Protein AF-A0A925BR71-F1 (afdb_monomer)

Structure (mmCIF, N/CA/C/O backbone):
data_AF-A0A925BR71-F1
#
_entry.id   AF-A0A925BR71-F1
#
loop_
_atom_site.group_PDB
_atom_site.id
_atom_site.type_symbol
_atom_site.label_atom_id
_atom_site.label_alt_id
_atom_site.label_comp_id
_atom_site.label_asym_id
_atom_site.label_entity_id
_atom_site.label_seq_id
_atom_site.pdbx_PDB_ins_code
_atom_site.Cartn_x
_atom_site.Cartn_y
_atom_site.Cartn_z
_atom_site.occupancy
_atom_site.B_iso_or_equiv
_atom_site.auth_seq_id
_atom_site.auth_comp_id
_atom_site.auth_asym_id
_atom_site.auth_atom_id
_atom_site.pdbx_PDB_model_num
ATOM 1 N N . ARG A 1 1 ? -32.170 4.454 7.805 1.00 64.31 1 ARG A N 1
ATOM 2 C CA . ARG A 1 1 ? -33.558 4.924 8.067 1.00 64.31 1 ARG A CA 1
ATOM 3 C C . ARG A 1 1 ? -33.579 6.458 8.111 1.00 64.31 1 ARG A C 1
ATOM 5 O O . ARG A 1 1 ? -34.025 7.040 9.090 1.00 64.31 1 ARG A O 1
ATOM 12 N N . SER A 1 2 ? -33.096 7.108 7.053 1.00 67.25 2 SER A N 1
ATOM 13 C CA . SER A 1 2 ? -33.025 8.575 6.954 1.00 67.25 2 SER A CA 1
ATOM 14 C C . SER A 1 2 ? -34.404 9.235 7.041 1.00 67.25 2 SER A C 1
ATOM 16 O O . SER A 1 2 ? -34.541 10.303 7.620 1.00 67.25 2 SER A O 1
ATOM 18 N N . GLU A 1 3 ? -35.439 8.561 6.540 1.00 78.56 3 GLU A N 1
ATOM 19 C CA . GLU A 1 3 ? -36.826 9.041 6.581 1.00 78.56 3 GLU A CA 1
ATOM 20 C C . GLU A 1 3 ? -37.356 9.212 8.012 1.00 78.56 3 GLU A C 1
ATOM 22 O O . GLU A 1 3 ? -37.993 10.215 8.315 1.00 78.56 3 GLU A O 1
ATOM 27 N N . LEU A 1 4 ? -37.053 8.274 8.918 1.00 82.00 4 LEU A N 1
ATOM 28 C CA . LEU A 1 4 ? -37.491 8.366 10.317 1.00 82.00 4 LEU A CA 1
ATOM 29 C C . LEU A 1 4 ? -36.693 9.412 11.099 1.00 82.00 4 LEU A C 1
ATOM 31 O O . LEU A 1 4 ? -37.253 10.081 11.957 1.00 82.00 4 LEU A O 1
ATOM 35 N N . GLU A 1 5 ? -35.409 9.580 10.783 1.00 82.81 5 GLU A N 1
ATOM 36 C CA . GLU A 1 5 ? -34.581 10.640 11.364 1.00 82.81 5 GLU A CA 1
ATOM 37 C C . GLU A 1 5 ? -35.010 12.035 10.900 1.00 82.81 5 GLU A C 1
ATOM 39 O O . GLU A 1 5 ? -34.983 12.967 11.693 1.00 82.81 5 GLU A O 1
ATOM 44 N N . ALA A 1 6 ? -35.465 12.187 9.655 1.00 85.88 6 ALA A N 1
ATOM 45 C CA . ALA A 1 6 ? -36.002 13.455 9.166 1.00 85.88 6 ALA A CA 1
ATOM 46 C C . ALA A 1 6 ? -37.318 13.848 9.863 1.00 85.88 6 ALA A C 1
ATOM 48 O O . ALA A 1 6 ? -37.574 15.034 10.065 1.00 85.88 6 ALA A O 1
ATOM 49 N N . VAL A 1 7 ? -38.148 12.863 10.226 1.00 89.38 7 VAL A N 1
ATOM 50 C CA . VAL A 1 7 ? -39.454 13.080 10.874 1.00 89.38 7 VAL A CA 1
ATOM 51 C C . VAL A 1 7 ? -39.327 13.246 12.394 1.00 89.38 7 VAL A C 1
ATOM 53 O O . VAL A 1 7 ? -40.013 14.088 12.968 1.00 89.38 7 VAL A O 1
ATOM 56 N N . ASP A 1 8 ? -38.448 12.483 13.049 1.00 86.69 8 ASP A N 1
ATOM 57 C CA . ASP A 1 8 ? -38.154 12.583 14.486 1.00 86.69 8 ASP A CA 1
ATOM 58 C C . ASP A 1 8 ? -36.637 12.476 14.741 1.00 86.69 8 ASP A C 1
ATOM 60 O O . ASP A 1 8 ? -36.126 11.413 15.125 1.00 86.69 8 ASP A O 1
ATOM 64 N N . PRO A 1 9 ? -35.891 13.585 14.558 1.00 84.50 9 PRO A N 1
ATOM 65 C CA . PRO A 1 9 ? -34.443 13.602 14.765 1.00 84.50 9 PRO A CA 1
ATOM 66 C C . PRO A 1 9 ? -34.053 13.184 16.184 1.00 84.50 9 PRO A C 1
ATOM 68 O O . PRO A 1 9 ? -33.055 12.493 16.384 1.00 84.50 9 PRO A O 1
ATOM 71 N N . SER A 1 10 ? -34.876 13.553 17.169 1.00 85.06 10 SER A N 1
ATOM 72 C CA . SER A 1 10 ? -34.667 13.252 18.586 1.00 85.06 10 SER A CA 1
ATOM 73 C C . SER A 1 10 ? -35.003 11.817 18.997 1.00 85.06 10 SER A C 1
ATOM 75 O O . SER A 1 10 ? -34.706 11.440 20.129 1.00 85.06 10 SER A O 1
ATOM 77 N N . ASN A 1 11 ? -35.607 11.023 18.108 1.00 89.00 11 ASN A N 1
ATOM 78 C CA . ASN A 1 11 ? -36.090 9.672 18.390 1.00 89.00 11 ASN A CA 1
ATOM 79 C C . ASN A 1 11 ? -37.018 9.579 19.627 1.00 89.00 11 ASN A C 1
ATOM 81 O O . ASN A 1 11 ? -36.979 8.597 20.369 1.00 89.00 11 ASN A O 1
ATOM 85 N N . GLN A 1 12 ? -37.851 10.597 19.867 1.00 89.31 12 GLN A N 1
ATOM 86 C CA . GLN A 1 12 ? -38.819 10.621 20.973 1.00 89.31 12 GLN A CA 1
ATOM 87 C C . GLN A 1 12 ? -39.931 9.578 20.818 1.00 89.31 12 GLN A C 1
ATOM 89 O O . GLN A 1 12 ? -40.475 9.099 21.812 1.00 89.31 12 GLN A O 1
ATOM 94 N N . LEU A 1 13 ? -40.264 9.215 19.580 1.00 89.75 13 LEU A N 1
ATOM 95 C CA . LEU A 1 13 ? -41.276 8.212 19.258 1.00 89.75 13 LEU A CA 1
ATOM 96 C C . LEU A 1 13 ? -40.710 6.785 19.253 1.00 89.75 13 LEU A C 1
ATOM 98 O O . LEU A 1 13 ? -41.455 5.843 18.990 1.00 89.75 13 LEU A O 1
ATOM 102 N N . PHE A 1 14 ? -39.406 6.616 19.517 1.00 87.56 14 PHE A N 1
ATOM 103 C CA . PHE A 1 14 ? -38.703 5.326 19.504 1.00 87.56 14 PHE A CA 1
ATOM 104 C C . PHE A 1 14 ? -38.910 4.526 18.202 1.00 87.56 14 PHE A C 1
ATOM 106 O O . PHE A 1 14 ? -38.895 3.294 18.193 1.00 87.56 14 PHE A O 1
ATOM 113 N N . GLY A 1 15 ? -39.095 5.228 17.077 1.00 85.94 15 GLY A N 1
ATOM 114 C CA . GLY A 1 15 ? -39.237 4.620 15.749 1.00 85.94 15 GLY A CA 1
ATOM 115 C C . GLY A 1 15 ? -37.924 4.036 15.213 1.00 85.94 15 GLY A C 1
ATOM 116 O O . GLY A 1 15 ? -37.922 3.190 14.312 1.00 85.94 15 GLY A O 1
ATOM 117 N N . ARG A 1 16 ? -36.789 4.453 15.783 1.00 85.38 16 ARG A N 1
ATOM 118 C CA . ARG A 1 16 ? -35.470 3.844 15.594 1.00 85.38 16 ARG A CA 1
ATOM 119 C C . ARG A 1 16 ? -34.857 3.493 16.946 1.00 85.38 16 ARG A C 1
ATOM 121 O O . ARG A 1 16 ? -35.321 3.933 17.994 1.00 85.38 16 ARG A O 1
ATOM 128 N N . MET A 1 17 ? -33.828 2.661 16.923 1.00 84.62 17 MET A N 1
ATOM 129 C CA . MET A 1 17 ? -33.046 2.412 18.122 1.00 84.62 17 MET A CA 1
ATOM 130 C C . MET A 1 17 ? -32.150 3.630 18.383 1.00 84.62 17 MET A C 1
ATOM 132 O O . MET A 1 17 ? -31.686 4.286 17.450 1.00 84.62 17 MET A O 1
ATOM 136 N N . SER A 1 18 ? -32.028 4.018 19.653 1.00 85.69 18 SER A N 1
ATOM 137 C CA . SER A 1 18 ? -31.203 5.164 20.032 1.00 85.69 18 SER A CA 1
ATOM 138 C C . SER A 1 18 ? -29.736 4.778 19.960 1.00 85.69 18 SER A C 1
ATOM 140 O O . SER A 1 18 ? -29.360 3.726 20.473 1.00 85.69 18 SER A O 1
ATOM 142 N N . VAL A 1 19 ? -28.922 5.671 19.405 1.00 86.06 19 VAL A N 1
ATOM 143 C CA . VAL A 1 19 ? -27.468 5.522 19.331 1.00 86.06 19 VAL A CA 1
ATOM 144 C C . VAL A 1 19 ? -26.896 5.282 20.732 1.00 86.06 19 VAL A C 1
ATOM 146 O O . VAL A 1 19 ? -27.157 6.049 21.664 1.00 86.06 19 VAL A O 1
ATOM 149 N N . ARG A 1 20 ? -26.109 4.216 20.897 1.00 88.31 20 ARG A N 1
ATOM 150 C CA . ARG A 1 20 ? -25.458 3.857 22.165 1.00 88.31 20 ARG A CA 1
ATOM 151 C C . ARG A 1 20 ? -23.948 3.835 22.007 1.00 88.31 20 ARG A C 1
ATOM 153 O O . ARG A 1 20 ? -23.420 3.219 21.088 1.00 88.31 20 ARG A O 1
ATOM 160 N N . ARG A 1 21 ? -23.246 4.471 22.946 1.00 92.56 21 ARG A N 1
ATOM 161 C CA . ARG A 1 21 ? -21.786 4.379 23.056 1.00 92.56 21 ARG A CA 1
ATOM 162 C C . ARG A 1 21 ? -21.401 2.975 23.520 1.00 92.56 21 ARG A C 1
ATOM 164 O O . ARG A 1 21 ? -22.008 2.464 24.460 1.00 92.56 21 ARG A O 1
ATOM 171 N N . LEU A 1 22 ? -20.393 2.378 22.892 1.00 93.75 22 LEU A N 1
ATOM 172 C CA . LEU A 1 22 ? -19.835 1.109 23.346 1.00 93.75 22 LEU A CA 1
ATOM 173 C C . LEU A 1 22 ? -19.112 1.260 24.690 1.00 93.75 22 LEU A C 1
ATOM 175 O O . LEU A 1 22 ? -18.405 2.241 24.930 1.00 93.75 22 LEU A O 1
ATOM 179 N N . ASP A 1 23 ? -19.262 0.243 25.539 1.00 94.31 23 ASP A N 1
ATOM 180 C CA . ASP A 1 23 ? -18.485 0.101 26.769 1.00 94.31 23 ASP A CA 1
ATOM 181 C C . ASP A 1 23 ? -16.998 -0.108 26.451 1.00 94.31 23 ASP A C 1
ATOM 183 O O . ASP A 1 23 ? -16.643 -0.665 25.410 1.00 94.31 23 ASP A O 1
ATOM 187 N N . ALA A 1 24 ? -16.127 0.287 27.378 1.00 94.81 24 ALA A N 1
ATOM 188 C CA . ALA A 1 24 ? -14.674 0.212 27.238 1.00 94.81 24 ALA A CA 1
ATOM 189 C C . ALA A 1 24 ? -14.159 -1.167 26.783 1.00 94.81 24 ALA A C 1
ATOM 191 O O . ALA A 1 24 ? -13.358 -1.261 25.851 1.00 94.81 24 ALA A O 1
ATOM 192 N N . GLU A 1 25 ? -14.636 -2.244 27.413 1.00 95.06 25 GLU A N 1
ATOM 193 C CA . GLU A 1 25 ? -14.217 -3.612 27.095 1.00 95.06 25 GLU A CA 1
ATOM 194 C C . GLU A 1 25 ? -14.690 -4.037 25.697 1.00 95.06 25 GLU A C 1
ATOM 196 O O . GLU A 1 25 ? -13.960 -4.706 24.964 1.00 95.06 25 GLU A O 1
ATOM 201 N N . VAL A 1 26 ? -15.902 -3.618 25.315 1.00 95.62 26 VAL A N 1
ATOM 202 C CA . VAL A 1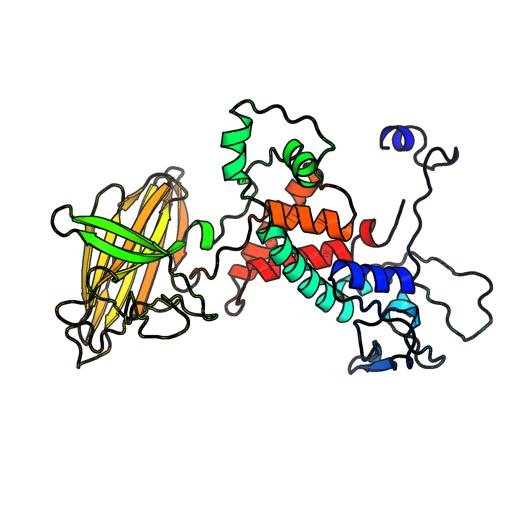 26 ? -16.502 -3.931 24.011 1.00 95.62 26 VAL A CA 1
ATOM 203 C C . VAL A 1 26 ? -15.800 -3.159 22.904 1.00 95.62 26 VAL A C 1
ATOM 205 O O . VAL A 1 26 ? -15.493 -3.741 21.869 1.00 95.62 26 VAL A O 1
ATOM 208 N N . LEU A 1 27 ? -15.494 -1.879 23.124 1.00 96.25 27 LEU A N 1
ATOM 209 C CA . LEU A 1 27 ? -14.719 -1.063 22.196 1.00 96.25 27 LEU A CA 1
ATOM 210 C C . LEU A 1 27 ? -13.351 -1.696 21.939 1.00 96.25 27 LEU A C 1
ATOM 212 O O . LEU A 1 27 ? -12.981 -1.922 20.788 1.00 96.25 27 LEU A O 1
ATOM 216 N N . ARG A 1 28 ? -12.620 -2.044 23.003 1.00 96.06 28 ARG A N 1
ATOM 217 C CA . ARG A 1 28 ? -11.302 -2.672 22.885 1.00 96.06 28 ARG A CA 1
ATOM 218 C C . ARG A 1 28 ? -11.376 -4.014 22.146 1.00 96.06 28 ARG A C 1
ATOM 220 O O . ARG A 1 28 ? -10.574 -4.260 21.245 1.00 96.06 28 ARG A O 1
ATOM 227 N N . ASP A 1 29 ? -12.348 -4.862 22.482 1.00 96.94 29 ASP A N 1
ATOM 228 C CA . ASP A 1 29 ? -12.551 -6.146 21.798 1.00 96.94 29 ASP A CA 1
ATOM 229 C C . ASP A 1 29 ? -13.002 -5.960 20.335 1.00 96.94 29 ASP A C 1
ATOM 231 O O . ASP A 1 29 ? -12.594 -6.744 19.478 1.00 96.94 29 ASP A O 1
ATOM 235 N N . ARG A 1 30 ? -13.765 -4.905 20.010 1.00 96.62 30 ARG A N 1
ATOM 236 C CA . ARG A 1 30 ? -14.152 -4.545 18.631 1.00 96.62 30 ARG A CA 1
ATOM 237 C C . ARG A 1 30 ? -12.941 -4.124 17.802 1.00 96.62 30 ARG A C 1
ATOM 239 O O . ARG A 1 30 ? -12.828 -4.556 16.655 1.00 96.62 30 ARG A O 1
ATOM 246 N N . VAL A 1 31 ? -12.018 -3.338 18.367 1.00 97.12 31 VAL A N 1
ATOM 247 C CA . VAL A 1 31 ? -10.748 -2.981 17.706 1.00 97.12 31 VAL A CA 1
ATOM 248 C C . VAL A 1 31 ? -9.955 -4.251 17.365 1.00 97.12 31 VAL A C 1
ATOM 250 O O . VAL A 1 31 ? -9.542 -4.425 16.219 1.00 97.12 31 VAL A O 1
ATOM 253 N N . LEU A 1 32 ? -9.810 -5.176 18.322 1.00 96.75 32 LEU A N 1
ATOM 254 C CA . LEU A 1 32 ? -9.130 -6.463 18.110 1.00 96.75 32 LEU A CA 1
ATOM 255 C C . LEU A 1 32 ? -9.822 -7.362 17.082 1.00 96.75 32 LEU A C 1
ATOM 257 O O . LEU A 1 32 ? -9.169 -8.044 16.289 1.00 96.75 32 LEU A O 1
ATOM 261 N N . ALA A 1 33 ? -11.153 -7.410 17.114 1.00 96.50 33 ALA A N 1
ATOM 262 C CA . ALA A 1 33 ? -11.933 -8.200 16.170 1.00 96.50 33 ALA A CA 1
ATOM 263 C C . ALA A 1 33 ? -11.791 -7.652 14.746 1.00 96.50 33 ALA A C 1
ATOM 265 O O . ALA A 1 33 ? -11.663 -8.430 13.801 1.00 96.50 33 ALA A O 1
ATOM 266 N N . SER A 1 34 ? -11.770 -6.324 14.601 1.00 96.19 34 SER A N 1
ATOM 267 C CA . SER A 1 34 ? -11.632 -5.640 13.313 1.00 96.19 34 SER A CA 1
ATOM 268 C C . SER A 1 34 ? -10.249 -5.885 12.713 1.00 96.19 34 SER A C 1
ATOM 270 O O . SER A 1 34 ? -10.139 -6.327 11.573 1.00 96.19 34 SER A O 1
ATOM 272 N N . SER A 1 35 ? -9.180 -5.729 13.492 1.00 96.44 35 SER A N 1
ATOM 273 C CA . SER A 1 35 ? -7.817 -6.014 13.021 1.00 96.44 35 SER A CA 1
ATOM 274 C C . SER A 1 35 ? -7.528 -7.507 12.810 1.00 96.44 35 SER A C 1
ATOM 276 O O . SER A 1 35 ? -6.563 -7.865 12.138 1.00 96.44 35 SER A O 1
ATOM 278 N N . GLY A 1 36 ? -8.367 -8.395 13.355 1.00 95.31 36 GLY A N 1
ATOM 279 C CA . GLY A 1 36 ? -8.197 -9.847 13.273 1.00 95.31 36 GLY A CA 1
ATOM 280 C C . GLY A 1 36 ? -7.194 -10.416 14.281 1.00 95.31 36 GLY A C 1
ATOM 281 O O . GLY A 1 36 ? -6.807 -11.576 14.162 1.00 95.31 36 GLY A O 1
ATOM 282 N N . SER A 1 37 ? -6.774 -9.628 15.274 1.00 96.19 37 SER A N 1
ATOM 283 C CA . SER A 1 37 ? -5.849 -10.063 16.328 1.00 96.19 37 SER A CA 1
ATOM 284 C C . SER A 1 37 ? -6.555 -10.656 17.554 1.00 96.19 37 SER A C 1
ATOM 286 O O . SER A 1 37 ? -5.892 -11.188 18.442 1.00 96.19 37 SER A O 1
ATOM 288 N N . LEU A 1 38 ? -7.891 -10.603 17.616 1.00 96.06 38 LEU A N 1
ATOM 289 C CA . LEU A 1 38 ? -8.665 -11.115 18.748 1.00 96.06 38 LEU A CA 1
ATOM 290 C C . LEU A 1 38 ? -8.456 -12.620 18.975 1.00 96.06 38 LEU A C 1
ATOM 292 O O . LEU A 1 38 ? -8.947 -13.462 18.221 1.00 96.06 38 LEU A O 1
ATOM 296 N N . GLN A 1 39 ? -7.832 -12.973 20.096 1.00 94.25 39 GLN A N 1
ATOM 297 C CA . GLN A 1 39 ? -7.763 -14.357 20.553 1.00 94.25 39 GLN A CA 1
ATOM 298 C C . GLN A 1 39 ? -9.059 -14.764 21.261 1.00 94.25 39 GLN A C 1
ATOM 300 O O . GLN A 1 39 ? -9.378 -14.269 22.344 1.00 94.25 39 GLN A O 1
ATOM 305 N N . GLN A 1 40 ? -9.775 -15.732 20.686 1.00 92.81 40 GLN A N 1
ATOM 306 C CA . GLN A 1 40 ? -11.052 -16.223 21.223 1.00 92.81 40 GLN A CA 1
ATOM 307 C C . GLN A 1 40 ? -10.920 -17.354 22.251 1.00 92.81 40 GLN A C 1
ATOM 309 O O . GLN A 1 40 ? -11.931 -17.816 22.778 1.00 92.81 40 GLN A O 1
ATOM 314 N N . ALA A 1 41 ? -9.700 -17.816 22.542 1.00 92.69 41 ALA A N 1
ATOM 315 C CA . ALA A 1 41 ? -9.502 -18.917 23.476 1.00 92.69 41 ALA A CA 1
ATOM 316 C C . ALA A 1 41 ? -10.132 -18.602 24.844 1.00 92.69 41 ALA A C 1
ATOM 318 O O . ALA A 1 41 ? -10.005 -17.499 25.382 1.00 92.69 41 ALA A O 1
ATOM 319 N N . MET A 1 42 ? -10.827 -19.594 25.390 1.00 93.88 42 MET A N 1
ATOM 320 C CA . MET A 1 42 ? -11.531 -19.484 26.661 1.00 93.88 42 MET A CA 1
ATOM 321 C C . MET A 1 42 ? -10.651 -19.975 27.810 1.00 93.88 42 MET A C 1
ATOM 323 O O . MET A 1 42 ? -9.808 -20.854 27.629 1.00 93.88 42 MET A O 1
ATOM 327 N N . PHE A 1 43 ? -10.906 -19.429 29.000 1.00 92.69 43 PHE A N 1
ATOM 328 C CA . PHE A 1 43 ? -10.223 -19.762 30.256 1.00 92.69 43 PHE A CA 1
ATOM 329 C C . PHE A 1 43 ? -8.722 -19.411 30.247 1.00 92.69 43 PHE A C 1
ATOM 331 O O . PHE A 1 43 ? -8.215 -18.766 29.326 1.00 92.69 43 PHE A O 1
ATOM 338 N N . GLY A 1 44 ? -8.021 -19.797 31.316 1.00 91.19 44 GLY A N 1
ATOM 339 C CA . GLY A 1 44 ? -6.602 -19.508 31.523 1.00 91.19 44 GLY A CA 1
ATOM 340 C C . GLY A 1 44 ? -6.348 -18.400 32.545 1.00 91.19 44 GLY A C 1
ATOM 341 O O . GLY A 1 44 ? -7.270 -17.838 33.137 1.00 91.19 44 GLY A O 1
ATOM 342 N N . LYS A 1 45 ? -5.064 -18.121 32.787 1.00 92.94 45 LYS A N 1
ATOM 343 C CA . LYS A 1 45 ? -4.643 -17.057 33.705 1.00 92.94 45 LYS A CA 1
ATOM 344 C C . LYS A 1 45 ? -4.923 -15.678 33.087 1.00 92.94 45 LYS A C 1
ATOM 346 O O . LYS A 1 45 ? -4.806 -15.540 31.869 1.00 92.94 45 LYS A O 1
ATOM 351 N N . PRO A 1 46 ? -5.253 -14.663 33.904 1.00 93.38 46 PRO A N 1
ATOM 352 C CA . PRO A 1 46 ? -5.419 -13.305 33.409 1.00 93.38 46 PRO A CA 1
ATOM 353 C C . PRO A 1 46 ? -4.095 -12.743 32.873 1.00 93.38 46 PRO A C 1
ATOM 355 O O . PRO A 1 46 ? -3.018 -13.067 33.381 1.00 93.38 46 PRO A O 1
ATOM 358 N N . VAL A 1 47 ? -4.188 -11.868 31.875 1.00 95.00 47 VAL A N 1
ATOM 359 C CA . VAL A 1 47 ? -3.051 -11.142 31.301 1.00 95.00 47 VAL A CA 1
ATOM 360 C C . VAL A 1 47 ? -2.726 -9.952 32.187 1.00 95.00 47 VAL A C 1
ATOM 362 O O . VAL A 1 47 ? -3.597 -9.137 32.488 1.00 95.00 47 VAL A O 1
ATOM 365 N N . SER A 1 48 ? -1.472 -9.847 32.616 1.00 94.81 48 SER A N 1
ATOM 366 C CA . SER A 1 48 ? -1.043 -8.767 33.494 1.00 94.81 48 SER A CA 1
ATOM 367 C C . SER A 1 48 ? -1.003 -7.415 32.783 1.00 94.81 48 SER A C 1
ATOM 369 O O . SER A 1 48 ? -0.722 -7.316 31.587 1.00 94.81 48 SER A O 1
ATOM 371 N N . VAL A 1 49 ? -1.258 -6.372 33.569 1.00 94.00 49 VAL A N 1
ATOM 372 C CA . VAL A 1 49 ? -1.062 -4.977 33.169 1.00 94.00 49 VAL A CA 1
ATOM 373 C C . VAL A 1 49 ? 0.214 -4.418 33.793 1.00 94.00 49 VAL A C 1
ATOM 375 O O . VAL A 1 49 ? 0.542 -4.736 34.952 1.00 94.00 49 VAL A O 1
ATOM 378 N N . ALA A 1 50 ? 0.912 -3.594 33.020 1.00 93.56 50 ALA A N 1
ATOM 379 C CA . ALA A 1 50 ? 2.154 -2.927 33.384 1.00 93.56 50 ALA A CA 1
ATOM 380 C C . ALA A 1 50 ? 2.119 -1.468 32.927 1.00 93.56 50 ALA A C 1
ATOM 382 O O . ALA A 1 50 ? 1.305 -1.092 32.096 1.00 93.56 50 ALA A O 1
ATOM 383 N N . GLU A 1 51 ? 2.974 -0.652 33.522 1.00 94.31 51 GLU A N 1
ATOM 384 C CA . GLU A 1 51 ? 3.115 0.754 33.163 1.00 94.31 51 GLU A CA 1
ATOM 385 C C . GLU A 1 51 ? 4.229 0.882 32.127 1.00 94.31 51 GLU A C 1
ATOM 387 O O . GLU A 1 51 ? 5.275 0.246 32.284 1.00 94.31 51 GLU A O 1
ATOM 392 N N . ASP A 1 52 ? 3.982 1.632 31.061 1.00 91.31 52 ASP A N 1
ATOM 393 C CA . ASP A 1 52 ? 4.972 1.920 30.030 1.00 91.31 52 ASP A CA 1
ATOM 394 C C . ASP A 1 52 ? 5.877 3.106 30.420 1.00 91.31 52 ASP A C 1
ATOM 396 O O . ASP A 1 52 ? 5.813 3.645 31.527 1.00 91.31 52 ASP A O 1
ATOM 400 N N . PHE A 1 53 ? 6.755 3.513 29.504 1.00 89.19 53 PHE A N 1
ATOM 401 C CA . PHE A 1 53 ? 7.714 4.594 29.739 1.00 89.19 53 PHE A CA 1
ATOM 402 C C . PHE A 1 53 ? 7.075 5.994 29.796 1.00 89.19 53 PHE A C 1
ATOM 404 O O . PHE A 1 53 ? 7.722 6.925 30.275 1.00 89.19 53 PHE A O 1
ATOM 411 N N . VAL A 1 54 ? 5.830 6.152 29.328 1.00 89.25 54 VAL A N 1
ATOM 412 C CA . VAL A 1 54 ? 5.061 7.409 29.389 1.00 89.25 54 VAL A CA 1
ATOM 413 C C . VAL A 1 54 ? 4.019 7.409 30.514 1.00 89.25 54 VAL A C 1
ATOM 415 O O . VAL A 1 54 ? 3.248 8.362 30.638 1.00 89.25 54 VAL A O 1
ATOM 418 N N . GLY A 1 55 ? 4.000 6.374 31.359 1.00 90.44 55 GLY A N 1
ATOM 419 C CA . GLY A 1 55 ? 3.099 6.264 32.506 1.00 90.44 55 GLY A CA 1
ATOM 420 C C . GLY A 1 55 ? 1.697 5.745 32.166 1.00 90.44 55 GLY A C 1
ATOM 421 O O . GLY A 1 55 ? 0.799 5.821 33.008 1.00 90.44 55 GLY A O 1
ATOM 422 N N . GLN A 1 56 ? 1.462 5.227 30.955 1.00 92.62 56 GLN A N 1
ATOM 423 C CA . GLN A 1 56 ? 0.209 4.546 30.635 1.00 92.62 56 GLN A CA 1
ATOM 424 C C . GLN A 1 56 ? 0.242 3.107 31.141 1.00 92.62 56 GLN A C 1
ATOM 426 O O . GLN A 1 56 ? 1.237 2.396 31.025 1.00 92.62 56 GLN A O 1
ATOM 431 N N . VAL A 1 57 ? -0.879 2.652 31.691 1.00 93.81 57 VAL A N 1
ATOM 432 C CA . VAL A 1 57 ? -1.058 1.258 32.074 1.00 93.81 57 VAL A CA 1
ATOM 433 C C . VAL A 1 57 ? -1.560 0.494 30.857 1.00 93.81 57 VAL A C 1
ATOM 435 O O . VAL A 1 57 ? -2.707 0.665 30.447 1.00 93.81 57 VAL A O 1
ATOM 438 N N . ILE A 1 58 ? -0.708 -0.368 30.314 1.00 93.75 58 ILE A N 1
ATOM 439 C CA . ILE A 1 58 ? -0.947 -1.162 29.111 1.00 93.75 58 ILE A CA 1
ATOM 440 C C . ILE A 1 58 ? -1.091 -2.653 29.436 1.00 93.75 58 ILE A C 1
ATOM 442 O O . ILE A 1 58 ? -0.684 -3.145 30.495 1.00 93.75 58 ILE A O 1
ATOM 446 N N . VAL A 1 59 ? -1.671 -3.397 28.496 1.00 92.81 59 VAL A N 1
ATOM 447 C CA . VAL A 1 59 ? -1.813 -4.857 28.573 1.00 92.81 59 VAL A CA 1
ATOM 448 C C . VAL A 1 59 ? -0.597 -5.527 27.930 1.00 92.81 59 VAL A C 1
ATOM 450 O O . VAL A 1 59 ? -0.313 -5.272 26.762 1.00 92.81 59 VAL A O 1
ATOM 453 N N . ASN A 1 60 ? 0.079 -6.427 28.653 1.00 86.12 60 ASN A N 1
ATOM 454 C CA . ASN A 1 60 ? 1.284 -7.105 28.150 1.00 86.12 60 ASN A CA 1
ATOM 455 C C . ASN A 1 60 ? 1.016 -7.987 26.913 1.00 86.12 60 ASN A C 1
ATOM 457 O O . ASN A 1 60 ? 1.820 -8.010 25.985 1.00 86.12 60 ASN A O 1
ATOM 461 N N . ASP A 1 61 ? -0.122 -8.691 26.880 1.00 83.44 61 ASP A N 1
ATOM 462 C CA . ASP A 1 61 ? -0.640 -9.354 25.674 1.00 83.44 61 ASP A CA 1
ATOM 463 C C . ASP A 1 61 ? -1.876 -8.607 25.168 1.00 83.44 61 ASP A C 1
ATOM 465 O O . ASP A 1 61 ? -2.983 -8.733 25.696 1.00 83.44 61 ASP A O 1
ATOM 469 N N . THR A 1 62 ? -1.677 -7.824 24.111 1.00 82.12 62 THR A N 1
ATOM 470 C CA . THR A 1 62 ? -2.728 -6.986 23.534 1.00 82.12 62 THR A CA 1
ATOM 471 C C . THR A 1 62 ? -3.803 -7.781 22.803 1.00 82.12 62 THR A C 1
ATOM 473 O O . THR A 1 62 ? -4.895 -7.256 22.640 1.00 82.12 62 THR A O 1
ATOM 476 N N . SER A 1 63 ? -3.564 -9.036 22.425 1.00 91.00 63 SER A N 1
ATOM 477 C CA . SER A 1 63 ? -4.479 -9.812 21.573 1.00 91.00 63 SER A CA 1
ATOM 478 C C . SER A 1 63 ? -5.600 -10.502 22.355 1.00 91.00 63 SER A C 1
ATOM 480 O O . SER A 1 63 ? -6.580 -10.983 21.780 1.00 91.00 63 SER A O 1
ATOM 482 N N . ARG A 1 64 ? -5.470 -10.581 23.683 1.00 93.88 64 ARG A N 1
ATOM 483 C CA . ARG A 1 64 ? -6.459 -11.233 24.540 1.00 93.88 64 ARG A CA 1
ATOM 484 C C . ARG A 1 64 ? -7.721 -10.378 24.697 1.00 93.88 64 ARG A C 1
ATOM 486 O O . ARG A 1 64 ? -7.649 -9.150 24.790 1.00 93.88 64 ARG A O 1
ATOM 493 N N . ARG A 1 65 ? -8.876 -11.050 24.775 1.00 95.06 65 ARG A N 1
ATOM 494 C CA . ARG A 1 65 ? -10.165 -10.433 25.131 1.00 95.06 65 ARG A CA 1
ATOM 495 C C . ARG A 1 65 ? -10.076 -9.685 26.457 1.00 95.06 65 ARG A C 1
ATOM 497 O O . ARG A 1 65 ? -9.459 -10.168 27.409 1.00 95.06 65 ARG A O 1
ATOM 504 N N . SER A 1 66 ? -10.791 -8.572 26.536 1.00 94.81 66 SER A N 1
ATOM 505 C CA . SER A 1 66 ? -10.794 -7.643 27.670 1.00 94.81 66 SER A CA 1
ATOM 506 C C . SER A 1 66 ? -11.234 -8.300 28.984 1.00 94.81 66 SER A C 1
ATOM 508 O O . SER A 1 66 ? -10.707 -7.977 30.044 1.00 94.81 66 SER A O 1
ATOM 510 N N . VAL A 1 67 ? -12.100 -9.319 28.919 1.00 93.69 67 VAL A N 1
ATOM 511 C CA . VAL A 1 67 ? -12.524 -10.122 30.085 1.00 93.69 67 VAL A CA 1
ATOM 512 C C . VAL A 1 67 ? -11.369 -10.855 30.789 1.00 93.69 67 VAL A C 1
ATOM 514 O O . VAL A 1 67 ? -11.471 -11.178 31.969 1.00 93.69 67 VAL A O 1
ATOM 517 N N . TYR A 1 68 ? -10.263 -11.117 30.085 1.00 95.19 68 TYR A N 1
ATOM 518 C CA . TYR A 1 68 ? -9.076 -11.773 30.641 1.00 95.19 68 TYR A CA 1
ATOM 519 C C . TYR A 1 68 ? -7.980 -10.783 31.049 1.00 95.19 68 TYR A C 1
ATOM 521 O O . TYR A 1 68 ? -6.907 -11.211 31.472 1.00 95.19 68 TYR A O 1
ATOM 529 N N . VAL A 1 69 ? -8.214 -9.474 30.932 1.00 94.50 69 VAL A N 1
ATOM 530 C CA . VAL A 1 69 ? -7.253 -8.458 31.369 1.00 94.50 69 VAL A CA 1
ATOM 531 C C . VAL A 1 69 ? -7.297 -8.340 32.889 1.00 94.50 69 VAL A C 1
ATOM 533 O O . VAL A 1 69 ? -8.361 -8.199 33.494 1.00 94.50 69 VAL A O 1
ATOM 536 N N . GLN A 1 70 ? -6.126 -8.401 33.520 1.00 93.31 70 GLN A N 1
ATOM 537 C CA . GLN A 1 70 ? -5.991 -8.271 34.962 1.00 93.31 70 GLN A CA 1
ATOM 538 C C . GLN A 1 70 ? -6.446 -6.882 35.423 1.00 93.31 70 GLN A C 1
ATOM 540 O O . GLN A 1 70 ? -5.822 -5.873 35.106 1.00 93.31 70 GLN A O 1
ATOM 545 N N . GLN A 1 71 ? -7.485 -6.848 36.252 1.00 90.31 71 GLN A N 1
ATOM 546 C CA . GLN A 1 71 ? -7.990 -5.618 36.851 1.00 90.31 71 GLN A CA 1
ATOM 547 C C . GLN A 1 71 ? -7.206 -5.302 38.131 1.00 90.31 71 GLN A C 1
ATOM 549 O O . GLN A 1 71 ? -7.283 -6.038 39.116 1.00 90.31 71 GLN A O 1
ATOM 554 N N . LYS A 1 72 ? -6.430 -4.210 38.133 1.00 89.12 72 LYS A N 1
ATOM 555 C CA . LYS A 1 72 ? -5.717 -3.710 39.321 1.00 89.12 72 LYS A CA 1
ATOM 556 C C . LYS A 1 72 ? -6.299 -2.368 39.742 1.00 89.12 72 LYS A C 1
ATOM 558 O O . LYS A 1 72 ? -6.234 -1.410 38.983 1.00 89.12 72 LYS A O 1
ATOM 563 N N . ARG A 1 73 ? -6.780 -2.263 40.986 1.00 87.94 73 ARG A N 1
ATOM 564 C CA . ARG A 1 73 ? -7.347 -1.012 41.528 1.00 87.94 73 ARG A CA 1
ATOM 565 C C . ARG A 1 73 ? -6.371 0.167 41.439 1.00 87.94 73 ARG A C 1
ATOM 567 O O . ARG A 1 73 ? -6.777 1.261 41.085 1.00 87.94 73 ARG A O 1
ATOM 574 N N . SER A 1 74 ? -5.094 -0.063 41.739 1.00 88.56 74 SER A N 1
ATOM 575 C CA . SER A 1 74 ? -4.045 0.965 41.688 1.00 88.56 74 SER A CA 1
ATOM 576 C C . SER A 1 74 ? -3.497 1.233 40.285 1.00 88.56 74 SER A C 1
ATOM 578 O O . SER A 1 74 ? -2.783 2.211 40.096 1.00 88.56 74 SER A O 1
ATOM 580 N N . LYS A 1 75 ? -3.786 0.355 39.317 1.00 90.81 75 LYS A N 1
ATOM 581 C CA . LYS A 1 75 ? -3.284 0.422 37.939 1.00 90.81 75 LYS A CA 1
ATOM 582 C C . LYS A 1 75 ? -4.393 0.005 36.961 1.00 90.81 75 LYS A C 1
ATOM 584 O O . LYS A 1 75 ? -4.298 -1.077 36.378 1.00 90.81 75 LYS A O 1
ATOM 589 N N . PRO A 1 76 ? -5.474 0.794 36.839 1.00 91.50 76 PRO A N 1
ATOM 590 C CA . PRO A 1 76 ? -6.482 0.564 35.809 1.00 91.50 76 PRO A CA 1
ATOM 591 C C . PRO A 1 76 ? -5.861 0.796 34.428 1.00 91.50 76 PRO A C 1
ATOM 593 O O . PRO A 1 76 ? -5.083 1.731 34.264 1.00 91.50 76 PRO A O 1
ATOM 596 N N . GLU A 1 77 ? -6.201 -0.043 33.451 1.00 94.19 77 GLU A N 1
ATOM 597 C CA . GLU A 1 77 ? -5.698 0.086 32.077 1.00 94.19 77 GLU A CA 1
ATOM 598 C C . GLU A 1 77 ? -6.154 1.415 31.457 1.00 94.19 77 GLU A C 1
ATOM 600 O O . GLU A 1 77 ? -7.310 1.820 31.610 1.00 94.19 77 GLU A O 1
ATOM 605 N N . THR A 1 78 ? -5.225 2.117 30.806 1.00 94.56 78 THR A N 1
ATOM 606 C CA . THR A 1 78 ? -5.396 3.524 30.432 1.00 94.56 78 THR A CA 1
ATOM 607 C C . THR A 1 78 ? -6.494 3.731 29.397 1.00 94.56 78 THR A C 1
ATOM 609 O O . THR A 1 78 ? -7.307 4.645 29.565 1.00 94.56 78 THR A O 1
ATOM 612 N N . LEU A 1 79 ? -6.560 2.897 28.354 1.00 94.38 79 LEU A N 1
ATOM 613 C CA . LEU A 1 79 ? -7.588 3.020 27.324 1.00 94.38 79 LEU A CA 1
ATOM 614 C C . LEU A 1 79 ? -8.973 2.740 27.918 1.00 94.38 79 LEU A C 1
ATOM 616 O O . LEU A 1 79 ? -9.879 3.557 27.792 1.00 94.38 79 LEU A O 1
ATOM 620 N N . MET A 1 80 ? -9.139 1.629 28.631 1.00 94.25 80 MET A N 1
ATOM 621 C CA . MET A 1 80 ? -10.411 1.254 29.239 1.00 94.25 80 MET A CA 1
ATOM 622 C C . MET A 1 80 ? -10.882 2.304 30.248 1.00 94.25 80 MET A C 1
ATOM 624 O O . MET A 1 80 ? -12.053 2.684 30.234 1.00 94.25 80 MET A O 1
ATOM 628 N N . ARG A 1 81 ? -9.975 2.845 31.071 1.00 92.94 81 ARG A N 1
ATOM 629 C CA . ARG A 1 81 ? -10.295 3.941 31.995 1.00 92.94 81 ARG A CA 1
ATOM 630 C C . ARG A 1 81 ? -10.760 5.197 31.260 1.00 92.94 81 ARG A C 1
ATOM 632 O O . ARG A 1 81 ? -11.713 5.827 31.709 1.00 92.94 81 ARG A O 1
ATOM 639 N N . ALA A 1 82 ? -10.109 5.565 30.155 1.00 94.06 82 ALA A N 1
ATOM 640 C CA . ALA A 1 82 ? -10.510 6.727 29.364 1.00 94.06 82 ALA A CA 1
ATOM 641 C C . ALA A 1 82 ? -11.942 6.586 28.822 1.00 94.06 82 ALA A C 1
ATOM 643 O O . ALA A 1 82 ? -12.651 7.582 28.720 1.00 94.06 82 ALA A O 1
ATOM 644 N N . PHE A 1 83 ? -12.386 5.358 28.543 1.00 94.81 83 PHE A N 1
ATOM 645 C CA . PHE A 1 83 ? -13.722 5.032 28.034 1.00 94.81 83 PHE A CA 1
ATOM 646 C C . PHE A 1 83 ? -14.728 4.627 29.126 1.00 94.81 83 PHE A C 1
ATOM 648 O O . PHE A 1 83 ? -15.685 3.899 28.848 1.00 94.81 83 PHE A O 1
ATOM 655 N N . ASP A 1 84 ? -14.546 5.151 30.341 1.00 93.12 84 ASP A N 1
ATOM 656 C CA . ASP A 1 84 ? -15.439 4.996 31.497 1.00 93.12 84 ASP A CA 1
ATOM 657 C C . ASP A 1 84 ? -15.560 3.555 32.033 1.00 93.12 84 ASP A C 1
ATOM 659 O O . ASP A 1 84 ? -16.598 3.172 32.579 1.00 93.12 84 ASP A O 1
ATOM 663 N N . ALA A 1 85 ? -14.509 2.733 31.906 1.00 91.94 85 ALA A N 1
ATOM 664 C CA . ALA A 1 85 ? -14.481 1.445 32.597 1.00 91.94 85 ALA A CA 1
ATOM 665 C C . ALA A 1 85 ? -14.639 1.640 34.120 1.00 91.94 85 ALA A C 1
ATOM 667 O O . ALA A 1 85 ? -14.029 2.556 34.684 1.00 91.94 85 ALA A O 1
ATOM 668 N N . PRO A 1 86 ? -15.405 0.776 34.814 1.00 87.56 86 PRO A N 1
ATOM 669 C CA . PRO A 1 86 ? -15.594 0.885 36.256 1.00 87.56 86 PRO A CA 1
ATOM 670 C C . PRO A 1 86 ? -14.264 0.874 37.018 1.00 87.56 86 PRO A C 1
ATOM 672 O O . PRO A 1 86 ? -13.517 -0.106 36.986 1.00 87.56 86 PRO A O 1
ATOM 675 N N . VAL A 1 87 ? -13.977 1.950 37.750 1.00 75.69 87 VAL A N 1
ATOM 676 C CA . VAL A 1 87 ? -12.818 2.015 38.645 1.00 75.69 87 VAL A CA 1
ATOM 677 C C . VAL A 1 87 ? -13.202 1.457 40.015 1.00 75.69 87 VAL A C 1
ATOM 679 O O . VAL A 1 87 ? -14.182 1.878 40.620 1.00 75.69 87 VAL A O 1
ATOM 682 N N . MET A 1 88 ? -12.433 0.491 40.523 1.00 72.69 88 MET A N 1
ATOM 683 C CA . MET A 1 88 ? -12.712 -0.226 41.782 1.00 72.69 88 MET A CA 1
ATOM 684 C C . MET A 1 88 ? -12.416 0.612 43.049 1.00 72.69 88 MET A C 1
ATOM 686 O O . MET A 1 88 ? -11.928 0.082 44.049 1.00 72.69 88 MET A O 1
ATOM 690 N N . GLU A 1 89 ? -12.633 1.930 43.010 1.00 72.12 89 GLU A N 1
ATOM 691 C CA . GLU A 1 89 ? -12.406 2.837 44.144 1.00 72.12 89 GLU A CA 1
ATOM 692 C C . GLU A 1 89 ? -13.598 2.885 45.106 1.00 72.12 89 GLU A C 1
ATOM 694 O O . GLU A 1 89 ? -13.408 2.752 46.318 1.00 72.12 89 GLU A O 1
ATOM 699 N N . CYS A 1 90 ? -14.809 3.002 44.563 1.00 74.62 90 CYS A N 1
ATOM 700 C CA . CYS A 1 90 ? -16.084 2.843 45.257 1.00 74.62 90 CYS A CA 1
ATOM 701 C C . CYS A 1 90 ? -16.977 1.863 44.474 1.00 74.62 90 CYS A C 1
ATOM 703 O O . CYS A 1 90 ? -16.629 1.437 43.371 1.00 74.62 90 CYS A O 1
ATOM 705 N N . ASN A 1 91 ? -18.111 1.456 45.048 1.00 78.94 91 ASN A N 1
ATOM 706 C CA . ASN A 1 91 ? -19.056 0.589 44.342 1.00 78.94 91 ASN A CA 1
ATOM 707 C C . ASN A 1 91 ? -19.594 1.312 43.095 1.00 78.94 91 ASN A C 1
ATOM 709 O O . ASN A 1 91 ? -20.119 2.415 43.211 1.00 78.94 91 ASN A O 1
ATOM 713 N N . CYS A 1 92 ? -19.483 0.682 41.923 1.00 80.12 92 CYS A N 1
ATOM 714 C CA . CYS A 1 92 ? -20.114 1.159 40.693 1.00 80.12 92 CYS A CA 1
ATOM 715 C C . CYS A 1 92 ? -21.536 0.589 40.618 1.00 80.12 92 CYS A C 1
ATOM 717 O O . CYS A 1 92 ? -21.721 -0.602 40.373 1.00 80.12 92 CYS A O 1
ATOM 719 N N . ASP A 1 93 ? -22.531 1.433 40.866 1.00 84.75 93 ASP A N 1
ATOM 720 C CA . ASP A 1 93 ? -23.960 1.120 40.765 1.00 84.75 93 ASP A CA 1
ATOM 721 C C . ASP A 1 93 ? -24.497 1.318 39.338 1.00 84.75 93 ASP A C 1
ATOM 723 O O . ASP A 1 93 ? -25.406 0.609 38.901 1.00 84.75 93 ASP A O 1
ATOM 727 N N . LYS A 1 94 ? -23.901 2.251 38.588 1.00 86.12 94 LYS A N 1
ATOM 728 C CA . LYS A 1 94 ? -24.227 2.535 37.191 1.00 86.12 94 LYS A CA 1
ATOM 729 C C . LYS A 1 94 ? -22.978 2.908 36.393 1.00 86.12 94 LYS A C 1
ATOM 731 O O . LYS A 1 94 ? -22.197 3.764 36.801 1.00 86.12 94 LYS A O 1
ATOM 736 N N . ARG A 1 95 ? -22.829 2.316 35.203 1.00 86.81 95 ARG A N 1
ATOM 737 C CA . ARG A 1 95 ? -21.808 2.729 34.227 1.00 86.81 95 ARG A CA 1
ATOM 738 C C . ARG A 1 95 ? -22.193 4.083 33.627 1.00 86.81 95 ARG A C 1
ATOM 740 O O . ARG A 1 95 ? -23.280 4.229 33.065 1.00 86.81 95 ARG A O 1
ATOM 747 N N . SER A 1 96 ? -21.318 5.074 33.763 1.00 84.56 96 SER A N 1
ATOM 748 C CA . SER A 1 96 ? -21.444 6.348 33.058 1.00 84.56 96 SER A CA 1
ATOM 749 C C . SER A 1 96 ? -20.935 6.214 31.624 1.00 84.56 96 SER A C 1
ATOM 751 O O . SER A 1 96 ? -20.008 5.459 31.351 1.00 84.56 96 SER A O 1
ATOM 753 N N . ALA A 1 97 ? -21.522 6.978 30.710 1.00 88.00 97 ALA A N 1
ATOM 754 C CA . ALA A 1 97 ? -20.989 7.174 29.372 1.00 88.00 97 ALA A CA 1
ATOM 755 C C . ALA A 1 97 ? -20.723 8.666 29.204 1.00 88.00 97 ALA A C 1
ATOM 757 O O . ALA A 1 97 ? -21.664 9.460 29.153 1.00 88.00 97 ALA A O 1
ATOM 758 N N . SER A 1 98 ? -19.451 9.044 29.184 1.00 89.19 98 SER A N 1
ATOM 759 C CA . SER A 1 98 ? -19.025 10.405 28.900 1.00 89.19 98 SER A CA 1
ATOM 760 C C . SER A 1 98 ? -18.774 10.578 27.400 1.00 89.19 98 SER A C 1
ATOM 762 O O . SER A 1 98 ? -18.695 9.622 26.628 1.00 89.19 98 SER A O 1
ATOM 764 N N . THR A 1 99 ? -18.755 11.827 26.949 1.00 87.31 99 THR A N 1
ATOM 765 C CA . THR A 1 99 ? -18.403 12.187 25.572 1.00 87.31 99 THR A CA 1
ATOM 766 C C . THR A 1 99 ? -17.498 13.398 25.666 1.00 87.31 99 THR A C 1
ATOM 768 O O . THR A 1 99 ? -17.955 14.536 25.752 1.00 87.31 99 THR A O 1
ATOM 771 N N . VAL A 1 100 ? -16.199 13.127 25.773 1.00 90.81 100 VAL A N 1
ATOM 772 C CA . VAL A 1 100 ? -15.165 14.137 26.015 1.00 90.81 100 VAL A CA 1
ATOM 773 C C . VAL A 1 100 ? -14.096 14.063 24.935 1.00 90.81 100 VAL A C 1
ATOM 775 O O . VAL A 1 100 ? -13.719 12.982 24.493 1.00 90.81 100 VAL A O 1
ATOM 778 N N . ALA A 1 101 ? -13.557 15.215 24.530 1.00 89.38 101 ALA A N 1
ATOM 779 C CA . ALA A 1 101 ? -12.564 15.287 23.454 1.00 89.38 101 ALA A CA 1
ATOM 780 C C . ALA A 1 101 ? -11.305 14.436 23.728 1.00 89.38 101 ALA A C 1
ATOM 782 O O . ALA A 1 101 ? -10.672 13.935 22.800 1.00 89.38 101 ALA A O 1
ATOM 783 N N . THR A 1 102 ? -10.963 14.223 25.002 1.00 91.94 102 THR A N 1
ATOM 784 C CA . THR A 1 102 ? -9.835 13.380 25.417 1.00 91.94 102 THR A CA 1
ATOM 785 C C . THR A 1 102 ? -10.009 11.909 25.034 1.00 91.94 102 THR A C 1
ATOM 787 O O . THR A 1 102 ? -9.008 11.239 24.799 1.00 91.94 102 THR A O 1
ATOM 790 N N . GLN A 1 103 ? -11.241 11.405 24.903 1.00 93.12 103 GLN A N 1
ATOM 791 C CA . GLN A 1 103 ? -11.511 10.042 24.427 1.00 93.12 103 GLN A CA 1
ATOM 792 C C . GLN A 1 103 ? -11.190 9.891 22.938 1.00 93.12 103 GLN A C 1
ATOM 794 O O . GLN A 1 103 ? -10.507 8.947 22.547 1.00 93.12 103 GLN A O 1
ATOM 799 N N . SER A 1 104 ? -11.612 10.843 22.103 1.00 91.81 104 SER A N 1
ATOM 800 C CA . SER A 1 104 ? -11.264 10.848 20.675 1.00 91.81 104 SER A CA 1
ATOM 801 C C . SER A 1 104 ? -9.755 10.985 20.475 1.00 91.81 104 SER A C 1
ATOM 803 O O . SER A 1 104 ? -9.166 10.254 19.681 1.00 91.81 104 SER A O 1
ATOM 805 N N . LEU A 1 105 ? -9.108 11.863 21.253 1.00 93.06 105 LEU A N 1
ATOM 806 C CA . LEU A 1 105 ? -7.653 12.013 21.227 1.00 93.06 105 LEU A CA 1
ATOM 807 C C . LEU A 1 105 ? -6.938 10.721 21.656 1.00 93.06 105 LEU A C 1
ATOM 809 O O . LEU A 1 105 ? -5.911 10.378 21.070 1.00 93.06 105 LEU A O 1
ATOM 813 N N . MET A 1 106 ? -7.491 9.993 22.634 1.00 94.12 106 MET A N 1
ATOM 814 C CA . MET A 1 106 ? -6.983 8.685 23.046 1.00 94.12 106 MET A CA 1
ATOM 815 C C . MET A 1 106 ? -7.042 7.682 21.889 1.00 94.12 106 MET A C 1
ATOM 817 O O . MET A 1 106 ? -6.032 7.048 21.615 1.00 94.12 106 MET A O 1
ATOM 821 N N . LEU A 1 107 ? -8.156 7.571 21.153 1.00 94.19 107 LEU A N 1
ATOM 822 C CA . LEU A 1 107 ? -8.226 6.662 19.993 1.00 94.19 107 LEU A CA 1
ATOM 823 C C . LEU A 1 107 ? -7.212 7.022 18.905 1.00 94.19 107 LEU A C 1
ATOM 825 O O . LEU A 1 107 ? -6.565 6.135 18.359 1.00 94.19 107 LEU A O 1
ATOM 829 N N . MET A 1 108 ? -7.021 8.315 18.639 1.00 93.00 108 MET A N 1
ATOM 830 C CA . MET A 1 108 ? -6.098 8.767 17.600 1.00 93.00 108 MET A CA 1
ATOM 831 C C . MET A 1 108 ? -4.623 8.513 17.937 1.00 93.00 108 MET A C 1
ATOM 833 O O . MET A 1 108 ? -3.839 8.309 17.018 1.00 93.00 108 MET A O 1
ATOM 837 N N . ASN A 1 109 ? -4.230 8.537 19.215 1.00 93.06 109 ASN A N 1
ATOM 838 C CA . ASN A 1 109 ? -2.811 8.555 19.608 1.00 93.06 109 ASN A CA 1
ATOM 839 C C . ASN A 1 109 ? -2.364 7.350 20.443 1.00 93.06 109 ASN A C 1
ATOM 841 O O . ASN A 1 109 ? -1.181 7.218 20.744 1.00 93.06 109 ASN A O 1
ATOM 845 N N . ASN A 1 110 ? -3.282 6.482 20.860 1.00 94.06 110 ASN A N 1
ATOM 846 C CA . ASN A 1 110 ? -2.935 5.330 21.677 1.00 94.06 110 ASN A CA 1
ATOM 847 C C . ASN A 1 110 ? -2.175 4.274 20.853 1.00 94.06 110 ASN A C 1
ATOM 849 O O . ASN A 1 110 ? -2.654 3.824 19.812 1.00 94.06 110 ASN A O 1
ATOM 853 N N . GLU A 1 111 ? -1.013 3.831 21.349 1.00 93.12 111 GLU A N 1
ATOM 854 C CA . GLU A 1 111 ? -0.144 2.868 20.653 1.00 93.12 111 GLU A CA 1
ATOM 855 C C . GLU A 1 111 ? -0.852 1.552 20.320 1.00 93.12 111 GLU A C 1
ATOM 857 O O . GLU A 1 111 ? -0.614 0.960 19.264 1.00 93.12 111 GLU A O 1
ATOM 862 N N . PHE A 1 112 ? -1.754 1.094 21.195 1.00 94.69 112 PHE A N 1
ATOM 863 C CA . PHE A 1 112 ? -2.551 -0.091 20.915 1.00 94.69 112 PHE A CA 1
ATOM 864 C C . PHE A 1 112 ? -3.460 0.144 19.704 1.00 94.69 112 PHE A C 1
ATOM 866 O O . PHE A 1 112 ? -3.441 -0.680 18.793 1.00 94.69 112 PHE A O 1
ATOM 873 N N . VAL A 1 113 ? -4.184 1.264 19.628 1.00 96.12 113 VAL A N 1
ATOM 874 C CA . VAL A 1 113 ? -5.052 1.567 18.474 1.00 96.12 113 VAL A CA 1
ATOM 875 C C . VAL A 1 113 ? -4.237 1.726 17.189 1.00 96.12 113 VAL A C 1
ATOM 877 O O . VAL A 1 113 ? -4.600 1.131 16.177 1.00 96.12 113 VAL A O 1
ATOM 880 N N . LEU A 1 114 ? -3.097 2.423 17.236 1.00 96.00 114 LEU A N 1
ATOM 881 C CA . LEU A 1 114 ? -2.184 2.569 16.093 1.00 96.00 114 LEU A CA 1
ATOM 882 C C . LEU A 1 114 ? -1.685 1.210 15.580 1.00 96.00 114 LEU A C 1
ATOM 884 O O . LEU A 1 114 ? -1.726 0.928 14.381 1.00 96.00 114 LEU A O 1
ATOM 888 N N . LYS A 1 115 ? -1.285 0.316 16.492 1.00 96.12 115 LYS A N 1
ATOM 889 C CA . LYS A 1 115 ? -0.875 -1.049 16.141 1.00 96.12 115 LYS A CA 1
ATOM 890 C C . LYS A 1 115 ? -2.021 -1.841 15.511 1.00 96.12 115 LYS A C 1
ATOM 892 O O . LYS A 1 115 ? -1.809 -2.544 1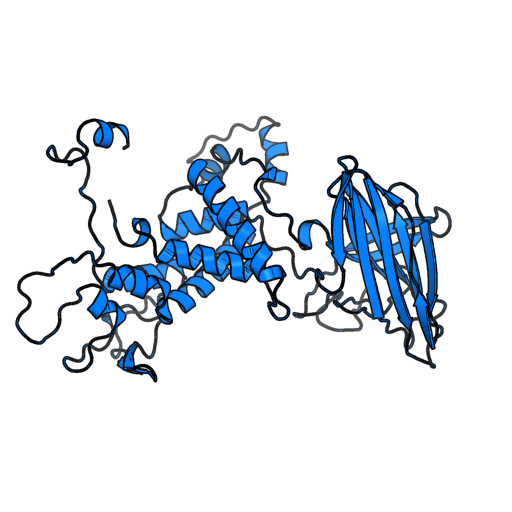4.525 1.00 96.12 115 LYS A O 1
ATOM 897 N N . GLN A 1 116 ? -3.233 -1.744 16.061 1.00 97.31 116 GLN A N 1
ATOM 898 C CA . GLN A 1 116 ? -4.394 -2.440 15.504 1.00 97.31 116 GLN A CA 1
ATOM 899 C C . GLN A 1 116 ? -4.835 -1.854 14.153 1.00 97.31 116 GLN A C 1
ATOM 901 O O . GLN A 1 116 ? -5.289 -2.617 13.306 1.00 97.31 116 GLN A O 1
ATOM 906 N N . ALA A 1 117 ? -4.641 -0.555 13.909 1.00 97.88 117 ALA A N 1
ATOM 907 C CA . ALA A 1 117 ? -4.880 0.074 12.609 1.00 97.88 117 ALA A CA 1
ATOM 908 C C . ALA A 1 117 ? -3.946 -0.480 11.522 1.00 97.88 117 ALA A C 1
ATOM 910 O O . ALA A 1 117 ? -4.408 -0.818 10.435 1.00 97.88 117 ALA A O 1
ATOM 911 N N . SER A 1 118 ? -2.657 -0.655 11.835 1.00 97.06 118 SER A N 1
ATOM 912 C CA . SER A 1 118 ? -1.691 -1.283 10.920 1.00 97.06 118 SER A CA 1
ATOM 913 C C . SER A 1 118 ? -2.060 -2.741 10.611 1.00 97.06 118 SER A C 1
ATOM 915 O O . SER A 1 118 ? -2.082 -3.153 9.451 1.00 97.06 118 SER A O 1
ATOM 917 N N . LEU A 1 119 ? -2.454 -3.514 11.631 1.00 97.62 119 LEU A N 1
ATOM 918 C CA . LEU A 1 119 ? -2.931 -4.890 11.443 1.00 97.62 119 LEU A CA 1
ATOM 919 C C . LEU A 1 119 ? -4.234 -4.955 10.628 1.00 97.62 119 LEU A C 1
ATOM 921 O O . LEU A 1 119 ? -4.396 -5.855 9.803 1.00 97.62 119 LEU A O 1
ATOM 925 N N . LEU A 1 120 ? -5.146 -3.997 10.824 1.00 97.75 120 LEU A N 1
ATOM 926 C CA . LEU A 1 120 ? -6.367 -3.874 10.030 1.00 97.75 120 LEU A CA 1
ATOM 927 C C . LEU A 1 120 ? -6.045 -3.579 8.560 1.00 97.75 120 LEU A C 1
ATOM 929 O O . LEU A 1 120 ? -6.616 -4.232 7.692 1.00 97.75 120 LEU A O 1
ATOM 933 N N . ALA A 1 121 ? -5.108 -2.676 8.268 1.00 97.00 121 ALA A N 1
ATOM 934 C CA . ALA A 1 121 ? -4.694 -2.377 6.896 1.00 97.00 121 ALA A CA 1
ATOM 935 C C . ALA A 1 121 ? -4.120 -3.611 6.181 1.00 97.00 121 ALA A C 1
ATOM 937 O O . ALA A 1 121 ? -4.515 -3.919 5.055 1.00 97.00 121 ALA A O 1
ATOM 938 N N . GLU A 1 122 ? -3.262 -4.381 6.853 1.00 95.62 122 GLU A N 1
ATOM 939 C CA . GLU A 1 122 ? -2.734 -5.636 6.304 1.00 95.62 122 GLU A CA 1
ATOM 940 C C . GLU A 1 122 ? -3.828 -6.683 6.073 1.00 95.62 122 GLU A C 1
ATOM 942 O O . GLU A 1 122 ? -3.870 -7.351 5.034 1.00 95.62 122 GLU A O 1
ATOM 947 N N . ARG A 1 123 ? -4.764 -6.808 7.021 1.00 95.75 123 ARG A N 1
ATOM 948 C CA . ARG A 1 123 ? -5.926 -7.688 6.878 1.00 95.75 123 ARG A CA 1
ATOM 949 C C . ARG A 1 123 ? -6.778 -7.289 5.674 1.00 95.75 123 ARG A C 1
ATOM 951 O O . ARG A 1 123 ? -7.119 -8.159 4.874 1.00 95.75 123 ARG A O 1
ATOM 958 N N . VAL A 1 124 ? -7.088 -6.000 5.539 1.00 94.50 124 VAL A N 1
ATOM 959 C CA . VAL A 1 124 ? -7.854 -5.432 4.424 1.00 94.50 124 VAL A CA 1
ATOM 960 C C . VAL A 1 124 ? -7.164 -5.736 3.100 1.00 94.50 124 VAL A C 1
ATOM 962 O O . VAL A 1 124 ? -7.807 -6.250 2.187 1.00 94.50 124 VAL A O 1
ATOM 965 N N . ARG A 1 125 ? -5.852 -5.493 3.002 1.00 92.56 125 ARG A N 1
ATOM 966 C CA . ARG A 1 125 ? -5.058 -5.787 1.804 1.00 92.56 125 ARG A CA 1
ATOM 967 C C . ARG A 1 125 ? -5.120 -7.274 1.446 1.00 92.56 125 ARG A C 1
ATOM 969 O O . ARG A 1 125 ? -5.361 -7.627 0.297 1.00 92.56 125 ARG A O 1
ATOM 976 N N . ARG A 1 126 ? -4.980 -8.170 2.422 1.00 92.25 126 ARG A N 1
ATOM 977 C CA . ARG A 1 126 ? -5.071 -9.619 2.187 1.00 92.25 126 ARG A CA 1
ATOM 978 C C . ARG A 1 126 ? -6.465 -10.058 1.731 1.00 92.25 126 ARG A C 1
ATOM 980 O O . ARG A 1 126 ? -6.574 -10.839 0.792 1.00 92.25 126 ARG A O 1
ATOM 987 N N . GLU A 1 127 ? -7.522 -9.584 2.385 1.00 89.81 127 GLU A N 1
ATOM 988 C CA . GLU A 1 127 ? -8.899 -9.957 2.035 1.00 89.81 127 GLU A CA 1
ATOM 989 C C . GLU A 1 127 ? -9.316 -9.372 0.676 1.00 89.81 127 GLU A C 1
ATOM 991 O O . GLU A 1 127 ? -9.911 -10.076 -0.141 1.00 89.81 127 GLU A O 1
ATOM 996 N N . ALA A 1 128 ? -8.910 -8.138 0.365 1.00 88.88 128 ALA A N 1
ATOM 997 C CA . ALA A 1 128 ? -9.167 -7.502 -0.924 1.00 88.88 128 ALA A CA 1
ATOM 998 C C . ALA A 1 128 ? -8.479 -8.207 -2.106 1.00 88.88 128 ALA A C 1
ATOM 1000 O O . ALA A 1 128 ? -8.999 -8.153 -3.219 1.00 88.88 128 ALA A O 1
ATOM 1001 N N . ALA A 1 129 ? -7.350 -8.892 -1.882 1.00 86.19 129 ALA A N 1
ATOM 1002 C CA . ALA A 1 129 ? -6.652 -9.666 -2.915 1.00 86.19 129 ALA A CA 1
ATOM 1003 C C . ALA A 1 129 ? -7.473 -10.858 -3.438 1.00 86.19 129 ALA A C 1
ATOM 1005 O O . ALA A 1 129 ? -7.258 -11.311 -4.559 1.00 86.19 129 ALA A O 1
ATOM 1006 N N . SER A 1 130 ? -8.411 -11.365 -2.631 1.00 81.44 130 SER A N 1
ATOM 1007 C CA . SER A 1 130 ? -9.306 -12.460 -3.024 1.00 81.44 130 SER A CA 1
ATOM 1008 C C . SER A 1 130 ? -10.474 -12.001 -3.902 1.00 81.44 130 SER A C 1
ATOM 1010 O O . SER A 1 130 ? -11.133 -12.824 -4.540 1.00 81.44 130 SER A O 1
ATOM 1012 N N . LEU A 1 131 ? -10.734 -10.690 -3.948 1.00 75.44 131 LEU A N 1
ATOM 1013 C CA . LEU A 1 131 ? -11.799 -10.118 -4.757 1.00 75.44 131 LEU A CA 1
ATOM 1014 C C . LEU A 1 131 ? -11.309 -9.891 -6.195 1.00 75.44 131 LEU A C 1
ATOM 1016 O O . LEU A 1 131 ? -10.194 -9.403 -6.390 1.00 75.44 131 LEU A O 1
ATOM 1020 N N . PRO A 1 132 ? -12.135 -10.190 -7.216 1.00 68.06 132 PRO A N 1
ATOM 1021 C CA . PRO A 1 132 ? -11.787 -9.895 -8.601 1.00 68.06 132 PRO A CA 1
ATOM 1022 C C . PRO A 1 132 ? -11.525 -8.401 -8.818 1.00 68.06 132 PRO A C 1
ATOM 1024 O O . PRO A 1 132 ? -12.107 -7.555 -8.132 1.00 68.06 132 PRO A O 1
ATOM 1027 N N . ASP A 1 133 ? -10.708 -8.078 -9.821 1.00 64.69 133 ASP A N 1
ATOM 1028 C CA . ASP A 1 133 ? -10.525 -6.696 -10.261 1.00 64.69 133 ASP A CA 1
ATOM 1029 C C . ASP A 1 133 ? -11.859 -6.143 -10.805 1.00 64.69 133 ASP A C 1
ATOM 1031 O O . ASP A 1 133 ? -12.407 -6.723 -11.755 1.00 64.69 133 ASP A O 1
ATOM 1035 N N . PRO A 1 134 ? -12.388 -5.038 -10.247 1.00 58.22 134 PRO A N 1
ATOM 1036 C CA . PRO A 1 134 ? -13.602 -4.384 -10.732 1.00 58.22 134 PRO A CA 1
ATOM 1037 C C . PRO A 1 134 ? -13.615 -4.157 -12.249 1.00 58.22 134 PRO A C 1
ATOM 1039 O O . PRO A 1 134 ? -14.648 -4.368 -12.885 1.00 58.22 134 PRO A O 1
ATOM 1042 N N . ASN A 1 135 ? -12.465 -3.825 -12.849 1.00 51.50 135 ASN A N 1
ATOM 1043 C CA . ASN A 1 135 ? -12.350 -3.545 -14.284 1.00 51.50 135 ASN A CA 1
ATOM 1044 C C . ASN A 1 135 ? -12.527 -4.794 -15.167 1.00 51.50 135 ASN A C 1
ATOM 1046 O O . ASN A 1 135 ? -12.876 -4.689 -16.342 1.00 51.50 135 ASN A O 1
ATOM 1050 N N . THR A 1 136 ? -12.310 -5.994 -14.622 1.00 49.09 136 THR A N 1
ATOM 1051 C CA . THR A 1 136 ? -12.492 -7.256 -15.363 1.00 49.09 136 THR A CA 1
ATOM 1052 C C . THR A 1 136 ? -13.949 -7.726 -15.406 1.00 49.09 136 THR A C 1
ATOM 1054 O O . THR A 1 136 ? -14.309 -8.547 -16.254 1.00 49.09 136 THR A O 1
ATOM 1057 N N . LEU A 1 137 ? -14.805 -7.190 -14.528 1.00 39.97 137 LEU A N 1
ATOM 1058 C CA . LEU A 1 137 ? -16.204 -7.596 -14.380 1.00 39.97 137 LEU A CA 1
ATOM 1059 C C . LEU A 1 137 ? -17.192 -6.683 -15.115 1.00 39.97 137 LEU A C 1
ATOM 1061 O O . LEU A 1 137 ? -18.224 -7.182 -15.567 1.00 39.97 137 LEU A O 1
ATOM 1065 N N . THR A 1 138 ? -16.874 -5.400 -15.320 1.00 39.94 138 THR A N 1
ATOM 1066 C CA . THR A 1 138 ? -17.693 -4.471 -16.128 1.00 39.94 138 THR A CA 1
ATOM 1067 C C . THR A 1 138 ? -17.921 -4.999 -17.545 1.00 39.94 138 THR A C 1
ATOM 1069 O O . THR A 1 138 ? -19.016 -4.860 -18.079 1.00 39.94 138 THR A O 1
ATOM 1072 N N . ARG A 1 139 ? -16.942 -5.722 -18.109 1.00 33.88 139 ARG A N 1
ATOM 1073 C CA . ARG A 1 139 ? -17.059 -6.384 -19.420 1.00 33.88 139 ARG A CA 1
ATOM 1074 C C . ARG A 1 139 ? -18.049 -7.559 -19.435 1.00 33.88 139 ARG A C 1
ATOM 1076 O O . ARG A 1 139 ? -18.638 -7.840 -20.469 1.00 33.88 139 ARG A O 1
ATOM 1083 N N . ARG A 1 140 ? -18.246 -8.246 -18.302 1.00 34.81 140 ARG A N 1
ATOM 1084 C CA . ARG A 1 140 ? -19.178 -9.386 -18.182 1.00 34.81 140 ARG A CA 1
ATOM 1085 C C . ARG A 1 140 ? -20.599 -8.952 -17.821 1.00 34.81 140 ARG A C 1
ATOM 1087 O O . ARG A 1 140 ? -21.549 -9.598 -18.241 1.00 34.81 140 ARG A O 1
ATOM 1094 N N . ALA A 1 141 ? -20.761 -7.855 -17.078 1.00 36.12 141 ALA A N 1
ATOM 1095 C CA . ALA A 1 141 ? -22.078 -7.298 -16.756 1.00 36.12 141 ALA A CA 1
ATOM 1096 C C . ALA A 1 141 ? -22.765 -6.663 -17.983 1.00 36.12 141 ALA A C 1
ATOM 1098 O O . ALA A 1 141 ? -23.981 -6.770 -18.121 1.00 36.12 141 ALA A O 1
ATOM 1099 N N . SER A 1 142 ? -21.996 -6.092 -18.921 1.00 36.28 142 SER A N 1
ATOM 1100 C CA . SER A 1 142 ? -22.505 -5.678 -20.241 1.00 36.28 142 SER A CA 1
ATOM 1101 C C . SER A 1 142 ? -22.918 -6.855 -21.141 1.00 36.28 142 SER A C 1
ATOM 1103 O O . SER A 1 142 ? -23.581 -6.648 -22.153 1.00 36.28 142 SER A O 1
ATOM 1105 N N . GLU A 1 143 ? -22.561 -8.087 -20.766 1.00 35.59 143 GLU A N 1
ATOM 1106 C CA . GLU A 1 143 ? -22.881 -9.342 -21.457 1.00 35.59 143 GLU A CA 1
ATOM 1107 C C . GLU A 1 143 ? -23.955 -10.145 -20.677 1.00 35.59 143 GLU A C 1
ATOM 1109 O O . GLU A 1 143 ? -23.819 -11.338 -20.441 1.00 35.59 143 GLU A O 1
ATOM 1114 N N . GLY A 1 144 ? -25.034 -9.489 -20.231 1.00 33.81 144 GLY A N 1
ATOM 1115 C CA . GLY A 1 144 ? -26.374 -10.086 -20.069 1.00 33.81 144 GLY A CA 1
ATOM 1116 C C . GLY A 1 144 ? -26.541 -11.437 -19.346 1.00 33.81 144 GLY A C 1
ATOM 1117 O O . GLY A 1 144 ? -27.365 -12.238 -19.785 1.00 33.81 144 GLY A O 1
ATOM 1118 N N . ALA A 1 145 ? -25.840 -11.713 -18.242 1.00 33.00 145 ALA A N 1
ATOM 1119 C CA . ALA A 1 145 ? -26.080 -12.921 -17.442 1.00 33.00 145 ALA A CA 1
ATOM 1120 C C . ALA A 1 145 ? -26.946 -12.622 -16.203 1.00 33.00 145 ALA A C 1
ATOM 1122 O O . ALA A 1 145 ? -26.462 -12.131 -15.184 1.00 33.00 145 ALA A O 1
ATOM 1123 N N . ALA A 1 146 ? -28.242 -12.935 -16.294 1.00 36.06 146 ALA A N 1
ATOM 1124 C CA . ALA A 1 146 ? -29.166 -12.932 -15.163 1.00 36.06 146 ALA A CA 1
ATOM 1125 C C . ALA A 1 146 ? -28.769 -14.014 -14.141 1.00 36.06 146 ALA A C 1
ATOM 1127 O O . ALA A 1 146 ? -28.662 -15.188 -14.494 1.00 36.06 146 ALA A O 1
ATOM 1128 N N . LEU A 1 147 ? -28.579 -13.637 -12.873 1.00 36.19 147 LEU A N 1
ATOM 1129 C CA . LEU A 1 147 ? -28.333 -14.578 -11.778 1.00 36.19 147 LEU A CA 1
ATOM 1130 C C . LEU A 1 147 ? -29.381 -14.406 -10.677 1.00 36.19 147 LEU A C 1
ATOM 1132 O O . LEU A 1 147 ? -29.374 -13.448 -9.909 1.00 36.19 147 LEU A O 1
ATOM 1136 N N . THR A 1 148 ? -30.280 -15.384 -10.615 1.00 36.09 148 THR A N 1
ATOM 1137 C CA . THR A 1 148 ? -31.169 -15.683 -9.494 1.00 36.09 148 THR A CA 1
ATOM 1138 C C . THR A 1 148 ? -30.427 -16.513 -8.446 1.00 36.09 148 THR A C 1
ATOM 1140 O O . THR A 1 148 ? -30.270 -17.717 -8.618 1.00 36.09 148 THR A O 1
ATOM 1143 N N . SER A 1 149 ? -29.999 -15.882 -7.356 1.00 36.50 149 SER A N 1
ATOM 1144 C CA . SER A 1 149 ? -29.797 -16.476 -6.023 1.00 36.50 149 SER A CA 1
ATOM 1145 C C . SER A 1 149 ? -29.339 -15.366 -5.074 1.00 36.50 149 SER A C 1
ATOM 1147 O O . SER A 1 149 ? -28.726 -14.407 -5.533 1.00 36.50 149 SER A O 1
ATOM 1149 N N . THR A 1 150 ? -29.672 -15.486 -3.786 1.00 34.41 150 THR A N 1
ATOM 1150 C CA . THR A 1 150 ? -29.303 -14.603 -2.655 1.00 34.41 150 THR A CA 1
ATOM 1151 C C . THR A 1 150 ? -28.091 -13.697 -2.915 1.00 34.41 150 THR A C 1
ATOM 1153 O O . THR A 1 150 ? -27.047 -14.231 -3.295 1.00 34.41 150 THR A O 1
ATOM 1156 N N . PRO A 1 151 ? -28.187 -12.368 -2.693 1.00 38.94 151 PRO A N 1
ATOM 1157 C CA . PRO A 1 151 ? -27.110 -11.454 -3.041 1.00 38.94 151 PRO A CA 1
ATOM 1158 C C . PRO A 1 151 ? -25.860 -11.824 -2.246 1.00 38.94 151 PRO A C 1
ATOM 1160 O O . PRO A 1 151 ? -25.795 -11.649 -1.031 1.00 38.94 151 PRO A O 1
ATOM 1163 N N . ASP A 1 152 ? -24.873 -12.359 -2.957 1.00 44.91 152 ASP A N 1
ATOM 1164 C CA . ASP A 1 152 ? -23.496 -12.415 -2.499 1.00 44.91 152 ASP A CA 1
ATOM 1165 C C . ASP A 1 152 ? -23.120 -10.990 -2.035 1.00 44.91 152 ASP A C 1
ATOM 1167 O O . ASP A 1 152 ? -23.373 -10.033 -2.779 1.00 44.91 152 ASP A O 1
ATOM 1171 N N . PRO A 1 153 ? -22.560 -10.795 -0.828 1.00 43.38 153 PRO A N 1
ATOM 1172 C CA . PRO A 1 153 ? -22.069 -9.493 -0.381 1.00 43.38 153 PRO A CA 1
ATOM 1173 C C . PRO A 1 153 ? -21.157 -8.821 -1.421 1.00 43.38 153 PRO A C 1
ATOM 1175 O O . PRO A 1 153 ? -21.158 -7.597 -1.539 1.00 43.38 153 PRO A O 1
ATOM 1178 N N . SER A 1 154 ? -20.459 -9.611 -2.249 1.00 46.06 154 SER A N 1
ATOM 1179 C CA . SER A 1 154 ? -19.673 -9.120 -3.384 1.00 46.06 154 SER A CA 1
ATOM 1180 C C . SER A 1 154 ? -20.529 -8.536 -4.526 1.00 46.06 154 SER A C 1
ATOM 1182 O O . SER A 1 154 ? -20.093 -7.606 -5.196 1.00 46.06 154 SER A O 1
ATOM 1184 N N . LEU A 1 155 ? -21.765 -9.010 -4.739 1.00 40.91 155 LEU A N 1
ATOM 1185 C CA . LEU A 1 155 ? -22.747 -8.489 -5.707 1.00 40.91 155 LEU A CA 1
ATOM 1186 C C . LEU A 1 155 ? -23.489 -7.239 -5.222 1.00 40.91 155 LEU A C 1
ATOM 1188 O O . LEU A 1 155 ? -23.716 -6.332 -6.022 1.00 40.91 155 LEU A O 1
ATOM 1192 N N . ALA A 1 156 ? -23.817 -7.154 -3.931 1.00 42.09 156 ALA A N 1
ATOM 1193 C CA . ALA A 1 156 ? -24.368 -5.930 -3.342 1.00 42.09 156 ALA A CA 1
ATOM 1194 C C . ALA A 1 156 ? -23.325 -4.798 -3.317 1.00 42.09 156 ALA A C 1
ATOM 1196 O O . ALA A 1 156 ? -23.659 -3.639 -3.568 1.00 42.09 156 ALA A O 1
ATOM 1197 N N . LEU A 1 157 ? -22.051 -5.155 -3.110 1.00 46.62 157 LEU A N 1
ATOM 1198 C CA . LEU A 1 157 ? -20.926 -4.255 -3.313 1.00 46.62 157 LEU A CA 1
ATOM 1199 C C . LEU A 1 157 ? -20.870 -3.795 -4.783 1.00 46.62 157 LEU A C 1
ATOM 1201 O O . LEU A 1 157 ? -20.890 -2.602 -5.035 1.00 46.62 157 LEU A O 1
ATOM 1205 N N . ARG A 1 158 ? -20.934 -4.707 -5.764 1.00 47.81 158 ARG A N 1
ATOM 1206 C CA . ARG A 1 158 ? -20.885 -4.399 -7.214 1.00 47.81 158 ARG A CA 1
ATOM 1207 C C . ARG A 1 158 ? -21.960 -3.432 -7.730 1.00 47.81 158 ARG A C 1
ATOM 1209 O O . ARG A 1 158 ? -21.644 -2.630 -8.600 1.00 47.81 158 ARG A O 1
ATOM 1216 N N . ALA A 1 159 ? -23.199 -3.490 -7.235 1.00 42.28 159 ALA A N 1
ATOM 1217 C CA . ALA A 1 159 ? -24.294 -2.650 -7.747 1.00 42.28 159 ALA A CA 1
ATOM 1218 C C . ALA A 1 159 ? -24.172 -1.156 -7.372 1.00 42.28 159 ALA A C 1
ATOM 1220 O O . ALA A 1 159 ? -24.860 -0.326 -7.957 1.00 42.28 159 ALA A O 1
ATOM 1221 N N . SER A 1 160 ? -23.298 -0.813 -6.416 1.00 42.25 160 SER A N 1
ATOM 1222 C CA . SER A 1 160 ? -23.125 0.560 -5.907 1.00 42.25 160 SER A CA 1
ATOM 1223 C C . SER A 1 160 ? -21.820 1.231 -6.364 1.00 42.25 160 SER A C 1
ATOM 1225 O O . SER A 1 160 ? -21.579 2.386 -6.022 1.00 42.25 160 SER A O 1
ATOM 1227 N N . LEU A 1 161 ? -20.966 0.524 -7.118 1.00 49.34 161 LEU A N 1
ATOM 1228 C CA . LEU A 1 161 ? -19.615 0.963 -7.490 1.00 49.34 161 LEU A CA 1
ATOM 1229 C C . LEU A 1 161 ? -19.532 1.443 -8.950 1.00 49.34 161 LEU A C 1
ATOM 1231 O O . LEU A 1 161 ? -18.645 1.027 -9.690 1.00 49.34 161 LEU A O 1
ATOM 1235 N N . GLU A 1 162 ? -20.396 2.367 -9.371 1.00 52.16 162 GLU A N 1
ATOM 1236 C CA . GLU A 1 162 ? -20.027 3.302 -10.448 1.00 52.16 162 GLU A CA 1
ATOM 1237 C C . GLU A 1 162 ? -19.134 4.402 -9.859 1.00 52.16 162 GLU A C 1
ATOM 1239 O O . GLU A 1 162 ? -19.472 5.585 -9.845 1.00 52.16 162 GLU A O 1
ATOM 1244 N N . PHE A 1 163 ? -18.001 4.019 -9.272 1.00 59.59 163 PHE A N 1
ATOM 1245 C CA . PHE A 1 163 ? -17.046 5.013 -8.815 1.00 59.59 163 PHE A CA 1
ATOM 1246 C C . PHE A 1 163 ? -16.261 5.535 -10.001 1.00 59.59 163 PHE A C 1
ATOM 1248 O O . PHE A 1 163 ? -15.694 4.765 -10.776 1.00 59.59 163 PHE A O 1
ATOM 1255 N N . ASP A 1 164 ? -16.236 6.860 -10.129 1.00 60.22 164 ASP A N 1
ATOM 1256 C CA . ASP A 1 164 ? -15.403 7.534 -11.108 1.00 60.22 164 ASP A CA 1
ATOM 1257 C C . ASP A 1 164 ? -13.949 7.132 -10.843 1.00 60.22 164 ASP A C 1
ATOM 1259 O O . ASP A 1 164 ? -13.340 7.545 -9.854 1.00 60.22 164 ASP A O 1
ATOM 1263 N N . SER A 1 165 ? -13.395 6.290 -11.716 1.00 60.28 165 SER A N 1
ATOM 1264 C CA . SER A 1 165 ? -12.025 5.785 -11.607 1.00 60.28 165 SER A CA 1
ATOM 1265 C C . SER A 1 165 ? -10.995 6.916 -11.590 1.00 60.28 165 SER A C 1
ATOM 1267 O O . SER A 1 165 ? -9.898 6.731 -11.068 1.00 60.28 165 SER A O 1
ATOM 1269 N N . LYS A 1 166 ? -11.366 8.121 -12.046 1.00 65.25 166 LYS A N 1
ATOM 1270 C CA . LYS A 1 166 ? -10.564 9.348 -11.924 1.00 65.25 166 LYS A CA 1
ATOM 1271 C C . LYS A 1 166 ? -10.368 9.808 -10.474 1.00 65.25 166 LYS A C 1
ATOM 1273 O O . LYS A 1 166 ? -9.500 10.640 -10.203 1.00 65.25 166 LYS A O 1
ATOM 1278 N N . LEU A 1 167 ? -11.170 9.315 -9.528 1.00 65.81 167 LEU A N 1
ATOM 1279 C CA . LEU A 1 167 ? -11.003 9.598 -8.102 1.00 65.81 167 LEU A CA 1
ATOM 1280 C C . LEU A 1 167 ? -9.877 8.770 -7.473 1.00 65.81 167 LEU A C 1
ATOM 1282 O O . LEU A 1 167 ? -9.283 9.215 -6.488 1.00 65.81 167 LEU A O 1
ATOM 1286 N N . LEU A 1 168 ? -9.517 7.624 -8.051 1.00 70.69 168 LEU A N 1
ATOM 1287 C CA . LEU A 1 168 ? -8.408 6.823 -7.546 1.00 70.69 168 LEU A CA 1
ATOM 1288 C C . LEU A 1 168 ? -7.068 7.545 -7.790 1.00 70.69 168 LEU A C 1
ATOM 1290 O O . LEU A 1 168 ? -6.882 8.178 -8.832 1.00 70.69 168 LEU A O 1
ATOM 1294 N N . PRO A 1 169 ? -6.132 7.519 -6.826 1.00 70.00 169 PRO A N 1
ATOM 1295 C CA . PRO A 1 169 ? -4.783 8.024 -7.052 1.00 70.00 169 PRO A CA 1
ATOM 1296 C C . PRO A 1 169 ? -4.047 7.136 -8.065 1.00 70.00 169 PRO A C 1
ATOM 1298 O O . PRO A 1 169 ? -4.226 5.921 -8.069 1.00 70.00 169 PRO A O 1
ATOM 1301 N N . LEU A 1 170 ? -3.180 7.736 -8.886 1.00 71.56 170 LEU A N 1
ATOM 1302 C CA . LEU A 1 170 ? -2.244 6.979 -9.720 1.00 71.56 170 LEU A CA 1
ATOM 1303 C C . LEU A 1 170 ? -1.169 6.354 -8.828 1.00 71.56 170 LEU A C 1
ATOM 1305 O O . LEU A 1 170 ? -0.445 7.081 -8.142 1.00 71.56 170 LEU A O 1
ATOM 1309 N N . ARG A 1 171 ? -1.039 5.026 -8.856 1.00 75.44 171 ARG A N 1
ATOM 1310 C CA . ARG A 1 171 ? -0.004 4.309 -8.105 1.00 75.44 171 ARG A CA 1
ATOM 1311 C C . ARG A 1 171 ? 1.221 4.061 -8.986 1.00 75.44 171 ARG A C 1
ATOM 1313 O O . ARG A 1 171 ? 1.079 3.864 -10.194 1.00 75.44 171 ARG A O 1
ATOM 1320 N N . PRO A 1 172 ? 2.434 3.982 -8.412 1.00 74.06 172 PRO A N 1
ATOM 1321 C CA . PRO A 1 172 ? 3.619 3.553 -9.148 1.00 74.06 172 PRO A CA 1
ATOM 1322 C C . PRO A 1 172 ? 3.415 2.224 -9.878 1.00 74.06 172 PRO A C 1
ATOM 1324 O O . PRO A 1 172 ? 3.837 2.099 -11.018 1.00 74.06 172 PRO A O 1
ATOM 1327 N N . SER A 1 173 ? 2.710 1.269 -9.267 1.00 73.44 173 SER A N 1
ATOM 1328 C CA . SER A 1 173 ? 2.384 -0.038 -9.854 1.00 73.44 173 SER A CA 1
ATOM 1329 C C . SER A 1 173 ? 1.334 0.012 -10.975 1.00 73.44 173 SER A C 1
ATOM 1331 O O . SER A 1 173 ? 1.222 -0.952 -11.734 1.00 73.44 173 SER A O 1
ATOM 1333 N N . ASP A 1 174 ? 0.597 1.121 -11.112 1.00 76.44 174 ASP A N 1
ATOM 1334 C CA . ASP A 1 174 ? -0.285 1.371 -12.259 1.00 76.44 174 ASP A CA 1
ATOM 1335 C C . ASP A 1 174 ? 0.515 1.891 -13.468 1.00 76.44 174 ASP A C 1
ATOM 1337 O O . ASP A 1 174 ? 0.134 1.662 -14.614 1.00 76.44 174 ASP A O 1
ATOM 1341 N N . LEU A 1 175 ? 1.636 2.577 -13.216 1.00 82.94 175 LEU A N 1
ATOM 1342 C CA . LEU A 1 175 ? 2.487 3.177 -14.247 1.00 82.94 175 LEU A CA 1
ATOM 1343 C C . LEU A 1 175 ? 3.639 2.264 -14.662 1.00 82.94 175 LEU A C 1
ATOM 1345 O O . LEU A 1 175 ? 3.983 2.208 -15.839 1.00 82.94 175 LEU A O 1
ATOM 1349 N N . TRP A 1 176 ? 4.244 1.566 -13.706 1.00 88.62 176 TRP A N 1
ATOM 1350 C CA . TRP A 1 176 ? 5.443 0.764 -13.888 1.00 88.62 176 TRP A CA 1
ATOM 1351 C C . TRP A 1 176 ? 5.147 -0.722 -13.724 1.00 88.62 176 TRP A C 1
ATOM 1353 O O . TRP A 1 176 ? 4.526 -1.163 -12.759 1.00 88.62 176 TRP A O 1
ATOM 1363 N N . GLN A 1 177 ? 5.668 -1.515 -14.651 1.00 91.81 177 GLN A N 1
ATOM 1364 C CA . GLN A 1 177 ? 5.704 -2.967 -14.575 1.00 91.81 177 GLN A CA 1
ATOM 1365 C C . GLN A 1 177 ? 7.156 -3.424 -14.676 1.00 91.81 177 GLN A C 1
ATOM 1367 O O . GLN A 1 177 ? 7.894 -2.966 -15.548 1.00 91.81 177 GLN A O 1
ATOM 1372 N N . ILE A 1 178 ? 7.571 -4.325 -13.787 1.00 94.12 178 ILE A N 1
ATOM 1373 C CA . ILE A 1 178 ? 8.937 -4.854 -13.758 1.00 94.12 178 ILE A CA 1
ATOM 1374 C C . ILE A 1 178 ? 8.902 -6.299 -14.243 1.00 94.12 178 ILE A C 1
ATOM 1376 O O . ILE A 1 178 ? 8.122 -7.121 -13.752 1.00 94.12 178 ILE A O 1
ATOM 1380 N N . GLY A 1 179 ? 9.723 -6.601 -15.239 1.00 95.62 179 GLY A N 1
ATOM 1381 C CA . GLY A 1 179 ? 9.729 -7.900 -15.887 1.00 95.62 179 GLY A CA 1
ATOM 1382 C C . GLY A 1 179 ? 11.000 -8.147 -16.673 1.00 95.62 179 GLY A C 1
ATOM 1383 O O . GLY A 1 179 ? 12.006 -7.468 -16.488 1.00 95.62 179 GLY A O 1
ATOM 1384 N N . TYR A 1 180 ? 10.927 -9.115 -17.566 1.00 96.75 180 TYR A N 1
ATOM 1385 C CA . TYR A 1 180 ? 11.976 -9.469 -18.504 1.00 96.75 180 TYR A CA 1
ATOM 1386 C C . TYR A 1 180 ? 11.363 -9.739 -19.878 1.00 96.75 180 TYR A C 1
ATOM 1388 O O . TYR A 1 180 ? 10.154 -9.965 -19.997 1.00 96.75 180 TYR A O 1
ATOM 1396 N N . GLY A 1 181 ? 12.180 -9.715 -20.921 1.00 95.50 181 GLY A N 1
ATOM 1397 C CA . GLY A 1 181 ? 11.706 -10.000 -22.264 1.00 95.50 181 GLY A CA 1
ATOM 1398 C C . GLY A 1 181 ? 12.797 -9.955 -23.317 1.00 95.50 181 GLY A C 1
ATOM 1399 O O . GLY A 1 181 ? 13.970 -9.752 -23.016 1.00 95.50 181 GLY A O 1
ATOM 1400 N N . GLU A 1 182 ? 12.370 -10.135 -24.561 1.00 95.56 182 GLU A N 1
ATOM 1401 C CA . GLU A 1 182 ? 13.230 -10.146 -25.738 1.00 95.56 182 GLU A CA 1
ATOM 1402 C C . GLU A 1 182 ? 12.997 -8.880 -26.569 1.00 95.56 182 GLU A C 1
ATOM 1404 O O . GLU A 1 182 ? 11.855 -8.483 -26.834 1.00 95.56 182 GLU A O 1
ATOM 1409 N N . PHE A 1 183 ? 14.084 -8.264 -27.025 1.00 96.06 183 PHE A N 1
ATOM 1410 C CA . PHE A 1 183 ? 14.050 -7.230 -28.053 1.00 96.06 183 PHE A CA 1
ATOM 1411 C C . PHE A 1 183 ? 14.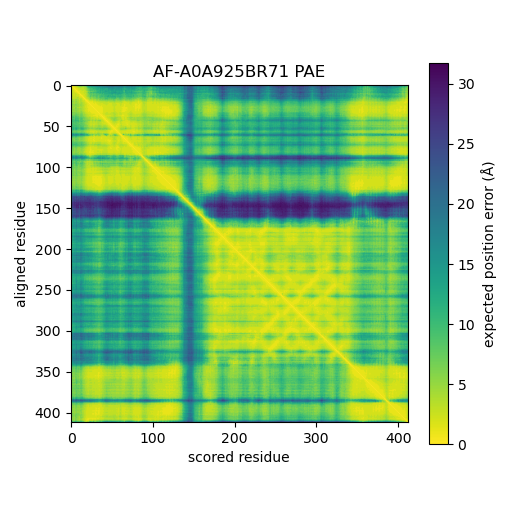284 -7.859 -29.428 1.00 96.06 183 PHE A C 1
ATOM 1413 O O . PHE A 1 183 ? 15.227 -8.622 -29.611 1.00 96.06 183 PHE A O 1
ATOM 1420 N N . ASP A 1 184 ? 13.451 -7.515 -30.407 1.00 95.56 184 ASP A N 1
ATOM 1421 C CA . ASP A 1 184 ? 13.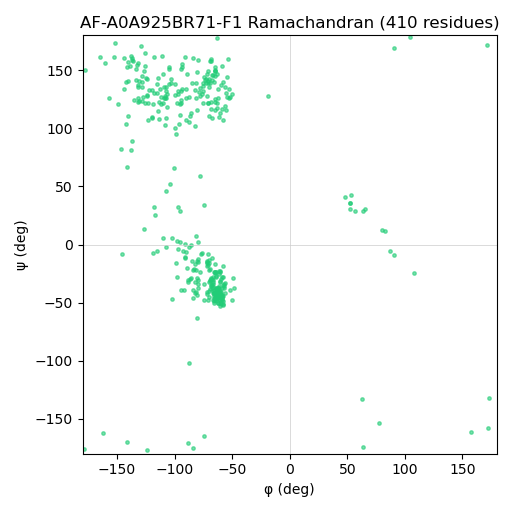615 -7.974 -31.783 1.00 95.56 184 ASP A CA 1
ATOM 1422 C C . ASP A 1 184 ? 14.379 -6.934 -32.608 1.00 95.56 184 ASP A C 1
ATOM 1424 O O . ASP A 1 184 ? 13.882 -5.847 -32.921 1.00 95.56 184 ASP A O 1
ATOM 1428 N N . ASP A 1 185 ? 15.599 -7.301 -32.994 1.00 92.25 185 ASP A N 1
ATOM 1429 C CA . ASP A 1 185 ? 16.492 -6.455 -33.776 1.00 92.25 185 ASP A CA 1
ATOM 1430 C C . ASP A 1 185 ? 15.996 -6.167 -35.198 1.00 92.25 185 ASP A C 1
ATOM 1432 O O . ASP A 1 185 ? 16.388 -5.150 -35.775 1.00 92.25 185 ASP A O 1
ATOM 1436 N N . SER A 1 186 ? 15.135 -7.017 -35.762 1.00 94.00 186 SER A N 1
ATOM 1437 C CA . SER A 1 186 ? 14.600 -6.843 -37.115 1.00 94.00 186 SER A CA 1
ATOM 1438 C C . SER A 1 186 ? 13.453 -5.835 -37.151 1.00 94.00 186 SER A C 1
ATOM 1440 O O . SER A 1 186 ? 13.413 -4.960 -38.016 1.00 94.00 186 SER A O 1
ATOM 1442 N N . THR A 1 187 ? 12.547 -5.914 -36.176 1.00 95.25 187 THR A N 1
ATOM 1443 C CA . THR A 1 187 ? 11.385 -5.021 -36.074 1.00 95.25 187 THR A CA 1
ATOM 1444 C C . THR A 1 187 ? 11.664 -3.778 -35.235 1.00 95.25 187 THR A C 1
ATOM 1446 O O . THR A 1 187 ? 10.855 -2.847 -35.240 1.00 95.25 187 THR A O 1
ATOM 1449 N N . LYS A 1 188 ? 12.806 -3.747 -34.533 1.00 96.31 188 LYS A N 1
ATOM 1450 C CA . LYS A 1 188 ? 13.202 -2.699 -33.584 1.00 96.31 188 LYS A CA 1
ATOM 1451 C C . LYS A 1 188 ? 12.125 -2.454 -32.524 1.00 96.31 188 LYS A C 1
ATOM 1453 O O . LYS A 1 188 ? 11.808 -1.309 -32.194 1.00 96.31 188 LYS A O 1
ATOM 1458 N N . ARG A 1 189 ? 11.539 -3.539 -32.009 1.00 96.31 189 ARG A N 1
ATOM 1459 C CA . ARG A 1 189 ? 10.426 -3.535 -31.047 1.00 96.31 189 ARG A CA 1
ATOM 1460 C C . ARG A 1 189 ? 10.644 -4.560 -29.937 1.00 96.31 189 ARG A C 1
ATOM 1462 O O . ARG A 1 189 ? 11.372 -5.533 -30.103 1.00 96.31 189 ARG A O 1
ATOM 1469 N N . THR A 1 190 ? 9.969 -4.354 -28.810 1.00 96.06 190 THR A N 1
ATOM 1470 C CA . THR A 1 190 ? 9.874 -5.359 -27.749 1.00 96.06 190 THR A CA 1
ATOM 1471 C C . THR A 1 190 ? 9.031 -6.528 -28.252 1.00 96.06 190 THR A C 1
ATOM 1473 O O . THR A 1 190 ? 7.848 -6.357 -28.552 1.00 96.06 190 THR A O 1
ATOM 1476 N N . LYS A 1 191 ? 9.635 -7.710 -28.357 1.00 95.88 191 LYS A N 1
ATOM 1477 C CA . LYS A 1 191 ? 8.996 -8.929 -28.865 1.00 95.88 191 LYS A CA 1
ATOM 1478 C C . LYS A 1 191 ? 8.157 -9.614 -27.794 1.00 95.88 191 LYS A C 1
ATOM 1480 O O . LYS A 1 191 ? 7.061 -10.092 -28.076 1.00 95.88 191 LYS A O 1
ATOM 1485 N N . SER A 1 192 ? 8.664 -9.654 -26.566 1.00 95.56 192 SER A N 1
ATOM 1486 C CA . SER A 1 192 ? 7.999 -10.277 -25.424 1.00 95.56 192 SER A CA 1
ATOM 1487 C C . SER A 1 192 ? 8.217 -9.455 -24.159 1.00 95.56 192 SER A C 1
ATOM 1489 O O . SER A 1 192 ? 9.197 -8.729 -24.030 1.00 95.56 192 SER A O 1
ATOM 1491 N N . PHE A 1 193 ? 7.275 -9.551 -23.226 1.00 96.38 193 PHE A N 1
ATOM 1492 C CA . PHE A 1 193 ? 7.418 -8.990 -21.890 1.00 96.38 193 PHE A CA 1
ATOM 1493 C C . PHE A 1 193 ? 6.642 -9.857 -20.910 1.00 96.38 193 PHE A C 1
ATOM 1495 O O . PHE A 1 193 ? 5.423 -10.004 -21.030 1.00 96.38 193 PHE A O 1
ATOM 1502 N N . THR A 1 194 ? 7.353 -10.387 -19.927 1.00 96.00 194 THR A N 1
ATOM 1503 C CA . THR A 1 194 ? 6.810 -11.223 -18.863 1.00 96.00 194 THR A CA 1
ATOM 1504 C C . THR A 1 194 ? 7.182 -10.595 -17.529 1.00 96.00 194 THR A C 1
ATOM 1506 O O . THR A 1 194 ? 8.341 -10.268 -17.290 1.00 96.00 194 THR A O 1
ATOM 1509 N N . LYS A 1 195 ? 6.201 -10.398 -16.643 1.00 95.31 195 LYS A N 1
ATOM 1510 C CA . LYS A 1 195 ? 6.461 -9.864 -15.298 1.00 95.31 195 LYS A CA 1
ATOM 1511 C C . LYS A 1 195 ? 7.308 -10.850 -14.495 1.00 95.31 195 LYS A C 1
ATOM 1513 O O . LYS A 1 195 ? 7.117 -12.060 -14.609 1.00 95.31 195 LYS A O 1
ATOM 1518 N N . PHE A 1 196 ? 8.192 -10.333 -13.647 1.00 95.00 196 PHE A N 1
ATOM 1519 C CA . PHE A 1 196 ? 8.863 -11.179 -12.663 1.00 95.00 196 PHE A CA 1
ATOM 1520 C C . PHE A 1 196 ? 7.846 -11.770 -11.683 1.00 95.00 196 PHE A C 1
ATOM 1522 O O . PHE A 1 196 ? 6.841 -11.142 -11.346 1.00 95.00 196 PHE A O 1
ATOM 1529 N N . SER A 1 197 ? 8.122 -12.985 -11.220 1.00 92.44 197 SER A N 1
ATOM 1530 C CA . SER A 1 197 ? 7.226 -13.757 -10.355 1.00 92.44 197 SER A CA 1
ATOM 1531 C C . SER A 1 197 ? 7.580 -13.682 -8.874 1.00 92.44 197 SER A C 1
ATOM 1533 O O . SER A 1 197 ? 6.742 -14.032 -8.044 1.00 92.44 197 SER A O 1
ATOM 1535 N N . HIS A 1 198 ? 8.788 -13.236 -8.517 1.00 93.38 198 HIS A N 1
ATOM 1536 C CA . HIS A 1 198 ? 9.250 -13.241 -7.133 1.00 93.38 198 HIS A CA 1
ATOM 1537 C C . HIS A 1 198 ? 9.760 -11.871 -6.674 1.00 93.38 198 HIS A C 1
ATOM 1539 O O . HIS A 1 198 ? 10.646 -11.287 -7.298 1.00 93.38 198 HIS A O 1
ATOM 1545 N N . TRP A 1 199 ? 9.213 -11.393 -5.553 1.00 92.12 199 TRP A N 1
ATOM 1546 C CA . TRP A 1 199 ? 9.630 -10.177 -4.856 1.00 92.12 199 TRP A CA 1
ATOM 1547 C C . TRP A 1 199 ? 10.356 -10.535 -3.561 1.00 92.12 199 TRP A C 1
ATOM 1549 O O . TRP A 1 199 ? 9.797 -11.236 -2.718 1.00 92.12 199 TRP A O 1
ATOM 1559 N N . THR A 1 200 ? 11.567 -10.017 -3.371 1.00 88.12 200 THR A N 1
ATOM 1560 C CA . THR A 1 200 ? 12.390 -10.296 -2.179 1.00 88.12 200 THR A CA 1
ATOM 1561 C C . THR A 1 200 ? 12.207 -9.281 -1.045 1.00 88.12 200 THR A C 1
ATOM 1563 O O . THR A 1 200 ? 12.790 -9.444 0.023 1.00 88.12 200 THR A O 1
ATOM 1566 N N . GLY A 1 201 ? 11.437 -8.211 -1.272 1.00 84.62 201 GLY A N 1
ATOM 1567 C CA . GLY A 1 201 ? 11.376 -7.032 -0.397 1.00 84.62 201 GLY A CA 1
ATOM 1568 C C . GLY A 1 201 ? 12.049 -5.794 -0.997 1.00 84.62 201 GLY A C 1
ATOM 1569 O O . GLY A 1 201 ? 11.675 -4.678 -0.651 1.00 84.62 201 GLY A O 1
ATOM 1570 N N . SER A 1 202 ? 12.997 -5.977 -1.922 1.00 87.75 202 SER A N 1
ATOM 1571 C CA . SER A 1 202 ? 13.708 -4.878 -2.602 1.00 87.75 202 SER A CA 1
ATOM 1572 C C . SER A 1 202 ? 14.069 -5.163 -4.066 1.00 87.75 202 SER A C 1
ATOM 1574 O O . SER A 1 202 ? 14.531 -4.266 -4.776 1.00 87.75 202 SER A O 1
ATOM 1576 N N . GLN A 1 203 ? 13.866 -6.399 -4.527 1.00 92.06 203 GLN A N 1
ATOM 1577 C CA . GLN A 1 203 ? 14.260 -6.875 -5.847 1.00 92.06 203 GLN A CA 1
ATOM 1578 C C . GLN A 1 203 ? 13.191 -7.793 -6.443 1.00 92.06 203 GLN A C 1
ATOM 1580 O O . GLN A 1 203 ? 12.608 -8.634 -5.754 1.00 92.06 203 GLN A O 1
ATOM 1585 N N . TRP A 1 204 ? 12.977 -7.638 -7.746 1.00 95.12 204 TRP A N 1
ATOM 1586 C CA . TRP A 1 204 ? 12.202 -8.530 -8.596 1.00 95.12 204 TRP A CA 1
ATOM 1587 C C . TRP A 1 204 ? 13.116 -9.506 -9.329 1.00 95.12 204 TRP A C 1
ATOM 1589 O O . TRP A 1 204 ? 14.104 -9.091 -9.932 1.00 95.12 204 TRP A O 1
ATOM 1599 N N . GLN A 1 205 ? 12.766 -10.789 -9.298 1.00 95.56 205 GLN A N 1
ATOM 1600 C CA . GLN A 1 205 ? 13.526 -11.878 -9.915 1.00 95.56 205 GLN A CA 1
ATOM 1601 C C . GLN A 1 205 ? 12.601 -13.045 -10.314 1.00 95.56 205 GLN A C 1
ATOM 1603 O O . GLN A 1 205 ? 11.400 -13.032 -10.024 1.00 95.56 205 GLN A O 1
ATOM 1608 N N . GLY A 1 206 ? 13.143 -14.046 -11.014 1.00 91.50 206 GLY A N 1
ATOM 1609 C CA . GLY A 1 206 ? 12.368 -15.186 -11.528 1.00 91.50 206 GLY A CA 1
ATOM 1610 C C . GLY A 1 206 ? 11.797 -16.082 -10.428 1.00 91.50 206 GLY A C 1
ATOM 1611 O O . GLY A 1 206 ? 10.596 -16.345 -10.391 1.00 91.50 206 GLY A O 1
ATOM 1612 N N . GLY A 1 207 ? 12.635 -16.473 -9.474 1.00 92.75 207 GLY A N 1
ATOM 1613 C CA . GLY A 1 207 ? 12.278 -17.400 -8.403 1.00 92.75 207 GLY A CA 1
ATOM 1614 C C . GLY A 1 207 ? 12.895 -17.005 -7.062 1.00 92.75 207 GLY A C 1
ATOM 1615 O O . GLY A 1 207 ? 13.450 -15.920 -6.935 1.00 92.75 207 GLY A O 1
ATOM 1616 N N . PRO A 1 208 ? 12.827 -17.859 -6.030 1.00 92.69 208 PRO A N 1
ATOM 1617 C CA . PRO A 1 208 ? 13.387 -17.555 -4.709 1.00 92.69 208 PRO A CA 1
ATOM 1618 C C . PRO A 1 208 ? 14.925 -17.533 -4.674 1.00 92.69 208 PRO A C 1
ATOM 1620 O O . PRO A 1 208 ? 15.507 -17.055 -3.703 1.00 92.69 208 PRO A O 1
ATOM 1623 N N . ILE A 1 209 ? 15.587 -18.045 -5.714 1.00 92.31 209 ILE A N 1
ATOM 1624 C CA . ILE A 1 209 ? 17.046 -18.109 -5.836 1.00 92.31 209 ILE A CA 1
ATOM 1625 C C . ILE A 1 209 ? 17.506 -17.451 -7.138 1.00 92.31 209 ILE A C 1
ATOM 1627 O O . ILE A 1 209 ? 16.761 -17.416 -8.116 1.00 92.31 209 ILE A O 1
ATOM 1631 N N . VAL A 1 210 ? 18.744 -16.955 -7.139 1.00 90.00 210 VAL A N 1
ATOM 1632 C CA . VAL A 1 210 ? 19.443 -16.449 -8.326 1.00 90.00 210 VAL A CA 1
ATOM 1633 C C . VAL A 1 210 ? 20.765 -17.225 -8.454 1.00 90.00 210 VAL A C 1
ATOM 1635 O O . VAL A 1 210 ? 21.502 -17.285 -7.466 1.00 90.00 210 VAL A O 1
ATOM 1638 N N . PRO A 1 211 ? 21.089 -17.821 -9.618 1.00 93.50 211 PRO A N 1
ATOM 1639 C CA . PRO A 1 211 ? 20.315 -17.789 -10.858 1.00 93.50 211 PRO A CA 1
ATOM 1640 C C . PRO A 1 211 ? 19.018 -18.606 -10.774 1.00 93.50 211 PRO A C 1
ATOM 1642 O O . PRO A 1 211 ? 18.971 -19.675 -10.164 1.00 93.50 211 PRO A O 1
ATOM 1645 N N . ASP A 1 212 ? 17.966 -18.086 -11.401 1.00 94.31 212 ASP A N 1
ATOM 1646 C CA . ASP A 1 212 ? 16.713 -18.801 -11.611 1.00 94.31 212 ASP A CA 1
ATOM 1647 C C . ASP A 1 212 ? 16.901 -19.891 -12.689 1.00 94.31 212 ASP A C 1
ATOM 1649 O O . ASP A 1 212 ? 17.594 -19.642 -13.680 1.00 94.31 212 ASP A O 1
ATOM 1653 N N . PRO A 1 213 ? 16.284 -21.083 -12.558 1.00 93.00 213 PRO A N 1
ATOM 1654 C CA . PRO A 1 213 ? 16.436 -22.160 -13.541 1.00 93.00 213 PRO A CA 1
ATOM 1655 C C . PRO A 1 213 ? 15.965 -21.821 -14.963 1.00 93.00 213 PRO A C 1
ATOM 1657 O O . PRO A 1 213 ? 16.392 -22.483 -15.905 1.00 93.00 213 PRO A O 1
ATOM 1660 N N . THR A 1 214 ? 15.069 -20.842 -15.118 1.00 91.50 214 THR A N 1
ATOM 1661 C CA . THR A 1 214 ? 14.468 -20.463 -16.405 1.00 91.50 214 THR A CA 1
ATOM 1662 C C . THR A 1 214 ? 15.099 -19.197 -16.965 1.00 91.50 214 THR A C 1
ATOM 1664 O O . THR A 1 214 ? 15.451 -19.165 -18.138 1.00 91.50 214 THR A O 1
ATOM 1667 N N . ILE A 1 215 ? 15.250 -18.160 -16.134 1.00 92.81 215 ILE A N 1
ATOM 1668 C CA . ILE A 1 215 ? 15.667 -16.822 -16.595 1.00 92.81 215 ILE A CA 1
ATOM 1669 C C . ILE A 1 215 ? 17.084 -16.426 -16.154 1.00 92.81 215 ILE A C 1
ATOM 1671 O O . ILE A 1 215 ? 17.521 -15.290 -16.362 1.00 92.81 215 ILE A O 1
ATOM 1675 N N . GLY A 1 216 ? 17.811 -17.349 -15.519 1.00 92.88 216 GLY A N 1
ATOM 1676 C CA . GLY A 1 216 ? 19.200 -17.165 -15.119 1.00 92.88 216 GLY A CA 1
ATOM 1677 C C . GLY A 1 216 ? 19.387 -16.034 -14.108 1.00 92.88 216 GLY A C 1
ATOM 1678 O O . GLY A 1 216 ? 18.676 -15.938 -13.108 1.00 92.88 216 GLY A O 1
ATOM 1679 N N . TYR A 1 217 ? 20.374 -15.174 -14.357 1.00 94.12 217 TYR A N 1
ATOM 1680 C CA . TYR A 1 217 ? 20.722 -14.052 -13.480 1.00 94.12 217 TYR A CA 1
ATOM 1681 C C . TYR A 1 217 ? 19.838 -12.807 -13.672 1.00 94.12 217 TYR A C 1
ATOM 1683 O O . TYR A 1 217 ? 20.117 -11.778 -13.064 1.00 94.12 217 TYR A O 1
ATOM 1691 N N . SER A 1 218 ? 18.774 -12.879 -14.479 1.00 96.00 218 SER A N 1
ATOM 1692 C CA . SER A 1 218 ? 17.896 -11.732 -14.734 1.00 96.00 218 SER A CA 1
ATOM 1693 C C . SER A 1 218 ? 17.152 -11.292 -13.471 1.00 96.00 218 SER A C 1
ATOM 1695 O O . SER A 1 218 ? 16.317 -12.024 -12.928 1.00 96.00 218 SER A O 1
ATOM 1697 N N . PHE A 1 219 ? 17.439 -10.077 -13.007 1.00 96.31 219 PHE A N 1
ATOM 1698 C CA . PHE A 1 219 ? 16.709 -9.431 -11.918 1.00 96.31 219 PHE A CA 1
ATOM 1699 C C . PHE A 1 219 ? 16.774 -7.907 -12.028 1.00 96.31 219 PHE A C 1
ATOM 1701 O O . PHE A 1 219 ? 17.667 -7.346 -12.665 1.00 96.31 219 PHE A O 1
ATOM 1708 N N . LEU A 1 220 ? 15.854 -7.225 -11.342 1.00 96.06 220 LEU A N 1
ATOM 1709 C CA . LEU A 1 220 ? 15.847 -5.770 -11.196 1.00 96.06 220 LEU A CA 1
ATOM 1710 C C . LEU A 1 220 ? 15.596 -5.353 -9.750 1.00 96.06 220 LEU A C 1
ATOM 1712 O O . LEU A 1 220 ? 14.734 -5.897 -9.067 1.00 96.06 220 LEU A O 1
ATOM 1716 N N . ASN A 1 221 ? 16.291 -4.311 -9.317 1.00 93.31 221 ASN A N 1
ATOM 1717 C CA . ASN A 1 221 ? 15.996 -3.539 -8.118 1.00 93.31 221 ASN A CA 1
ATOM 1718 C C . ASN A 1 221 ? 15.839 -2.048 -8.486 1.00 93.31 221 ASN A C 1
ATOM 1720 O O . ASN A 1 221 ? 15.907 -1.664 -9.662 1.00 93.31 221 ASN A O 1
ATOM 1724 N N . ALA A 1 222 ? 15.625 -1.196 -7.482 1.00 89.81 222 ALA A N 1
ATOM 1725 C CA . ALA A 1 222 ? 15.418 0.238 -7.690 1.00 89.81 222 ALA A CA 1
ATOM 1726 C C . ALA A 1 222 ? 16.593 0.928 -8.411 1.00 89.81 222 ALA A C 1
ATOM 1728 O O . ALA A 1 222 ? 16.378 1.785 -9.266 1.00 89.81 222 ALA A O 1
ATOM 1729 N N . ALA A 1 223 ? 17.836 0.529 -8.122 1.00 91.81 223 ALA A N 1
ATOM 1730 C CA . ALA A 1 223 ? 19.032 1.154 -8.686 1.00 91.81 223 ALA A CA 1
ATOM 1731 C C . ALA A 1 223 ? 19.433 0.572 -10.052 1.00 91.81 223 ALA A C 1
ATOM 1733 O O . ALA A 1 223 ? 20.008 1.273 -10.883 1.00 91.81 223 ALA A O 1
ATOM 1734 N N . GLY A 1 224 ? 19.122 -0.695 -10.317 1.00 93.88 224 GLY A N 1
ATOM 1735 C CA . GLY A 1 224 ? 19.583 -1.401 -11.509 1.00 93.88 224 GLY A CA 1
ATOM 1736 C C . GLY A 1 224 ? 19.221 -2.875 -11.472 1.00 93.88 224 GLY A C 1
ATOM 1737 O O . GLY A 1 224 ? 18.076 -3.213 -11.183 1.00 93.88 224 GLY A O 1
ATOM 1738 N N . GLY A 1 225 ? 20.182 -3.745 -11.759 1.00 95.56 225 GLY A N 1
ATOM 1739 C CA . GLY A 1 225 ? 19.952 -5.182 -11.795 1.00 95.56 225 GLY A CA 1
ATOM 1740 C C . GLY A 1 225 ? 21.146 -5.959 -12.325 1.00 95.56 225 GLY A C 1
ATOM 1741 O O . GLY A 1 225 ? 22.273 -5.464 -12.329 1.00 95.56 225 GLY A O 1
ATOM 1742 N N . HIS A 1 226 ? 20.873 -7.164 -12.801 1.00 96.38 226 HIS A N 1
ATOM 1743 C CA . HIS A 1 226 ? 21.814 -7.962 -13.575 1.00 96.38 226 HIS A CA 1
ATOM 1744 C C . HIS A 1 226 ? 21.103 -8.468 -14.825 1.00 96.38 226 HIS A C 1
ATOM 1746 O O . HIS A 1 226 ? 19.914 -8.798 -14.782 1.00 96.38 226 HIS A O 1
ATOM 1752 N N . THR A 1 227 ? 21.817 -8.483 -15.946 1.00 93.50 227 THR A N 1
ATOM 1753 C CA . THR A 1 227 ? 21.266 -8.942 -17.221 1.00 93.50 227 THR A CA 1
ATOM 1754 C C . THR A 1 227 ? 20.950 -10.440 -17.178 1.00 93.50 227 THR A C 1
ATOM 1756 O O . THR A 1 227 ? 21.616 -11.231 -16.503 1.00 93.50 227 THR A O 1
ATOM 1759 N N . GLY A 1 228 ? 19.886 -10.827 -17.877 1.00 89.81 228 GLY A N 1
ATOM 1760 C CA . GLY A 1 228 ? 19.713 -12.197 -18.349 1.00 89.81 228 GLY A CA 1
ATOM 1761 C C . GLY A 1 228 ? 20.362 -12.362 -19.718 1.00 89.81 228 GLY A C 1
ATOM 1762 O O . GLY A 1 228 ? 21.028 -11.452 -20.212 1.00 89.81 228 GLY A O 1
ATOM 1763 N N . ASP A 1 229 ? 20.120 -13.506 -20.354 1.00 91.44 229 ASP A N 1
ATOM 1764 C CA . ASP A 1 229 ? 20.388 -13.638 -21.786 1.00 91.44 229 ASP A CA 1
ATOM 1765 C C . ASP A 1 229 ? 19.501 -12.681 -22.619 1.00 91.44 229 ASP A C 1
ATOM 1767 O O . ASP A 1 229 ? 18.639 -11.970 -22.096 1.00 91.44 229 ASP A O 1
ATOM 1771 N N . GLN A 1 230 ? 19.686 -12.679 -23.941 1.00 89.81 230 GLN A N 1
ATOM 1772 C CA . GLN A 1 230 ? 18.951 -11.793 -24.853 1.00 89.81 230 GLN A CA 1
ATOM 1773 C C . GLN A 1 230 ? 17.422 -12.003 -24.858 1.00 89.81 230 GLN A C 1
ATOM 1775 O O . GLN A 1 230 ? 16.691 -11.088 -25.236 1.00 89.81 230 GLN A O 1
ATOM 1780 N N . GLN A 1 231 ? 16.925 -13.176 -24.451 1.00 93.19 231 GLN A N 1
ATOM 1781 C CA . GLN A 1 231 ? 15.488 -13.478 -24.361 1.00 93.19 231 GLN A CA 1
ATOM 1782 C C . GLN A 1 231 ? 14.901 -13.104 -22.993 1.00 93.19 231 GLN A C 1
ATOM 1784 O O . GLN A 1 231 ? 13.688 -12.925 -22.855 1.00 93.19 231 GLN A O 1
ATOM 1789 N N . HIS A 1 232 ? 15.764 -12.972 -21.989 1.00 95.56 232 HIS A N 1
ATOM 1790 C CA . HIS A 1 232 ? 15.418 -12.708 -20.600 1.00 95.56 232 HIS A CA 1
ATOM 1791 C C . HIS A 1 232 ? 15.995 -11.377 -20.108 1.00 95.56 232 HIS A C 1
ATOM 1793 O O . HIS A 1 232 ? 16.311 -11.228 -18.924 1.00 95.56 232 HIS A O 1
ATOM 1799 N N . ALA A 1 233 ? 16.112 -10.388 -20.995 1.00 96.44 233 ALA A N 1
ATOM 1800 C CA . ALA A 1 233 ? 16.659 -9.086 -20.656 1.00 96.44 233 ALA A CA 1
ATOM 1801 C C . ALA A 1 233 ? 15.747 -8.376 -19.634 1.00 96.44 233 ALA A C 1
ATOM 1803 O O . ALA A 1 233 ? 14.553 -8.183 -19.910 1.00 96.44 233 ALA A O 1
ATOM 1804 N N . PRO A 1 234 ? 16.257 -7.987 -18.450 1.00 97.12 234 PRO A N 1
ATOM 1805 C CA . PRO A 1 234 ? 15.479 -7.231 -17.479 1.00 97.12 234 PRO A CA 1
ATOM 1806 C C . PRO A 1 234 ? 14.924 -5.952 -18.107 1.00 97.12 234 PRO A C 1
ATOM 1808 O O . PRO A 1 234 ? 15.639 -5.170 -18.731 1.00 97.12 234 PRO A O 1
ATOM 1811 N N . THR A 1 235 ? 13.626 -5.741 -17.924 1.00 96.69 235 THR A N 1
ATOM 1812 C CA . THR A 1 235 ? 12.867 -4.664 -18.551 1.00 96.69 235 THR A CA 1
ATOM 1813 C C . THR A 1 235 ? 12.015 -3.938 -17.517 1.00 96.69 235 THR A C 1
ATOM 1815 O O . THR A 1 235 ? 11.187 -4.540 -16.825 1.00 96.69 235 THR A O 1
ATOM 1818 N N . ARG A 1 236 ? 12.170 -2.613 -17.442 1.00 95.31 236 ARG A N 1
ATOM 1819 C CA . ARG A 1 236 ? 11.202 -1.734 -16.769 1.00 95.31 236 ARG A CA 1
ATOM 1820 C C . ARG A 1 236 ? 10.244 -1.208 -17.830 1.00 95.31 236 ARG A C 1
ATOM 1822 O O . ARG A 1 236 ? 10.686 -0.573 -18.776 1.00 95.31 236 ARG A O 1
ATOM 1829 N N . ARG A 1 237 ? 8.947 -1.457 -17.686 1.00 95.44 237 A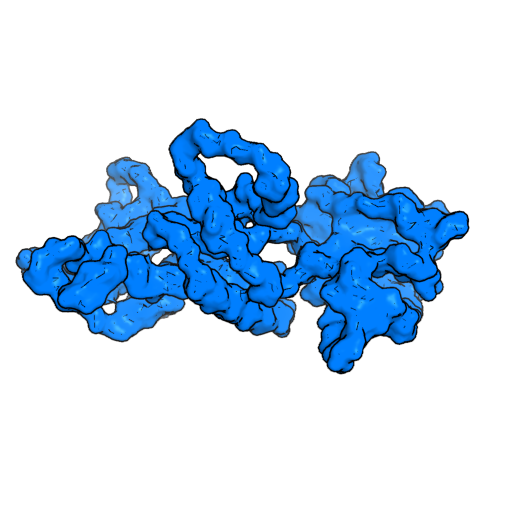RG A N 1
ATOM 1830 C CA . ARG A 1 237 ? 7.910 -0.973 -18.604 1.00 95.44 237 ARG A CA 1
ATOM 1831 C C . ARG A 1 237 ? 7.132 0.150 -17.945 1.00 95.44 237 ARG A C 1
ATOM 1833 O O . ARG A 1 237 ? 6.487 -0.078 -16.926 1.00 95.44 237 ARG A O 1
ATOM 1840 N N . TRP A 1 238 ? 7.171 1.336 -18.531 1.00 94.56 238 TRP A N 1
ATOM 1841 C CA . TRP A 1 238 ? 6.329 2.461 -18.136 1.00 94.56 238 TRP A CA 1
ATOM 1842 C C . TRP A 1 238 ? 5.130 2.580 -19.077 1.00 94.56 238 TRP A C 1
ATOM 1844 O O . TRP A 1 238 ? 5.302 2.451 -20.284 1.00 94.56 238 TRP A O 1
ATOM 1854 N N . THR A 1 239 ? 3.935 2.840 -18.552 1.00 92.88 239 THR A N 1
ATOM 1855 C CA . THR A 1 239 ? 2.706 3.044 -19.335 1.00 92.88 239 THR A CA 1
ATOM 1856 C C . THR A 1 239 ? 2.255 4.494 -19.225 1.00 92.88 239 THR A C 1
ATOM 1858 O O . THR A 1 239 ? 2.089 5.019 -18.124 1.00 92.88 239 THR A O 1
ATOM 1861 N N . ALA A 1 240 ? 2.037 5.143 -20.365 1.00 91.69 240 ALA A N 1
ATOM 1862 C CA . ALA A 1 240 ? 1.660 6.544 -20.427 1.00 91.69 240 ALA A CA 1
ATOM 1863 C C . ALA A 1 240 ? 0.236 6.766 -19.883 1.00 91.69 240 ALA A C 1
ATOM 1865 O O . ALA A 1 240 ? -0.714 6.194 -20.425 1.00 91.69 240 ALA A O 1
ATOM 1866 N N . PRO A 1 241 ? 0.048 7.617 -18.853 1.00 88.00 241 PRO A N 1
ATOM 1867 C CA . PRO A 1 241 ? -1.282 7.916 -18.323 1.00 88.00 241 PRO A CA 1
ATOM 1868 C C . PRO A 1 241 ? -2.013 9.002 -19.127 1.00 88.00 241 PRO A C 1
ATOM 1870 O O . PRO A 1 241 ? -3.233 9.112 -19.047 1.00 88.00 241 PRO A O 1
ATOM 1873 N N . LEU A 1 242 ? -1.279 9.833 -19.874 1.00 89.75 242 LEU A N 1
ATOM 1874 C CA . LEU A 1 242 ? -1.786 11.005 -20.590 1.00 89.75 242 LEU A CA 1
ATOM 1875 C C . LEU A 1 242 ? -1.112 11.123 -21.962 1.00 89.75 242 LEU A C 1
ATOM 1877 O O . LEU A 1 242 ? 0.001 10.634 -22.155 1.00 89.75 242 LEU A O 1
ATOM 1881 N N . ALA A 1 243 ? -1.777 11.809 -22.893 1.00 93.62 243 ALA A N 1
ATOM 1882 C CA . ALA A 1 243 ? -1.181 12.186 -24.171 1.00 93.62 243 ALA A CA 1
ATOM 1883 C C . ALA A 1 243 ? -0.178 13.334 -23.993 1.00 93.62 243 ALA A C 1
ATOM 1885 O O . ALA A 1 243 ? -0.437 14.270 -23.229 1.00 93.62 243 ALA A O 1
ATOM 1886 N N . GLY A 1 244 ? 0.937 13.291 -24.722 1.00 95.25 244 GLY A N 1
ATOM 1887 C CA . GLY A 1 244 ? 1.935 14.358 -24.718 1.00 95.25 244 GLY A CA 1
ATOM 1888 C C . GLY A 1 244 ? 3.322 13.904 -25.160 1.00 95.25 244 GLY A C 1
ATOM 1889 O O . GLY A 1 244 ? 3.483 12.841 -25.758 1.00 95.25 244 GLY A O 1
ATOM 1890 N N . THR A 1 245 ? 4.327 14.705 -24.813 1.00 96.50 245 THR A N 1
ATOM 1891 C CA . THR A 1 245 ? 5.733 14.443 -25.140 1.00 96.50 245 THR A CA 1
ATOM 1892 C C . THR A 1 245 ? 6.509 14.064 -23.881 1.00 96.50 245 THR A C 1
ATOM 1894 O O . THR A 1 245 ? 6.512 14.799 -22.890 1.00 96.50 245 THR A O 1
ATOM 1897 N N . VAL A 1 246 ? 7.194 12.925 -23.923 1.00 96.62 246 VAL A N 1
ATOM 1898 C CA . VAL A 1 246 ? 8.076 12.429 -22.865 1.00 96.62 246 VAL A CA 1
ATOM 1899 C C . VAL A 1 246 ? 9.527 12.794 -23.165 1.00 96.62 246 VAL A C 1
ATOM 1901 O O . VAL A 1 246 ? 10.038 12.475 -24.235 1.00 96.62 246 VAL A O 1
ATOM 1904 N N . ALA A 1 247 ? 10.210 13.388 -22.191 1.00 96.75 247 ALA A N 1
ATOM 1905 C CA . ALA A 1 247 ? 11.664 13.465 -22.136 1.00 96.75 247 ALA A CA 1
ATOM 1906 C C . ALA A 1 247 ? 12.190 12.471 -21.093 1.00 96.75 247 ALA A C 1
ATOM 1908 O O . ALA A 1 247 ? 11.623 12.340 -20.005 1.00 96.75 247 ALA A O 1
ATOM 1909 N N . ILE A 1 248 ? 13.277 11.781 -21.421 1.00 96.44 248 ILE A N 1
ATOM 1910 C CA . ILE A 1 248 ? 13.947 10.821 -20.543 1.00 96.44 248 ILE A CA 1
ATOM 1911 C C . ILE A 1 248 ? 15.331 11.363 -20.230 1.00 96.44 248 ILE A C 1
ATOM 1913 O O . ILE A 1 248 ? 16.078 11.727 -21.140 1.00 96.44 248 ILE A O 1
ATOM 1917 N N . THR A 1 249 ? 15.687 11.378 -18.953 1.00 96.06 249 THR A N 1
ATOM 1918 C CA . THR A 1 249 ? 17.056 11.633 -18.513 1.00 96.06 249 THR A CA 1
ATOM 1919 C C . THR A 1 249 ? 17.536 10.522 -17.599 1.00 96.06 249 THR A C 1
ATOM 1921 O O . THR A 1 249 ? 16.744 9.893 -16.897 1.00 96.06 249 THR A O 1
ATOM 1924 N N . GLY A 1 250 ? 18.833 10.246 -17.609 1.00 94.38 250 GLY A N 1
ATOM 1925 C CA . GLY A 1 250 ? 19.355 9.133 -16.834 1.00 94.38 250 GLY A CA 1
ATOM 1926 C C . GLY A 1 250 ? 20.809 8.817 -17.114 1.00 94.38 250 GLY A C 1
ATOM 1927 O O . GLY A 1 250 ? 21.409 9.344 -18.049 1.00 94.38 250 GLY A O 1
ATOM 1928 N N . SER A 1 251 ? 21.365 7.922 -16.306 1.00 96.44 251 SER A N 1
ATOM 1929 C CA . SER A 1 251 ? 22.720 7.412 -16.488 1.00 96.44 251 SER A CA 1
ATOM 1930 C C . SER A 1 251 ? 22.719 5.894 -16.382 1.00 96.44 251 SER A C 1
ATOM 1932 O O . SER A 1 251 ? 22.269 5.339 -15.376 1.00 96.44 251 SER A O 1
ATOM 1934 N N . LEU A 1 252 ? 23.196 5.235 -17.438 1.00 97.31 252 LEU A N 1
ATOM 1935 C CA . LEU A 1 252 ? 23.435 3.796 -17.467 1.00 97.31 252 LEU A CA 1
ATOM 1936 C C . LEU A 1 252 ? 24.898 3.541 -17.116 1.00 97.31 252 LEU A C 1
ATOM 1938 O O . LEU A 1 252 ? 25.797 4.050 -17.780 1.00 97.31 252 LEU A O 1
ATOM 1942 N N . HIS A 1 253 ? 25.139 2.732 -16.094 1.00 97.31 253 HIS A N 1
ATOM 1943 C CA . HIS A 1 253 ? 26.465 2.444 -15.577 1.00 97.31 253 HIS A CA 1
ATOM 1944 C C . HIS A 1 253 ? 26.698 0.939 -15.485 1.00 97.31 253 HIS A C 1
ATOM 1946 O O . HIS A 1 253 ? 25.978 0.225 -14.786 1.00 97.31 253 HIS A O 1
ATOM 1952 N N . HIS A 1 254 ? 27.756 0.487 -16.154 1.00 97.06 254 HIS A N 1
ATOM 1953 C CA . HIS A 1 254 ? 28.335 -0.835 -15.965 1.00 97.06 254 HIS A CA 1
ATOM 1954 C C . HIS A 1 254 ? 29.673 -0.688 -15.227 1.00 97.06 254 HIS A C 1
ATOM 1956 O O . HIS A 1 254 ? 30.617 -0.176 -15.835 1.00 97.06 254 HIS A O 1
ATOM 1962 N N . PRO A 1 255 ? 29.777 -1.090 -13.948 1.00 93.62 255 PRO A N 1
ATOM 1963 C CA . PRO A 1 255 ? 30.974 -0.853 -13.144 1.00 93.62 255 PRO A CA 1
ATOM 1964 C C . PRO A 1 255 ? 32.108 -1.848 -13.420 1.00 93.62 255 PRO A C 1
ATOM 1966 O O . PRO A 1 255 ? 33.277 -1.500 -13.263 1.00 93.62 255 PRO A O 1
ATOM 1969 N N . SER A 1 256 ? 31.790 -3.086 -13.806 1.00 93.25 256 SER A N 1
ATOM 1970 C CA . SER A 1 256 ? 32.784 -4.159 -13.896 1.00 93.25 256 SER A CA 1
ATOM 1971 C C . SER A 1 256 ? 33.757 -3.959 -15.062 1.00 93.25 256 SER A C 1
ATOM 1973 O O . SER A 1 256 ? 33.348 -3.595 -16.164 1.00 93.25 256 SER A O 1
ATOM 1975 N N . GLU A 1 257 ? 35.037 -4.249 -14.819 1.00 92.88 257 GLU A N 1
ATOM 1976 C CA . GLU A 1 257 ? 36.092 -4.359 -15.844 1.00 92.88 257 GLU A CA 1
ATOM 1977 C C . GLU A 1 257 ? 36.086 -5.725 -16.541 1.00 92.88 257 GLU A C 1
ATOM 1979 O O . GLU A 1 257 ? 36.594 -5.863 -17.650 1.00 92.88 257 GLU A O 1
ATOM 1984 N N . ASN A 1 258 ? 35.510 -6.737 -15.884 1.00 92.25 258 ASN A N 1
ATOM 1985 C CA . ASN A 1 258 ? 35.584 -8.137 -16.305 1.00 92.25 258 ASN A CA 1
ATOM 1986 C C . ASN A 1 258 ? 34.432 -8.560 -17.231 1.00 92.25 258 ASN A C 1
ATOM 1988 O O . ASN A 1 258 ? 34.473 -9.662 -17.773 1.00 92.25 258 ASN A O 1
ATOM 1992 N N . GLY A 1 259 ? 33.397 -7.725 -17.360 1.00 88.31 259 GLY A N 1
ATOM 1993 C CA . GLY A 1 259 ? 32.269 -7.945 -18.269 1.00 88.31 259 GLY A CA 1
ATOM 1994 C C . GLY A 1 259 ? 32.483 -7.259 -19.617 1.00 88.31 259 GLY A C 1
ATOM 1995 O O . GLY A 1 259 ? 33.200 -6.257 -19.728 1.00 88.31 259 GLY A O 1
ATOM 1996 N N . ASP A 1 260 ? 31.829 -7.767 -20.654 1.00 92.00 260 ASP A N 1
ATOM 1997 C CA . ASP A 1 260 ? 31.743 -7.097 -21.951 1.00 92.00 260 ASP A CA 1
ATOM 1998 C C . ASP A 1 260 ? 30.749 -5.925 -21.932 1.00 92.00 260 ASP A C 1
ATOM 2000 O O . ASP A 1 260 ? 30.742 -5.101 -22.851 1.00 92.00 260 ASP A O 1
ATOM 2004 N N . GLY A 1 261 ? 30.011 -5.757 -20.835 1.00 94.12 261 GLY A N 1
ATOM 2005 C CA . GLY A 1 261 ? 29.195 -4.593 -20.554 1.00 94.12 261 GLY A CA 1
ATOM 2006 C C . GLY A 1 261 ? 27.778 -4.741 -21.071 1.00 94.12 261 GLY A C 1
ATOM 2007 O O . GLY A 1 261 ? 27.448 -5.620 -21.861 1.00 94.12 261 GLY A O 1
ATOM 2008 N N . VAL A 1 262 ? 26.930 -3.809 -20.656 1.00 96.69 262 VAL A N 1
ATOM 2009 C CA . VAL A 1 262 ? 25.494 -3.890 -20.907 1.00 96.69 262 VAL A CA 1
ATOM 2010 C C . VAL A 1 262 ? 25.062 -2.928 -21.995 1.00 96.69 262 VAL A C 1
ATOM 2012 O O . VAL A 1 262 ? 25.646 -1.854 -22.202 1.00 96.69 262 VAL A O 1
ATOM 2015 N N . ARG A 1 263 ? 23.982 -3.300 -22.670 1.00 96.94 263 ARG A N 1
ATOM 2016 C CA . ARG A 1 263 ? 23.276 -2.437 -23.602 1.00 96.94 263 ARG A CA 1
ATOM 2017 C C . ARG A 1 263 ? 21.967 -1.997 -22.966 1.00 96.94 263 ARG A C 1
ATOM 2019 O O . ARG A 1 263 ? 21.225 -2.813 -22.439 1.00 96.94 263 ARG A O 1
ATOM 2026 N N . GLY A 1 264 ? 21.710 -0.696 -22.977 1.00 97.12 264 GLY A N 1
ATOM 2027 C CA . GLY A 1 264 ? 20.435 -0.130 -22.549 1.00 97.12 264 GLY A CA 1
ATOM 2028 C C . GLY A 1 264 ? 19.658 0.365 -23.756 1.00 97.12 264 GLY A C 1
ATOM 2029 O O . GLY A 1 264 ? 20.224 1.042 -24.615 1.00 97.12 264 GLY A O 1
ATOM 2030 N N . ARG A 1 265 ? 18.362 0.066 -23.814 1.00 97.44 265 ARG A N 1
ATOM 2031 C CA . ARG A 1 265 ? 17.453 0.525 -24.868 1.00 97.44 265 ARG A CA 1
ATOM 2032 C C . ARG A 1 265 ? 16.211 1.169 -24.283 1.00 97.44 265 ARG A C 1
ATOM 2034 O O . ARG A 1 265 ? 15.685 0.704 -23.276 1.00 97.44 265 ARG A O 1
ATOM 2041 N N . VAL A 1 266 ? 15.713 2.193 -24.966 1.00 97.88 266 VAL A N 1
ATOM 2042 C CA . VAL A 1 266 ? 14.353 2.708 -24.772 1.00 97.88 266 VAL A CA 1
ATOM 2043 C C . VAL A 1 266 ? 13.540 2.366 -26.007 1.00 97.88 266 VAL A C 1
ATOM 2045 O O . VAL A 1 266 ? 13.879 2.790 -27.113 1.00 97.88 266 VAL A O 1
ATOM 2048 N N . VAL A 1 267 ? 12.452 1.625 -25.824 1.00 97.88 267 VAL A N 1
ATOM 2049 C CA . VAL A 1 267 ? 11.585 1.164 -26.911 1.00 97.88 267 VAL A CA 1
ATOM 2050 C C . VAL A 1 267 ? 10.161 1.634 -26.659 1.00 97.88 267 VAL A C 1
ATOM 2052 O O . VAL A 1 267 ? 9.561 1.318 -25.638 1.00 97.88 267 VAL A O 1
ATOM 2055 N N . SER A 1 268 ? 9.607 2.388 -27.600 1.00 97.44 268 SER A N 1
ATOM 2056 C CA . SER A 1 268 ? 8.215 2.828 -27.566 1.00 97.44 268 SER A CA 1
ATOM 2057 C C . SER A 1 268 ? 7.314 1.817 -28.269 1.00 97.44 268 SER A C 1
ATOM 2059 O O . SER A 1 268 ? 7.596 1.407 -29.399 1.00 97.44 268 SER A O 1
ATOM 2061 N N . SER A 1 269 ? 6.179 1.465 -27.662 1.00 96.50 269 SER A N 1
ATOM 2062 C CA . SER A 1 269 ? 5.142 0.662 -28.329 1.00 96.50 269 SER A CA 1
ATOM 2063 C C . SER A 1 269 ? 4.612 1.340 -29.594 1.00 96.50 269 SER A C 1
ATOM 2065 O O . SER A 1 269 ? 4.197 0.664 -30.538 1.00 96.50 269 SER A O 1
ATOM 2067 N N . ARG A 1 270 ? 4.660 2.675 -29.647 1.00 95.00 270 ARG A N 1
ATOM 2068 C CA . ARG A 1 270 ? 4.226 3.476 -30.792 1.00 95.00 270 ARG A CA 1
ATOM 2069 C C . ARG A 1 270 ? 5.301 3.522 -31.873 1.00 95.00 270 ARG A C 1
ATOM 2071 O O . ARG A 1 270 ? 5.077 3.030 -32.980 1.00 95.00 270 ARG A O 1
ATOM 2078 N N . SER A 1 271 ? 6.463 4.091 -31.556 1.00 94.19 271 SER A N 1
ATOM 2079 C CA . SER A 1 271 ? 7.497 4.436 -32.542 1.00 94.19 271 SER A CA 1
ATOM 2080 C C . SER A 1 271 ? 8.623 3.406 -32.693 1.00 94.19 271 SER A C 1
ATOM 2082 O O . SER A 1 271 ? 9.464 3.578 -33.568 1.00 94.19 271 SER A O 1
ATOM 2084 N N . GLY A 1 272 ? 8.646 2.336 -31.892 1.00 95.62 272 GLY A N 1
ATOM 2085 C CA . GLY A 1 272 ? 9.756 1.378 -31.856 1.00 95.62 272 GLY A CA 1
ATOM 2086 C C . GLY A 1 272 ? 10.957 1.908 -31.068 1.00 95.62 272 GLY A C 1
ATOM 2087 O O . GLY A 1 272 ? 10.797 2.724 -30.157 1.00 95.62 272 GLY A O 1
ATOM 2088 N N . LEU A 1 273 ? 12.157 1.422 -31.392 1.00 97.31 273 LEU A N 1
ATOM 2089 C CA . LEU A 1 273 ? 13.412 1.817 -30.746 1.00 97.31 273 LEU A CA 1
ATOM 2090 C C . LEU A 1 273 ? 13.616 3.339 -30.808 1.00 97.31 273 LEU A C 1
ATOM 2092 O O . LEU A 1 273 ? 13.779 3.909 -31.884 1.00 97.31 273 LEU A O 1
ATOM 2096 N N . ALA A 1 274 ? 13.625 3.982 -29.641 1.00 96.44 274 ALA A N 1
ATOM 2097 C CA . ALA A 1 274 ? 13.832 5.419 -29.500 1.00 96.44 274 ALA A CA 1
ATOM 2098 C C . ALA A 1 274 ? 15.312 5.767 -29.291 1.00 96.44 274 ALA A C 1
ATOM 2100 O O . ALA A 1 274 ? 15.789 6.762 -29.831 1.00 96.44 274 ALA A O 1
ATOM 2101 N N . ALA A 1 275 ? 16.036 4.958 -28.512 1.00 96.88 275 ALA A N 1
ATOM 2102 C CA . ALA A 1 275 ? 17.463 5.142 -28.267 1.00 96.88 275 ALA A CA 1
ATOM 2103 C C . ALA A 1 275 ? 18.129 3.853 -27.767 1.00 96.88 275 ALA A C 1
ATOM 2105 O O . ALA A 1 275 ? 17.470 2.982 -27.194 1.00 96.88 275 ALA A O 1
ATOM 2106 N N . GLU A 1 276 ? 19.442 3.763 -27.974 1.00 97.06 276 GLU A N 1
ATOM 2107 C CA . GLU A 1 276 ? 20.298 2.654 -27.552 1.00 97.06 276 GLU A CA 1
ATOM 2108 C C . GLU A 1 276 ? 21.656 3.194 -27.085 1.00 97.06 276 GLU A C 1
ATOM 2110 O O . GLU A 1 276 ? 22.216 4.102 -27.705 1.00 97.06 276 GLU A O 1
ATOM 2115 N N . TRP A 1 277 ? 22.195 2.617 -26.010 1.00 97.56 277 TRP A N 1
ATOM 2116 C CA . TRP A 1 277 ? 23.515 2.944 -25.472 1.00 97.56 277 TRP A CA 1
ATOM 2117 C C . TRP A 1 277 ? 24.253 1.685 -25.037 1.00 97.56 277 TRP A C 1
ATOM 2119 O O . TRP A 1 277 ? 23.640 0.701 -24.630 1.00 97.56 277 TRP A O 1
ATOM 2129 N N . ILE A 1 278 ? 25.584 1.751 -25.059 1.00 96.94 278 ILE A N 1
ATOM 2130 C CA . ILE A 1 278 ? 26.461 0.691 -24.556 1.00 96.94 278 ILE A CA 1
ATOM 2131 C C . ILE A 1 278 ? 27.313 1.255 -23.421 1.00 96.94 278 ILE A C 1
ATOM 2133 O O . ILE A 1 278 ? 28.086 2.198 -23.623 1.00 96.94 278 ILE A O 1
ATOM 2137 N N . ALA A 1 279 ? 27.193 0.652 -22.239 1.00 96.38 279 ALA A N 1
ATOM 2138 C CA . ALA A 1 279 ? 27.996 0.962 -21.065 1.00 96.38 279 ALA A CA 1
ATOM 2139 C C . ALA A 1 279 ? 28.916 -0.223 -20.753 1.00 96.38 279 ALA A C 1
ATOM 2141 O O . ALA A 1 279 ? 28.456 -1.330 -20.496 1.00 96.38 279 ALA A O 1
ATOM 2142 N N . GLN A 1 280 ? 30.225 0.017 -20.755 1.00 96.38 280 GLN A N 1
ATOM 2143 C CA . GLN A 1 280 ? 31.237 -0.986 -20.436 1.00 96.38 280 GLN A CA 1
ATOM 2144 C C . GLN A 1 280 ? 32.332 -0.322 -19.607 1.00 96.38 280 GLN A C 1
ATOM 2146 O O . GLN A 1 280 ? 33.046 0.541 -20.121 1.00 96.38 280 GLN A O 1
ATOM 2151 N N . HIS A 1 281 ? 32.408 -0.695 -18.328 1.00 95.25 281 HIS A N 1
ATOM 2152 C CA . HIS A 1 281 ? 33.339 -0.137 -17.345 1.00 95.25 281 HIS A CA 1
ATOM 2153 C C . HIS A 1 281 ? 33.275 1.402 -17.284 1.00 95.25 281 HIS A C 1
ATOM 2155 O O . HIS A 1 281 ? 34.271 2.113 -17.186 1.00 95.25 281 HIS A O 1
ATOM 2161 N N . LYS A 1 282 ? 32.064 1.940 -17.452 1.00 96.06 282 LYS A N 1
ATOM 2162 C CA . LYS A 1 282 ? 31.800 3.378 -17.484 1.00 96.06 282 LYS A CA 1
ATOM 2163 C C . LYS A 1 282 ? 30.321 3.663 -17.315 1.00 96.06 282 LYS A C 1
ATOM 2165 O O . LYS A 1 282 ? 29.471 2.802 -17.566 1.00 96.06 282 LYS A O 1
ATOM 2170 N N . ALA A 1 283 ? 30.030 4.902 -16.946 1.00 96.88 283 ALA A N 1
ATOM 2171 C CA . ALA A 1 283 ? 28.702 5.480 -17.047 1.00 96.88 283 ALA A CA 1
ATOM 2172 C C . ALA A 1 283 ? 28.510 6.153 -18.416 1.00 96.88 283 ALA A C 1
ATOM 2174 O O . ALA A 1 283 ? 29.457 6.692 -18.994 1.00 96.88 283 ALA A O 1
ATOM 2175 N N . VAL A 1 284 ? 27.285 6.114 -18.933 1.00 97.56 284 VAL A N 1
ATOM 2176 C CA . VAL A 1 284 ? 26.860 6.780 -20.167 1.00 97.56 284 VAL A CA 1
ATOM 2177 C C . VAL A 1 284 ? 25.563 7.530 -19.899 1.00 97.56 284 VAL A C 1
ATOM 2179 O O . VAL A 1 284 ? 24.647 6.993 -19.274 1.00 97.56 284 VAL A O 1
ATOM 2182 N N . ASP A 1 285 ? 25.479 8.762 -20.395 1.00 97.25 285 ASP A N 1
ATOM 2183 C CA . ASP A 1 285 ? 24.262 9.568 -20.331 1.00 97.25 285 ASP A CA 1
ATOM 2184 C C . ASP A 1 285 ? 23.197 8.987 -21.270 1.00 97.25 285 ASP A C 1
ATOM 2186 O O . ASP A 1 285 ? 23.317 9.034 -22.497 1.00 97.25 285 ASP A O 1
ATOM 2190 N N . ALA A 1 286 ? 22.143 8.433 -20.677 1.00 95.69 286 ALA A N 1
ATOM 2191 C CA . ALA A 1 286 ? 21.071 7.723 -21.360 1.00 95.69 286 ALA A CA 1
ATOM 2192 C C . ALA A 1 286 ? 19.838 8.629 -21.509 1.00 95.69 286 ALA A C 1
ATOM 2194 O O . ALA A 1 286 ? 18.793 8.404 -20.893 1.00 95.69 286 ALA A O 1
ATOM 2195 N N . ASN A 1 287 ? 19.987 9.698 -22.295 1.00 96.94 287 ASN A N 1
ATOM 2196 C CA . ASN A 1 287 ? 18.975 10.746 -22.443 1.00 96.94 287 ASN A CA 1
ATOM 2197 C C . ASN A 1 287 ? 18.199 10.621 -23.764 1.00 96.94 287 ASN A C 1
ATOM 2199 O O . ASN A 1 287 ? 18.796 10.427 -24.823 1.00 96.94 287 ASN A O 1
ATOM 2203 N N . VAL A 1 288 ? 16.880 10.829 -23.723 1.00 96.25 288 VAL A N 1
ATOM 2204 C CA . VAL A 1 288 ? 16.018 10.952 -24.913 1.00 96.25 288 VAL A CA 1
ATOM 2205 C C . VAL A 1 288 ? 15.237 12.257 -24.833 1.00 96.25 288 VAL A C 1
ATOM 2207 O O . VAL A 1 288 ? 14.508 12.491 -23.873 1.00 96.25 288 VAL A O 1
ATOM 2210 N N . ALA A 1 289 ? 15.389 13.119 -25.838 1.00 92.31 289 ALA A N 1
ATOM 2211 C CA . ALA A 1 289 ? 14.854 14.480 -25.782 1.00 92.31 289 ALA A CA 1
ATOM 2212 C C . ALA A 1 289 ? 13.322 14.547 -25.895 1.00 92.31 289 ALA A C 1
ATOM 2214 O O . ALA A 1 289 ? 12.699 15.351 -25.205 1.00 92.31 289 ALA A O 1
ATOM 2215 N N . ALA A 1 290 ? 12.724 13.735 -26.771 1.00 94.62 290 ALA A N 1
ATOM 2216 C CA . ALA A 1 290 ? 11.290 13.768 -27.035 1.00 94.62 290 ALA A CA 1
ATOM 2217 C C . ALA A 1 290 ? 10.789 12.431 -27.599 1.00 94.62 290 ALA A C 1
ATOM 2219 O O . ALA A 1 290 ? 11.295 11.952 -28.614 1.00 94.62 290 ALA A O 1
ATOM 2220 N N . ILE A 1 291 ? 9.767 11.862 -26.962 1.00 96.50 291 ILE A N 1
ATOM 2221 C CA . ILE A 1 291 ? 8.991 10.715 -27.442 1.00 96.50 291 ILE A CA 1
ATOM 2222 C C . ILE A 1 291 ? 7.508 11.065 -27.319 1.00 96.50 291 ILE A C 1
ATOM 2224 O O . ILE A 1 291 ? 7.030 11.369 -26.229 1.00 96.50 291 ILE A O 1
ATOM 2228 N N . GLU A 1 292 ? 6.770 11.002 -28.422 1.00 96.44 292 GLU A N 1
ATOM 2229 C CA . GLU A 1 292 ? 5.318 11.203 -28.418 1.00 96.44 292 GLU A CA 1
ATOM 2230 C C . GLU A 1 292 ? 4.596 9.972 -27.858 1.00 96.44 292 GLU A C 1
ATOM 2232 O O . GLU A 1 292 ? 4.859 8.843 -28.285 1.00 96.44 292 GLU A O 1
ATOM 2237 N N . VAL A 1 293 ? 3.661 10.192 -26.932 1.00 96.50 293 VAL A N 1
ATOM 2238 C CA . VAL A 1 293 ? 2.871 9.134 -26.289 1.00 96.50 293 VAL A CA 1
ATOM 2239 C C . VAL A 1 293 ? 1.382 9.479 -26.253 1.00 96.50 293 VAL A C 1
ATOM 2241 O O . VAL A 1 293 ? 0.985 10.643 -26.198 1.00 96.50 293 VAL A O 1
ATOM 2244 N N . GLN A 1 294 ? 0.546 8.446 -26.269 1.00 94.94 294 GLN A N 1
ATOM 2245 C CA . GLN A 1 294 ? -0.887 8.488 -25.977 1.00 94.94 294 GLN A CA 1
ATOM 2246 C C . GLN A 1 294 ? -1.197 7.622 -24.751 1.00 94.94 294 GLN A C 1
ATOM 2248 O O . GLN A 1 294 ? -0.401 6.741 -24.419 1.00 94.94 294 GLN A O 1
ATOM 2253 N N . PRO A 1 295 ? -2.355 7.820 -24.093 1.00 91.50 295 PRO A N 1
ATOM 2254 C CA . PRO A 1 295 ? -2.762 6.981 -22.975 1.00 91.50 295 PRO A CA 1
ATOM 2255 C C . PRO A 1 295 ? -2.730 5.492 -23.346 1.00 91.50 295 PRO A C 1
ATOM 2257 O O . PRO A 1 295 ? -3.338 5.084 -24.335 1.00 91.50 295 PRO A O 1
ATOM 2260 N N . GLY A 1 296 ? -2.019 4.691 -22.551 1.00 90.50 296 GLY A N 1
ATOM 2261 C CA . GLY A 1 296 ? -1.846 3.252 -22.768 1.00 90.50 296 GLY A CA 1
ATOM 2262 C C . GLY A 1 296 ? -0.633 2.848 -23.614 1.00 90.50 296 GLY A C 1
ATOM 2263 O O . GLY A 1 296 ? -0.318 1.660 -23.660 1.00 90.50 296 GLY A O 1
ATOM 2264 N N . ASP A 1 297 ? 0.080 3.790 -24.242 1.00 96.06 297 ASP A N 1
ATOM 2265 C CA . ASP A 1 297 ? 1.374 3.483 -24.862 1.00 96.06 297 ASP A CA 1
ATOM 2266 C C . ASP A 1 297 ? 2.400 3.076 -23.800 1.00 96.06 297 ASP A C 1
ATOM 2268 O O . ASP A 1 297 ? 2.372 3.579 -22.675 1.00 96.06 297 ASP A O 1
ATOM 2272 N N . THR A 1 298 ? 3.344 2.208 -24.165 1.00 96.50 298 THR A N 1
ATOM 2273 C CA . THR A 1 298 ? 4.401 1.751 -23.262 1.00 96.50 298 THR A CA 1
ATOM 2274 C C . THR A 1 298 ? 5.775 2.219 -23.716 1.00 96.50 298 THR A C 1
ATOM 2276 O O . THR A 1 298 ? 6.074 2.245 -24.911 1.00 96.50 298 THR A O 1
ATOM 2279 N N . LEU A 1 299 ? 6.625 2.553 -22.748 1.00 97.19 299 LEU A N 1
ATOM 2280 C CA . LEU A 1 299 ? 8.057 2.761 -22.919 1.00 97.19 299 LEU A CA 1
ATOM 2281 C C . LEU A 1 299 ? 8.796 1.672 -22.143 1.00 97.19 299 LEU A C 1
ATOM 2283 O O . LEU A 1 299 ? 8.717 1.613 -20.915 1.00 97.19 299 LEU A O 1
ATOM 2287 N N . ASP A 1 300 ? 9.504 0.819 -22.870 1.00 97.56 300 ASP A N 1
ATOM 2288 C CA . ASP A 1 300 ? 10.288 -0.272 -22.310 1.00 97.56 300 ASP A CA 1
ATOM 2289 C C . ASP A 1 300 ? 11.752 0.142 -22.207 1.00 97.56 300 ASP A C 1
ATOM 2291 O O . ASP A 1 300 ? 12.389 0.483 -23.203 1.00 97.56 300 ASP A O 1
ATOM 2295 N N . PHE A 1 301 ? 12.271 0.098 -20.986 1.00 97.06 301 PHE A N 1
ATOM 2296 C CA . PHE A 1 301 ? 13.672 0.297 -20.651 1.00 97.06 301 PHE A CA 1
ATOM 2297 C C . PHE A 1 301 ? 14.300 -1.081 -20.489 1.00 97.06 301 PHE A C 1
ATOM 2299 O O . PHE A 1 301 ? 14.158 -1.710 -19.436 1.00 97.06 301 PHE A O 1
ATOM 2306 N N . ILE A 1 302 ? 14.913 -1.565 -21.562 1.00 97.25 302 ILE A N 1
ATOM 2307 C CA . ILE A 1 302 ? 15.463 -2.917 -21.663 1.00 97.25 302 ILE A CA 1
ATOM 2308 C C . ILE A 1 302 ? 16.963 -2.833 -21.412 1.00 97.25 302 ILE A C 1
ATOM 2310 O O . ILE A 1 302 ? 17.633 -2.028 -22.064 1.00 97.25 302 ILE A O 1
ATOM 2314 N N . THR A 1 303 ? 17.484 -3.660 -20.507 1.00 96.75 303 THR A N 1
ATOM 2315 C CA . THR A 1 303 ? 18.931 -3.838 -20.352 1.00 96.75 303 THR A CA 1
ATOM 2316 C C . THR A 1 303 ? 19.323 -5.251 -20.747 1.00 96.75 303 THR A C 1
ATOM 2318 O O . THR A 1 303 ? 19.032 -6.197 -20.019 1.00 96.75 303 THR A O 1
ATOM 2321 N N . ASP A 1 304 ? 19.984 -5.406 -21.886 1.00 92.94 304 ASP A N 1
ATOM 2322 C CA . ASP A 1 304 ? 20.450 -6.692 -22.393 1.00 92.94 304 ASP A CA 1
ATOM 2323 C C . ASP A 1 304 ? 21.958 -6.880 -22.216 1.00 92.94 304 ASP A C 1
ATOM 2325 O O . ASP A 1 304 ? 22.743 -5.924 -22.195 1.00 92.94 304 ASP A O 1
ATOM 2329 N N . CYS A 1 305 ? 22.350 -8.146 -22.082 1.00 91.50 305 CYS A N 1
ATOM 2330 C CA . CYS A 1 305 ? 23.740 -8.552 -22.184 1.00 91.50 305 CYS A CA 1
ATOM 2331 C C . CYS A 1 305 ? 24.234 -8.384 -23.624 1.00 91.50 305 CYS A C 1
ATOM 2333 O O . CYS A 1 305 ? 23.447 -8.364 -24.577 1.00 91.50 305 CYS A O 1
ATOM 2335 N N . ARG A 1 306 ? 25.550 -8.301 -23.805 1.00 91.88 306 ARG A N 1
ATOM 2336 C CA . ARG A 1 306 ? 26.144 -8.277 -25.143 1.00 91.88 306 ARG A CA 1
ATOM 2337 C C . ARG A 1 306 ? 26.392 -9.703 -25.639 1.00 91.88 306 ARG A C 1
ATOM 2339 O O . ARG A 1 306 ? 25.460 -10.355 -26.107 1.00 91.88 306 ARG A O 1
ATOM 2346 N N . GLU A 1 307 ? 27.627 -10.172 -25.581 1.00 88.94 307 GLU A N 1
ATOM 2347 C CA . GLU A 1 307 ? 28.03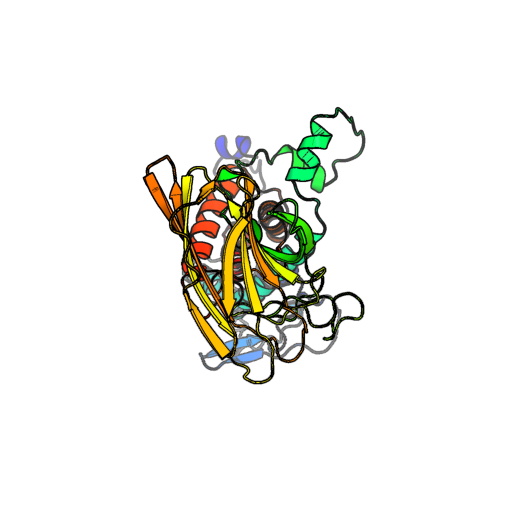2 -11.526 -25.963 1.00 88.94 307 GLU A CA 1
ATOM 2348 C C . GLU A 1 307 ? 27.919 -12.493 -24.780 1.00 88.94 307 GLU A C 1
ATOM 2350 O O . GLU A 1 307 ? 27.612 -13.669 -24.971 1.00 88.94 307 GLU A O 1
ATOM 2355 N N . SER A 1 308 ? 28.140 -12.002 -23.559 1.00 90.06 308 SER A N 1
ATOM 2356 C CA . SER A 1 308 ? 28.096 -12.783 -22.325 1.00 90.06 308 SER A CA 1
ATOM 2357 C C . SER A 1 308 ? 27.259 -12.081 -21.267 1.00 90.06 308 SER A C 1
ATOM 2359 O O . SER A 1 308 ? 27.114 -10.873 -21.293 1.00 90.06 308 SER A O 1
ATOM 2361 N N . ILE A 1 309 ? 26.728 -12.843 -20.310 1.00 89.38 309 ILE A N 1
ATOM 2362 C CA . ILE A 1 309 ? 26.081 -12.307 -19.098 1.00 89.38 309 ILE A CA 1
ATOM 2363 C C . ILE A 1 309 ? 27.081 -12.137 -17.941 1.00 89.38 309 ILE A C 1
ATOM 2365 O O . ILE A 1 309 ? 26.709 -11.828 -16.813 1.00 89.38 309 ILE A O 1
ATOM 2369 N N . THR A 1 310 ? 28.356 -12.463 -18.155 1.00 91.12 310 THR A N 1
ATOM 2370 C CA . THR A 1 310 ? 29.322 -12.598 -17.060 1.00 91.12 310 THR A CA 1
ATOM 2371 C C . THR A 1 310 ? 29.751 -11.233 -16.534 1.00 91.12 310 THR A C 1
ATOM 2373 O O . THR A 1 310 ? 30.370 -10.459 -17.249 1.00 91.12 310 THR A O 1
ATOM 2376 N N . SER A 1 311 ? 29.540 -10.998 -15.235 1.00 92.31 311 SER A N 1
ATOM 2377 C CA . SER A 1 311 ? 29.887 -9.741 -14.553 1.00 92.31 311 SER A CA 1
ATOM 2378 C C . SER A 1 311 ? 29.126 -8.505 -15.050 1.00 92.31 311 SER A C 1
ATOM 2380 O O . SER A 1 311 ? 29.632 -7.399 -14.884 1.00 92.31 311 SER A O 1
ATOM 2382 N N . ASP A 1 312 ? 27.903 -8.694 -15.553 1.00 92.94 312 ASP A N 1
ATOM 2383 C CA . ASP A 1 312 ? 27.054 -7.664 -16.172 1.00 92.94 312 ASP A CA 1
ATOM 2384 C C . ASP A 1 312 ? 26.013 -7.052 -15.210 1.00 92.94 312 ASP A C 1
ATOM 2386 O O . ASP A 1 312 ? 24.907 -6.642 -15.585 1.00 92.94 312 ASP A O 1
ATOM 2390 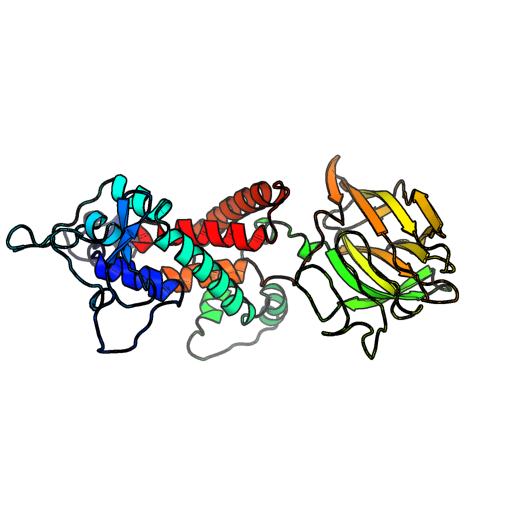N N . SER A 1 313 ? 26.356 -6.956 -13.925 1.00 95.56 313 SER A N 1
ATOM 2391 C CA . SER A 1 313 ? 25.589 -6.111 -13.005 1.00 95.56 313 SER A CA 1
ATOM 2392 C C . SER A 1 313 ? 25.610 -4.666 -13.502 1.00 95.56 313 SER A C 1
ATOM 2394 O O . SER A 1 313 ? 26.661 -4.147 -13.874 1.00 95.56 313 SER A O 1
ATOM 2396 N N . PHE A 1 314 ? 24.476 -3.977 -13.448 1.00 96.62 314 PHE A N 1
ATOM 2397 C CA . PHE A 1 314 ? 24.364 -2.595 -13.904 1.00 96.62 314 PHE A CA 1
ATOM 2398 C C . PHE A 1 314 ? 23.569 -1.732 -12.931 1.00 96.62 314 PHE A C 1
ATOM 2400 O O . PHE A 1 314 ? 22.738 -2.217 -12.161 1.00 96.62 314 PHE A O 1
ATOM 2407 N N . ALA A 1 315 ? 23.793 -0.425 -13.018 1.00 96.31 315 ALA A N 1
ATOM 2408 C CA . ALA A 1 315 ? 22.930 0.597 -12.447 1.00 96.31 315 ALA A CA 1
ATOM 2409 C C . ALA A 1 315 ? 22.336 1.434 -13.581 1.00 96.31 315 ALA A C 1
ATOM 2411 O O . ALA A 1 315 ? 23.035 1.780 -14.530 1.00 96.31 315 ALA A O 1
ATOM 2412 N N . TRP A 1 316 ? 21.051 1.764 -13.494 1.00 95.88 316 TRP A N 1
ATOM 2413 C CA . TRP A 1 316 ? 20.416 2.658 -14.454 1.00 95.88 316 TRP A CA 1
ATOM 2414 C C . TRP A 1 316 ? 19.418 3.565 -13.747 1.00 95.88 316 TRP A C 1
ATOM 2416 O O . TRP A 1 316 ? 18.316 3.134 -13.391 1.00 95.88 316 TRP A O 1
ATOM 2426 N N . SER A 1 317 ? 19.815 4.823 -13.554 1.00 93.00 317 SER A N 1
ATOM 2427 C CA . SER A 1 317 ? 18.914 5.881 -13.104 1.00 93.00 317 SER A CA 1
ATOM 2428 C C . SER A 1 317 ? 18.085 6.370 -14.287 1.00 93.00 317 SER A C 1
ATOM 2430 O O . SER A 1 317 ? 18.622 6.628 -15.361 1.00 93.00 317 SER A O 1
ATOM 2432 N N . ILE A 1 318 ? 16.769 6.465 -14.107 1.00 93.38 318 ILE A N 1
ATOM 2433 C CA . ILE A 1 318 ? 15.833 6.873 -15.159 1.00 93.38 318 ILE A CA 1
ATOM 2434 C C . ILE A 1 318 ? 14.865 7.876 -14.551 1.00 93.38 318 ILE A C 1
ATOM 2436 O O . ILE A 1 318 ? 14.177 7.560 -13.581 1.00 93.38 318 ILE A O 1
ATOM 2440 N N . ALA A 1 319 ? 14.777 9.057 -15.144 1.00 92.88 319 ALA A N 1
ATOM 2441 C CA . ALA A 1 319 ? 13.760 10.053 -14.872 1.00 92.88 319 ALA A CA 1
ATOM 2442 C C . ALA A 1 319 ? 12.949 10.307 -16.147 1.00 92.88 319 ALA A C 1
ATOM 2444 O O . ALA A 1 319 ? 13.499 10.533 -17.222 1.00 92.88 319 ALA A O 1
ATOM 2445 N N . ILE A 1 320 ? 11.628 10.256 -16.015 1.00 92.88 320 ILE A N 1
ATOM 2446 C CA . ILE A 1 320 ? 10.660 10.513 -17.079 1.00 92.88 320 ILE A CA 1
ATOM 2447 C C . ILE A 1 320 ? 9.997 11.844 -16.772 1.00 92.88 320 ILE A C 1
ATOM 2449 O O . ILE A 1 320 ? 9.456 12.018 -15.683 1.00 92.88 320 ILE A O 1
ATOM 2453 N N . LYS A 1 321 ? 9.985 12.757 -17.738 1.00 94.31 321 LYS A N 1
ATOM 2454 C CA . LYS A 1 321 ? 9.231 14.007 -17.679 1.00 94.31 321 LYS A CA 1
ATOM 2455 C C . LYS A 1 321 ? 8.226 14.036 -18.826 1.00 94.31 321 LYS A C 1
ATOM 2457 O O . LYS A 1 321 ? 8.620 14.157 -19.981 1.00 94.31 321 LYS A O 1
ATOM 2462 N N . LEU A 1 322 ? 6.938 13.921 -18.515 1.00 93.25 322 LEU A N 1
ATOM 2463 C CA . LEU A 1 322 ? 5.842 14.042 -19.476 1.00 93.25 322 LEU A CA 1
ATOM 2464 C C . LEU A 1 322 ? 5.306 15.467 -19.465 1.00 93.25 322 LEU A C 1
ATOM 2466 O O . LEU A 1 322 ? 4.808 15.938 -18.443 1.00 93.25 322 LEU A O 1
ATOM 2470 N N . LYS A 1 323 ? 5.353 16.122 -20.620 1.00 94.62 323 LYS A N 1
ATOM 2471 C CA . LYS A 1 323 ? 4.610 17.348 -20.889 1.00 94.62 323 LYS A CA 1
ATOM 2472 C C . LYS A 1 323 ? 3.314 16.979 -21.605 1.00 94.62 323 LYS A C 1
ATOM 2474 O O . LYS A 1 323 ? 3.333 16.633 -22.786 1.00 94.62 323 LYS A O 1
ATOM 2479 N N . ALA A 1 324 ? 2.207 17.009 -20.874 1.00 90.94 324 ALA A N 1
ATOM 2480 C CA . ALA A 1 324 ? 0.890 16.681 -21.397 1.00 90.94 324 ALA A CA 1
ATOM 2481 C C . ALA A 1 324 ? 0.408 17.732 -22.410 1.00 90.94 324 ALA A C 1
ATOM 2483 O O . ALA A 1 324 ? 0.841 18.887 -22.395 1.00 90.94 324 ALA A O 1
ATOM 2484 N N . THR A 1 325 ? -0.523 17.344 -23.284 1.00 86.06 325 THR A N 1
ATOM 2485 C CA . THR A 1 325 ? -1.092 18.239 -24.310 1.00 86.06 325 THR A CA 1
ATOM 2486 C C . THR A 1 325 ? -1.819 19.453 -23.713 1.00 86.06 325 THR A C 1
ATOM 2488 O O . THR A 1 325 ? -1.891 20.498 -24.354 1.00 86.06 325 THR A O 1
ATOM 2491 N N . ASP A 1 326 ? -2.314 19.351 -22.474 1.00 85.31 326 ASP A N 1
ATOM 2492 C CA . ASP A 1 326 ? -2.926 20.461 -21.725 1.00 85.31 326 ASP A CA 1
ATOM 2493 C C . ASP A 1 326 ? -1.893 21.418 -21.087 1.00 85.31 326 ASP A C 1
ATOM 2495 O O . ASP A 1 326 ? -2.263 22.370 -20.400 1.00 85.31 326 ASP A O 1
ATOM 2499 N N . GLY A 1 327 ? -0.599 21.175 -21.315 1.00 83.00 327 GLY A N 1
ATOM 2500 C CA . GLY A 1 327 ? 0.513 21.977 -20.815 1.00 83.00 327 GLY A CA 1
ATOM 2501 C C . GLY A 1 32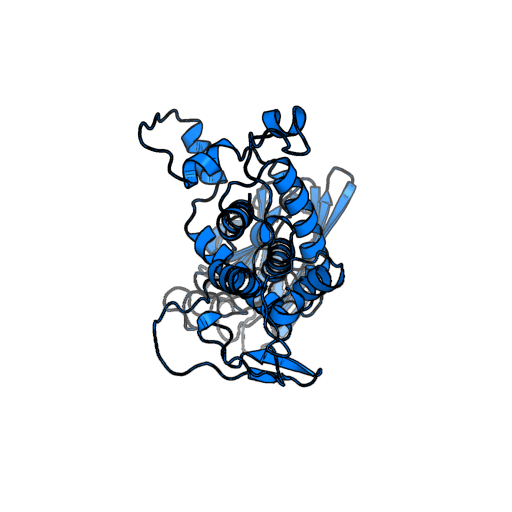7 ? 1.010 21.585 -19.423 1.00 83.00 327 GLY A C 1
ATOM 2502 O O . GLY A 1 327 ? 2.026 22.131 -18.989 1.00 83.00 327 GLY A O 1
ATOM 2503 N N . LYS A 1 328 ? 0.354 20.649 -18.721 1.00 83.44 328 LYS A N 1
ATOM 2504 C CA . LYS A 1 328 ? 0.837 20.171 -17.418 1.00 83.44 328 LYS A CA 1
ATOM 2505 C C . LYS A 1 328 ? 2.083 19.315 -17.581 1.00 83.44 328 LYS A C 1
ATOM 2507 O O . LYS A 1 328 ? 2.169 18.479 -18.477 1.00 83.44 328 LYS A O 1
ATOM 2512 N N . GLU A 1 329 ? 3.031 19.486 -16.669 1.00 87.31 329 GLU A N 1
ATOM 2513 C CA . GLU A 1 329 ? 4.225 18.650 -16.599 1.00 87.31 329 GLU A CA 1
ATOM 2514 C C . GLU A 1 329 ? 4.145 17.716 -15.395 1.00 87.31 329 GLU A C 1
ATOM 2516 O O . GLU A 1 329 ? 3.845 18.144 -14.280 1.00 87.31 329 GLU A O 1
ATOM 2521 N N . VAL A 1 330 ? 4.424 16.435 -15.627 1.00 84.12 330 VAL A N 1
ATOM 2522 C CA . VAL A 1 330 ? 4.490 15.407 -14.588 1.00 84.12 330 VAL A CA 1
ATOM 2523 C C . VAL A 1 330 ? 5.812 14.667 -14.726 1.00 84.12 330 VAL A C 1
ATOM 2525 O O . VAL A 1 330 ? 6.220 14.322 -15.835 1.00 84.12 330 VAL A O 1
ATOM 2528 N N . SER A 1 331 ? 6.486 14.435 -13.602 1.00 86.00 331 SER A N 1
ATOM 2529 C CA . SER A 1 331 ? 7.794 13.784 -13.571 1.00 86.00 331 SER A CA 1
ATOM 2530 C C . SER A 1 331 ? 7.778 12.557 -12.667 1.00 86.00 331 SER A C 1
ATOM 2532 O O . SER A 1 331 ? 7.188 12.586 -11.589 1.00 86.00 331 SER A O 1
ATOM 2534 N N . TRP A 1 332 ? 8.491 11.514 -13.078 1.00 85.44 332 TRP A N 1
ATOM 2535 C CA . TRP A 1 332 ? 8.708 10.282 -12.318 1.00 85.44 332 TRP A CA 1
ATOM 2536 C C . TRP A 1 332 ? 10.186 9.910 -12.347 1.00 85.44 332 TRP A C 1
ATOM 2538 O O . TRP A 1 332 ? 10.880 10.241 -13.306 1.00 85.44 332 TRP A O 1
ATOM 2548 N N . SER A 1 333 ? 10.669 9.180 -11.341 1.00 81.81 333 SER A N 1
ATOM 2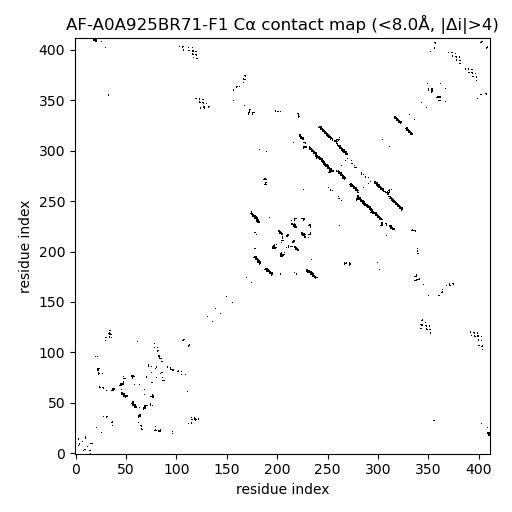549 C CA . SER A 1 333 ? 11.974 8.521 -11.431 1.00 81.81 333 SER A CA 1
ATOM 2550 C C . SER A 1 333 ? 11.880 7.063 -10.999 1.00 81.81 333 SER A C 1
ATOM 2552 O O . SER A 1 333 ? 11.167 6.722 -10.054 1.00 81.81 333 SER A O 1
ATOM 2554 N N . ALA A 1 334 ? 12.546 6.189 -11.750 1.00 76.50 334 ALA A N 1
ATOM 2555 C CA . ALA A 1 334 ? 12.421 4.743 -11.613 1.00 76.50 334 ALA A CA 1
ATOM 2556 C C . ALA A 1 334 ? 12.969 4.229 -10.275 1.00 76.50 334 ALA A C 1
ATOM 2558 O O . ALA A 1 334 ? 12.445 3.259 -9.745 1.00 76.50 334 ALA A O 1
ATOM 2559 N N . ASP A 1 335 ? 13.975 4.897 -9.711 1.00 72.94 335 ASP A N 1
ATOM 2560 C CA . ASP A 1 335 ? 14.565 4.589 -8.406 1.00 72.94 335 ASP A CA 1
ATOM 2561 C C . ASP A 1 335 ? 13.616 4.919 -7.246 1.00 72.94 335 ASP A C 1
ATOM 2563 O O . ASP A 1 335 ? 13.494 4.139 -6.305 1.00 72.94 335 ASP A O 1
ATOM 2567 N N . LYS A 1 336 ? 12.890 6.040 -7.331 1.00 73.69 336 LYS A N 1
ATOM 2568 C CA . LYS A 1 336 ? 11.934 6.467 -6.293 1.00 73.69 336 LYS A CA 1
ATOM 2569 C C . LYS A 1 336 ? 10.562 5.821 -6.433 1.00 73.69 336 LYS A C 1
ATOM 2571 O O . LYS A 1 336 ? 9.785 5.811 -5.489 1.00 73.69 336 LYS A O 1
ATOM 2576 N N . SER A 1 337 ? 10.236 5.343 -7.629 1.00 73.25 337 SER A N 1
ATOM 2577 C CA . SER A 1 337 ? 8.939 4.752 -7.971 1.00 73.25 337 SER A CA 1
ATOM 2578 C C . SER A 1 337 ? 9.060 3.280 -8.360 1.00 73.25 337 SER A C 1
ATOM 2580 O O . SER A 1 337 ? 8.224 2.794 -9.117 1.00 73.25 337 SER A O 1
ATOM 2582 N N . PHE A 1 338 ? 10.091 2.575 -7.878 1.00 82.88 338 PHE A N 1
ATOM 2583 C CA . PHE A 1 338 ? 10.276 1.154 -8.164 1.00 82.88 338 PHE A CA 1
ATOM 2584 C C . PHE A 1 338 ? 9.160 0.347 -7.486 1.00 82.88 338 PHE A C 1
ATOM 2586 O O . PHE A 1 338 ? 9.133 0.266 -6.255 1.00 82.88 338 PHE A O 1
ATOM 2593 N N . PRO A 1 339 ? 8.202 -0.213 -8.243 1.00 81.56 339 PRO A N 1
ATOM 2594 C CA . PRO A 1 339 ? 7.023 -0.800 -7.635 1.00 81.56 339 PRO A CA 1
ATOM 2595 C C . PRO A 1 339 ? 7.365 -2.176 -7.062 1.00 81.56 339 PRO A C 1
ATOM 2597 O O . PRO A 1 339 ? 7.979 -2.996 -7.741 1.00 81.56 339 PRO A O 1
ATOM 2600 N N . GLY A 1 340 ? 6.921 -2.450 -5.835 1.00 82.88 340 GLY A N 1
ATOM 2601 C CA . GLY A 1 340 ? 6.778 -3.815 -5.325 1.00 82.88 340 GLY A CA 1
ATOM 2602 C C . GLY A 1 340 ? 5.562 -4.525 -5.946 1.00 82.88 340 GLY A C 1
ATOM 2603 O O . GLY A 1 340 ? 5.031 -4.072 -6.967 1.00 82.88 340 GLY A O 1
ATOM 2604 N N . PRO A 1 341 ? 5.101 -5.650 -5.366 1.00 80.94 341 PRO A N 1
ATOM 2605 C CA . PRO A 1 341 ? 3.920 -6.370 -5.836 1.00 80.94 341 PRO A CA 1
ATOM 2606 C C . PRO A 1 341 ? 2.718 -5.440 -5.954 1.00 80.94 341 PRO A C 1
ATOM 2608 O O . PRO A 1 341 ? 2.456 -4.663 -5.038 1.00 80.94 341 PRO A O 1
ATOM 2611 N N . THR A 1 342 ? 1.987 -5.518 -7.071 1.00 78.69 342 THR A N 1
ATOM 2612 C CA . THR A 1 342 ? 0.788 -4.700 -7.272 1.00 78.69 342 THR A CA 1
ATOM 2613 C C . THR A 1 342 ? -0.211 -5.003 -6.154 1.00 78.69 342 THR A C 1
ATOM 2615 O O . THR A 1 342 ? -0.685 -6.140 -6.064 1.00 78.69 342 THR A O 1
ATOM 2618 N N . PRO A 1 343 ? -0.544 -4.024 -5.297 1.00 81.19 343 PRO A N 1
ATOM 2619 C CA . PRO A 1 343 ? -1.540 -4.241 -4.269 1.00 81.19 343 PRO A CA 1
ATOM 2620 C C . PRO A 1 343 ? -2.925 -4.380 -4.914 1.00 81.19 343 PRO A C 1
ATOM 2622 O O . PRO A 1 343 ? -3.147 -3.888 -6.031 1.00 81.19 343 PRO A O 1
ATOM 2625 N N . PRO A 1 344 ? -3.879 -5.022 -4.220 1.00 83.44 344 PRO A N 1
ATOM 2626 C CA . PRO A 1 344 ? -5.239 -5.185 -4.718 1.00 83.44 344 PRO A CA 1
ATOM 2627 C C . PRO A 1 344 ? -5.868 -3.846 -5.113 1.00 83.44 344 PRO A C 1
ATOM 2629 O O . PRO A 1 344 ? -5.437 -2.796 -4.630 1.00 83.44 344 PRO A O 1
ATOM 2632 N N . PRO A 1 345 ? -6.920 -3.842 -5.944 1.00 82.12 345 PRO A N 1
ATOM 2633 C CA . PRO A 1 345 ? -7.617 -2.611 -6.295 1.00 82.12 345 PRO A CA 1
ATOM 2634 C C . PRO A 1 345 ? -8.014 -1.822 -5.042 1.00 82.12 345 PRO A C 1
ATOM 2636 O O . PRO A 1 345 ? -8.658 -2.366 -4.145 1.00 82.12 345 PRO A O 1
ATOM 2639 N N . LEU A 1 346 ? -7.643 -0.540 -4.971 1.00 83.06 346 LEU A N 1
ATOM 2640 C CA . LEU A 1 346 ? -7.895 0.295 -3.788 1.00 83.06 346 LEU A CA 1
ATOM 2641 C C . LEU A 1 346 ? -9.387 0.353 -3.428 1.00 83.06 346 LEU A C 1
ATOM 2643 O O . LEU A 1 346 ? -9.744 0.361 -2.255 1.00 83.06 346 LEU A O 1
ATOM 2647 N N . VAL A 1 347 ? -10.272 0.311 -4.424 1.00 82.31 347 VAL A N 1
ATOM 2648 C CA . VAL A 1 347 ? -11.721 0.219 -4.198 1.00 82.31 347 VAL A CA 1
ATOM 2649 C C . VAL A 1 347 ? -12.121 -1.040 -3.423 1.00 82.31 347 VAL A C 1
ATOM 2651 O O . VAL A 1 347 ? -12.931 -0.945 -2.504 1.00 82.31 347 VAL A O 1
ATOM 2654 N N . ASN A 1 348 ? -11.508 -2.192 -3.717 1.00 85.19 348 ASN A N 1
ATOM 2655 C CA . ASN A 1 348 ? -11.744 -3.430 -2.972 1.00 85.19 348 ASN A CA 1
ATOM 2656 C C . ASN A 1 348 ? -11.227 -3.289 -1.536 1.00 85.19 348 ASN A C 1
ATOM 2658 O O . ASN A 1 348 ? -11.892 -3.718 -0.598 1.00 85.19 348 ASN A O 1
ATOM 2662 N N . GLN A 1 349 ? -10.069 -2.647 -1.357 1.00 90.06 349 GLN A N 1
ATOM 2663 C CA . GLN A 1 349 ? -9.495 -2.391 -0.035 1.00 90.06 349 GLN A CA 1
ATOM 2664 C C . GLN A 1 349 ? -10.418 -1.492 0.812 1.00 90.06 349 GLN A C 1
ATOM 2666 O O . GLN A 1 349 ? -10.796 -1.865 1.919 1.00 90.06 349 GLN A O 1
ATOM 2671 N N . ILE A 1 350 ? -10.867 -0.352 0.276 1.00 89.38 350 ILE A N 1
ATOM 2672 C CA . ILE A 1 350 ? -11.783 0.571 0.971 1.00 89.38 350 ILE A CA 1
ATOM 2673 C C . ILE A 1 350 ? -13.109 -0.121 1.314 1.00 89.38 350 ILE A C 1
ATOM 2675 O O . ILE A 1 350 ? -13.595 -0.016 2.440 1.00 89.38 350 ILE A O 1
ATOM 2679 N N . ALA A 1 351 ? -13.681 -0.864 0.367 1.00 85.44 351 ALA A N 1
ATOM 2680 C CA . ALA A 1 351 ? -14.919 -1.604 0.580 1.00 85.44 351 ALA A CA 1
ATOM 2681 C C . ALA A 1 351 ? -14.812 -2.620 1.727 1.00 85.44 351 ALA A C 1
ATOM 2683 O O . ALA A 1 351 ? -15.682 -2.672 2.598 1.00 85.44 351 ALA A O 1
ATOM 2684 N N . ILE A 1 352 ? -13.733 -3.406 1.746 1.00 89.19 352 ILE A N 1
ATOM 2685 C CA . ILE A 1 352 ? -13.471 -4.380 2.808 1.00 89.19 352 ILE A CA 1
ATOM 2686 C C . ILE A 1 352 ? -13.258 -3.681 4.154 1.00 89.19 352 ILE A C 1
ATOM 2688 O O . ILE A 1 352 ? -13.798 -4.144 5.158 1.00 89.19 352 ILE A O 1
ATOM 2692 N N . ALA A 1 353 ? -12.549 -2.549 4.193 1.00 93.44 353 ALA A N 1
ATOM 2693 C CA . ALA A 1 353 ? -12.359 -1.786 5.427 1.00 93.44 353 ALA A CA 1
ATOM 2694 C C . ALA A 1 353 ? -13.702 -1.356 6.050 1.00 93.44 353 ALA A C 1
ATOM 2696 O O . ALA A 1 353 ? -13.913 -1.558 7.247 1.00 93.44 353 ALA A O 1
ATOM 2697 N N . TRP A 1 354 ? -14.640 -0.853 5.238 1.00 91.88 354 TRP A N 1
ATOM 2698 C CA . TRP A 1 354 ? -15.997 -0.508 5.690 1.00 91.88 354 TRP A CA 1
ATOM 2699 C C . TRP A 1 354 ? -16.779 -1.727 6.172 1.00 91.88 354 TRP A C 1
ATOM 2701 O O . TRP A 1 354 ? -17.398 -1.692 7.238 1.00 91.88 354 TRP A O 1
ATOM 2711 N N . GLN A 1 355 ? -16.717 -2.826 5.421 1.00 89.25 355 GLN A N 1
ATOM 2712 C CA . GLN A 1 355 ? -17.425 -4.051 5.775 1.00 89.25 355 GLN A CA 1
ATOM 2713 C C . GLN A 1 355 ? -16.912 -4.659 7.090 1.00 89.25 355 GLN A C 1
ATOM 2715 O O . GLN A 1 355 ? -17.707 -5.177 7.875 1.00 89.25 355 GLN A O 1
ATOM 2720 N N . ILE A 1 356 ? -15.603 -4.588 7.347 1.00 92.25 356 ILE A N 1
ATOM 2721 C CA . ILE A 1 356 ? -14.994 -5.057 8.597 1.00 92.25 356 ILE A CA 1
ATOM 2722 C C . ILE A 1 356 ? -15.363 -4.135 9.763 1.00 92.25 356 ILE A C 1
ATOM 2724 O O . ILE A 1 356 ? -15.741 -4.628 10.823 1.00 92.25 356 ILE A O 1
ATOM 2728 N N . ALA A 1 357 ? -15.243 -2.816 9.589 1.00 93.25 357 ALA A N 1
ATOM 2729 C CA . ALA A 1 357 ? -15.363 -1.871 10.696 1.00 93.25 357 ALA A CA 1
ATOM 2730 C C . ALA A 1 357 ? -16.814 -1.526 11.061 1.00 93.25 357 ALA A C 1
ATOM 2732 O O . ALA A 1 357 ? -17.146 -1.438 12.247 1.00 93.25 357 ALA A O 1
ATOM 2733 N N . TYR A 1 358 ? -17.675 -1.333 10.059 1.00 90.25 358 TYR A N 1
ATOM 2734 C CA . TYR A 1 358 ? -19.050 -0.846 10.228 1.00 90.25 358 TYR A CA 1
ATOM 2735 C C . TYR A 1 358 ? -20.116 -1.868 9.827 1.00 90.25 358 TYR A C 1
ATOM 2737 O O . TYR A 1 358 ? -21.300 -1.618 10.034 1.00 90.25 358 TYR A O 1
ATOM 2745 N N . HIS A 1 359 ? -19.726 -3.022 9.271 1.00 87.50 359 HIS A N 1
ATOM 2746 C CA . HIS A 1 359 ? -20.652 -4.079 8.840 1.00 87.50 359 HIS A CA 1
ATOM 2747 C C . HIS A 1 359 ? -21.714 -3.624 7.824 1.00 87.50 359 HIS A C 1
ATOM 2749 O O . HIS A 1 359 ? -22.800 -4.202 7.745 1.00 87.50 359 HIS A O 1
ATOM 2755 N N . ARG A 1 360 ? -21.389 -2.614 7.012 1.00 85.56 360 ARG A N 1
ATOM 2756 C CA . ARG A 1 360 ? -22.244 -2.105 5.937 1.00 85.56 360 ARG A CA 1
ATOM 2757 C C . ARG A 1 360 ? -21.409 -1.676 4.726 1.00 85.56 360 ARG A C 1
ATOM 2759 O O . ARG A 1 360 ? -20.223 -1.378 4.886 1.00 85.56 360 ARG A O 1
ATOM 2766 N N . PRO A 1 361 ? -22.017 -1.572 3.532 1.00 80.88 361 PRO A N 1
ATOM 2767 C CA . PRO A 1 361 ? -21.342 -0.992 2.379 1.00 80.88 361 PRO A CA 1
ATOM 2768 C C . PRO A 1 361 ? -21.026 0.497 2.588 1.00 80.88 361 PRO A C 1
ATOM 2770 O O . PRO A 1 361 ? -21.754 1.226 3.273 1.00 80.88 361 PRO A O 1
ATOM 2773 N N . ILE A 1 362 ? -19.944 0.944 1.948 1.00 83.88 362 ILE A N 1
ATOM 2774 C CA . ILE A 1 362 ? -19.591 2.361 1.828 1.00 83.88 362 ILE A CA 1
ATOM 2775 C C . ILE A 1 362 ? -20.535 3.063 0.846 1.00 83.88 362 ILE A C 1
ATOM 2777 O O . ILE A 1 362 ? -20.884 2.511 -0.199 1.00 83.88 362 ILE A O 1
ATOM 2781 N N . THR A 1 363 ? -20.956 4.284 1.169 1.00 82.81 363 THR A N 1
ATOM 2782 C CA . THR A 1 363 ? -21.771 5.110 0.266 1.00 82.81 363 THR A CA 1
ATOM 2783 C C . THR A 1 363 ? -20.899 5.870 -0.746 1.00 82.81 363 THR A C 1
ATOM 2785 O O . THR A 1 363 ? -19.713 6.091 -0.493 1.00 82.81 363 THR A O 1
ATOM 2788 N N . PRO A 1 364 ? -21.453 6.355 -1.875 1.00 79.50 364 PRO A N 1
ATOM 2789 C CA . PRO A 1 364 ? -20.661 7.111 -2.848 1.00 79.50 364 PRO A CA 1
ATOM 2790 C C . PRO A 1 364 ? -20.047 8.411 -2.327 1.00 79.50 364 PRO A C 1
ATOM 2792 O O . PRO A 1 364 ? -18.919 8.746 -2.685 1.00 79.50 364 PRO A O 1
ATOM 2795 N N . ALA A 1 365 ? -20.756 9.125 -1.450 1.00 82.94 365 ALA A N 1
ATOM 2796 C CA . ALA A 1 365 ? -20.236 10.341 -0.831 1.00 82.94 365 ALA A CA 1
ATOM 2797 C C . ALA A 1 365 ? -19.045 10.038 0.095 1.00 82.94 365 ALA A C 1
ATOM 2799 O O . ALA A 1 365 ? -18.028 10.731 0.045 1.00 82.94 365 ALA A O 1
ATOM 2800 N N . GLU A 1 366 ? -19.144 8.972 0.894 1.00 87.69 366 GLU A N 1
ATOM 2801 C CA . GLU A 1 366 ? -18.047 8.511 1.751 1.00 87.69 366 GLU A CA 1
ATOM 2802 C C . GLU A 1 366 ? -16.852 8.056 0.921 1.00 87.69 366 GLU A C 1
ATOM 2804 O O . GLU A 1 366 ? -15.725 8.444 1.212 1.00 87.69 366 GLU A O 1
ATOM 2809 N N . PHE A 1 367 ? -17.085 7.296 -0.150 1.00 85.56 367 PHE A N 1
ATOM 2810 C CA . PHE A 1 367 ? -16.010 6.843 -1.022 1.00 85.56 367 PHE A CA 1
ATOM 2811 C C . PHE A 1 367 ? -15.246 8.012 -1.649 1.00 85.56 367 PHE A C 1
ATOM 2813 O O . PHE A 1 367 ? -14.017 8.026 -1.622 1.00 85.56 367 PHE A O 1
ATOM 2820 N N . ALA A 1 368 ? -15.953 9.032 -2.146 1.00 81.94 368 ALA A N 1
ATOM 2821 C CA . ALA A 1 368 ? -15.319 10.229 -2.693 1.00 81.94 368 ALA A CA 1
ATOM 2822 C C . ALA A 1 368 ? -14.448 10.953 -1.648 1.00 81.94 368 ALA A C 1
ATOM 2824 O O . ALA A 1 368 ? -13.311 11.332 -1.947 1.00 81.94 368 ALA A O 1
ATOM 2825 N N . ALA A 1 369 ? -14.944 11.097 -0.414 1.00 89.06 369 ALA A N 1
ATOM 2826 C CA . ALA A 1 369 ? -14.187 11.690 0.688 1.00 89.06 369 ALA A CA 1
ATOM 2827 C C . ALA A 1 369 ? -12.939 10.861 1.043 1.00 89.06 369 ALA A C 1
ATOM 2829 O O . ALA A 1 369 ? -11.849 11.413 1.206 1.00 89.06 369 ALA A O 1
ATOM 2830 N N . VAL A 1 370 ? -13.074 9.534 1.094 1.00 90.69 370 VAL A N 1
ATOM 2831 C CA . VAL A 1 370 ? -11.978 8.600 1.389 1.00 90.69 370 VAL A CA 1
ATOM 2832 C C . VAL A 1 370 ? -10.916 8.614 0.299 1.00 90.69 370 VAL A C 1
ATOM 2834 O O . VAL A 1 370 ? -9.731 8.641 0.616 1.00 90.69 370 VAL A O 1
ATOM 2837 N N . CYS A 1 371 ? -11.303 8.652 -0.977 1.00 86.19 371 CYS A N 1
ATOM 2838 C CA . CYS A 1 371 ? -10.350 8.808 -2.073 1.00 86.19 371 CYS A CA 1
ATOM 2839 C C . CYS A 1 371 ? -9.573 10.124 -1.964 1.00 86.19 371 CYS A C 1
ATOM 2841 O O . CYS A 1 371 ? -8.363 10.135 -2.193 1.00 86.19 371 CYS A O 1
ATOM 2843 N N . GLY A 1 372 ? -10.242 11.217 -1.581 1.00 86.50 372 GLY A N 1
ATOM 2844 C CA . GLY A 1 372 ? -9.594 12.500 -1.308 1.00 86.50 372 GLY A CA 1
ATOM 2845 C C . GLY A 1 372 ? -8.562 12.402 -0.182 1.00 86.50 372 GLY A C 1
ATOM 2846 O O . GLY A 1 372 ? -7.405 12.775 -0.378 1.00 86.50 372 GLY A O 1
ATOM 2847 N N . PHE A 1 373 ? -8.960 11.831 0.959 1.00 91.69 373 PHE A N 1
ATOM 2848 C CA . PHE A 1 373 ? -8.078 11.595 2.105 1.00 91.69 373 PHE A CA 1
ATOM 2849 C C . PHE A 1 373 ? -6.877 10.718 1.732 1.00 91.69 373 PHE A C 1
ATOM 2851 O O . PHE A 1 373 ? -5.729 11.106 1.939 1.00 91.69 373 PHE A O 1
ATOM 2858 N N . PHE A 1 374 ? -7.126 9.563 1.112 1.00 90.31 374 PHE A N 1
ATOM 2859 C CA . PHE A 1 374 ? -6.082 8.620 0.729 1.00 90.31 374 PHE A CA 1
ATOM 2860 C C . PHE A 1 374 ? -5.098 9.252 -0.254 1.00 90.31 374 PHE A C 1
ATOM 2862 O O . PHE A 1 374 ? -3.892 9.098 -0.100 1.00 90.31 374 PHE A O 1
ATOM 2869 N N . ARG A 1 375 ? -5.586 10.012 -1.244 1.00 86.38 375 ARG A N 1
ATOM 2870 C CA . ARG A 1 375 ? -4.729 10.729 -2.196 1.00 86.38 375 ARG A CA 1
ATOM 2871 C C . ARG A 1 375 ? -3.802 11.714 -1.484 1.00 86.38 375 ARG A C 1
ATOM 2873 O O . ARG A 1 375 ? -2.625 11.782 -1.828 1.00 86.38 375 ARG A O 1
ATOM 2880 N N . GLN A 1 376 ? -4.317 12.459 -0.507 1.00 89.56 376 GLN A N 1
ATOM 2881 C CA . GLN A 1 376 ? -3.524 13.410 0.270 1.00 89.56 376 GLN A CA 1
ATOM 2882 C C . GLN A 1 376 ? -2.459 12.705 1.123 1.00 89.56 376 GLN A C 1
ATOM 2884 O O . GLN A 1 376 ? -1.292 13.109 1.093 1.00 89.56 376 GLN A O 1
ATOM 2889 N N . GLN A 1 377 ? -2.833 11.629 1.824 1.00 91.56 377 GLN A N 1
ATOM 2890 C CA . GLN A 1 377 ? -1.891 10.828 2.611 1.00 91.56 377 GLN A CA 1
ATOM 2891 C C . GLN A 1 377 ? -0.827 10.196 1.713 1.00 91.56 377 GLN A C 1
ATOM 2893 O O . GLN A 1 377 ? 0.362 10.382 1.948 1.00 91.56 377 GLN A O 1
ATOM 2898 N N . PHE A 1 378 ? -1.234 9.535 0.630 1.00 87.19 378 PHE A N 1
ATOM 2899 C CA . PHE A 1 378 ? -0.328 8.876 -0.305 1.00 87.19 378 PHE A CA 1
ATOM 2900 C C . PHE A 1 378 ? 0.671 9.849 -0.937 1.00 87.19 378 PHE A C 1
ATOM 2902 O O . PHE A 1 378 ? 1.862 9.547 -0.993 1.00 87.19 378 PHE A O 1
ATOM 2909 N N . ALA A 1 379 ? 0.223 11.035 -1.365 1.00 83.31 379 ALA A N 1
ATOM 2910 C CA . ALA A 1 379 ? 1.109 12.058 -1.920 1.00 83.31 379 ALA A CA 1
ATOM 2911 C C . ALA A 1 379 ? 2.142 12.543 -0.891 1.00 83.31 379 ALA A C 1
ATOM 2913 O O . ALA A 1 379 ? 3.323 12.668 -1.211 1.00 83.31 379 ALA A O 1
ATOM 2914 N N . THR A 1 380 ? 1.708 12.766 0.352 1.00 87.19 380 THR A N 1
ATOM 2915 C CA . THR A 1 380 ? 2.587 13.197 1.450 1.00 87.19 380 THR A CA 1
ATOM 2916 C C . THR A 1 380 ? 3.614 12.117 1.787 1.00 87.19 380 THR A C 1
ATOM 2918 O O . THR A 1 380 ? 4.808 12.391 1.870 1.00 87.19 380 THR A O 1
ATOM 2921 N N . LEU A 1 381 ? 3.158 10.874 1.928 1.00 86.62 381 LEU A N 1
ATOM 2922 C CA . LEU A 1 381 ? 3.974 9.723 2.299 1.00 86.62 381 LEU A CA 1
ATOM 2923 C C . LEU A 1 381 ? 4.965 9.326 1.200 1.00 86.62 381 LEU A C 1
ATOM 2925 O O . LEU A 1 381 ? 6.091 8.953 1.515 1.00 86.62 381 LEU A O 1
ATOM 2929 N N . SER A 1 382 ? 4.580 9.456 -0.071 1.00 77.81 382 SER A N 1
ATOM 2930 C CA . SER A 1 382 ? 5.458 9.185 -1.221 1.00 77.81 382 SER A CA 1
ATOM 2931 C C . SER A 1 382 ? 6.578 10.217 -1.373 1.00 77.81 382 SER A C 1
ATOM 2933 O O . SER A 1 382 ? 7.591 9.941 -2.009 1.00 77.81 382 SER A O 1
ATOM 2935 N N . ALA A 1 383 ? 6.416 11.414 -0.800 1.00 77.19 383 ALA A N 1
ATOM 2936 C CA . ALA A 1 383 ? 7.463 12.431 -0.781 1.00 77.19 383 ALA A CA 1
ATOM 2937 C C . ALA A 1 383 ? 8.521 12.181 0.312 1.00 77.19 383 ALA A C 1
ATOM 2939 O O . ALA A 1 383 ? 9.574 12.825 0.299 1.00 77.19 383 ALA A O 1
ATOM 2940 N N . LEU A 1 384 ? 8.266 11.265 1.257 1.00 77.31 384 LEU A N 1
ATOM 2941 C CA . LEU A 1 384 ? 9.189 10.965 2.349 1.00 77.31 384 LEU A CA 1
ATOM 2942 C C . LEU A 1 384 ? 10.281 9.976 1.898 1.00 77.31 384 LEU A C 1
ATOM 2944 O O . LEU A 1 384 ? 9.969 8.923 1.347 1.00 77.31 384 LEU A O 1
ATOM 2948 N N . PRO A 1 385 ? 11.566 10.244 2.194 1.00 60.66 385 PRO A N 1
ATOM 2949 C CA . PRO A 1 385 ? 12.693 9.449 1.693 1.00 60.66 385 PRO A CA 1
ATOM 2950 C C . PRO A 1 385 ? 12.835 8.045 2.310 1.00 60.66 385 PRO A C 1
ATOM 2952 O O . PRO A 1 385 ? 13.677 7.279 1.855 1.00 60.66 385 PRO A O 1
ATOM 2955 N N . ALA A 1 386 ? 12.056 7.705 3.342 1.00 62.88 386 ALA A N 1
ATOM 2956 C CA . ALA A 1 386 ? 12.213 6.473 4.125 1.00 62.88 386 ALA A CA 1
ATOM 2957 C C . ALA A 1 386 ? 10.931 5.628 4.234 1.00 62.88 386 ALA A C 1
ATOM 2959 O O . ALA A 1 386 ? 10.862 4.734 5.077 1.00 62.88 386 ALA A O 1
ATOM 2960 N N . ASN A 1 387 ? 9.904 5.901 3.425 1.00 66.44 387 ASN A N 1
ATOM 2961 C CA . ASN A 1 387 ? 8.681 5.108 3.474 1.00 66.44 387 ASN A CA 1
ATOM 2962 C C . ASN A 1 387 ? 8.762 3.915 2.512 1.00 66.44 387 ASN A C 1
ATOM 2964 O O . ASN A 1 387 ? 8.702 4.094 1.299 1.00 66.44 387 ASN A O 1
ATOM 2968 N N . ALA A 1 388 ? 8.914 2.707 3.061 1.00 67.56 388 ALA A N 1
ATOM 2969 C CA . ALA A 1 388 ? 9.056 1.481 2.275 1.00 67.56 388 ALA A CA 1
ATOM 2970 C C . ALA A 1 388 ? 7.776 1.100 1.505 1.00 67.56 388 ALA A C 1
ATOM 2972 O O . ALA A 1 388 ? 7.872 0.491 0.442 1.00 67.56 388 ALA A O 1
ATOM 2973 N N . ASP A 1 389 ? 6.594 1.461 2.022 1.00 82.00 389 ASP A N 1
ATOM 2974 C CA . ASP A 1 389 ? 5.296 1.194 1.388 1.00 82.00 389 ASP A CA 1
ATOM 2975 C C . ASP A 1 389 ? 4.307 2.342 1.695 1.00 82.00 389 ASP A C 1
ATOM 2977 O O . ASP A 1 389 ? 3.498 2.259 2.628 1.00 82.00 389 ASP A O 1
ATOM 2981 N N . PRO A 1 390 ? 4.372 3.457 0.939 1.00 84.69 390 PRO A N 1
ATOM 2982 C CA . PRO A 1 390 ? 3.510 4.613 1.171 1.00 84.69 390 PRO A CA 1
ATOM 2983 C C . PRO A 1 390 ? 2.024 4.314 0.957 1.00 84.69 390 PRO A C 1
ATOM 2985 O O . PRO A 1 390 ? 1.184 5.003 1.533 1.00 84.69 390 PRO A O 1
ATOM 2988 N N . GLU A 1 391 ? 1.682 3.294 0.166 1.00 86.94 391 GLU A N 1
ATOM 2989 C CA . GLU A 1 391 ? 0.293 2.897 -0.071 1.00 86.94 391 GLU A CA 1
ATOM 2990 C C . GLU A 1 391 ? -0.285 2.165 1.142 1.00 86.94 391 GLU A C 1
ATOM 2992 O O . GLU A 1 391 ? -1.359 2.528 1.625 1.00 86.94 391 GLU A O 1
ATOM 2997 N N . LEU A 1 392 ? 0.447 1.186 1.685 1.00 90.44 392 LEU A N 1
ATOM 2998 C CA . LEU A 1 392 ? 0.049 0.506 2.916 1.00 90.44 392 LEU A CA 1
ATOM 2999 C C . LEU A 1 392 ? 0.004 1.468 4.106 1.00 90.44 392 LEU A C 1
ATOM 3001 O O . LEU A 1 392 ? -0.895 1.364 4.943 1.00 90.44 392 LEU A O 1
ATOM 3005 N N . GLN A 1 393 ? 0.940 2.416 4.188 1.00 92.12 393 GLN A N 1
ATOM 3006 C CA . GLN A 1 393 ? 0.913 3.422 5.246 1.00 92.12 393 GLN A CA 1
ATOM 3007 C C . GLN A 1 393 ? -0.299 4.357 5.095 1.00 92.12 393 GLN A C 1
ATOM 3009 O O . GLN A 1 393 ? -0.997 4.595 6.076 1.00 92.12 393 GLN A O 1
ATOM 3014 N N . ALA A 1 394 ? -0.641 4.802 3.880 1.00 93.06 394 ALA A N 1
ATOM 3015 C CA . ALA A 1 394 ? -1.862 5.582 3.650 1.00 93.06 394 ALA A CA 1
ATOM 3016 C C . ALA A 1 394 ? -3.135 4.791 4.011 1.00 93.06 394 ALA A C 1
ATOM 3018 O O . ALA A 1 394 ? -4.084 5.346 4.572 1.00 93.06 394 ALA A O 1
ATOM 3019 N N . LEU A 1 395 ? -3.156 3.480 3.736 1.00 94.69 395 LEU A N 1
ATOM 3020 C CA . LEU A 1 395 ? -4.241 2.593 4.160 1.00 94.69 395 LEU A CA 1
ATOM 3021 C C . LEU A 1 395 ? -4.286 2.431 5.685 1.00 94.69 395 LEU A C 1
ATOM 3023 O O . LEU A 1 395 ? -5.372 2.362 6.259 1.00 94.69 395 LEU A O 1
ATOM 3027 N N . THR A 1 396 ? -3.127 2.389 6.342 1.00 96.56 396 THR A N 1
ATOM 3028 C CA . THR A 1 396 ? -3.008 2.351 7.807 1.00 96.56 396 THR A CA 1
ATOM 3029 C C . THR A 1 396 ? -3.602 3.608 8.431 1.00 96.56 396 THR A C 1
ATOM 3031 O O . THR A 1 396 ? -4.415 3.495 9.347 1.00 96.56 396 THR A O 1
ATOM 3034 N N . ASP A 1 397 ? -3.293 4.783 7.884 1.00 96.19 397 ASP A N 1
ATOM 3035 C CA . ASP A 1 397 ? -3.851 6.059 8.342 1.00 96.19 397 ASP A CA 1
ATOM 3036 C C . ASP A 1 397 ? -5.378 6.108 8.136 1.00 96.19 397 ASP A C 1
ATOM 3038 O O . ASP A 1 397 ? -6.122 6.582 8.998 1.00 96.19 397 ASP A O 1
ATOM 3042 N N . LEU A 1 398 ? -5.880 5.552 7.024 1.00 96.38 398 LEU A N 1
ATOM 3043 C CA . LEU A 1 398 ? -7.321 5.401 6.798 1.00 96.38 398 LEU A CA 1
ATOM 3044 C C . LEU A 1 398 ? -7.957 4.471 7.842 1.00 96.38 398 LEU A C 1
ATOM 3046 O O . LEU A 1 398 ? -8.994 4.801 8.416 1.00 96.38 398 LEU A O 1
ATOM 3050 N N . CYS A 1 399 ? -7.336 3.326 8.123 1.00 97.62 399 CYS A N 1
ATOM 3051 C CA . CYS A 1 399 ? -7.806 2.387 9.141 1.00 97.62 399 CYS A CA 1
ATOM 3052 C C . CYS A 1 399 ? -7.800 3.019 10.541 1.00 97.62 399 CYS A C 1
ATOM 3054 O O . CYS A 1 399 ? -8.734 2.809 11.311 1.00 97.62 399 CYS A O 1
ATOM 3056 N N . GLN A 1 400 ? -6.801 3.843 10.862 1.00 97.50 400 GLN A N 1
ATOM 3057 C CA . GLN A 1 400 ? -6.748 4.615 12.105 1.00 97.50 400 GLN A CA 1
ATOM 3058 C C . GLN A 1 400 ? -7.918 5.603 12.199 1.00 97.50 400 GLN A C 1
ATOM 3060 O O . GLN A 1 400 ? -8.572 5.675 13.243 1.00 97.50 400 GLN A O 1
ATOM 3065 N N . ALA A 1 401 ? -8.218 6.331 11.117 1.00 96.38 401 ALA A N 1
ATOM 3066 C CA . ALA A 1 401 ? -9.356 7.246 11.059 1.00 96.38 401 ALA A CA 1
ATOM 3067 C C . ALA A 1 401 ? -10.692 6.505 11.241 1.00 96.38 401 ALA A C 1
ATOM 3069 O O . ALA A 1 401 ? -11.553 6.967 11.989 1.00 96.38 401 ALA A O 1
ATOM 3070 N N . ILE A 1 402 ? -10.836 5.326 10.626 1.00 95.88 402 ILE A N 1
ATOM 3071 C CA . ILE A 1 402 ? -12.008 4.453 10.782 1.00 95.88 402 ILE A CA 1
ATOM 3072 C C . ILE A 1 402 ? -12.179 4.026 12.244 1.00 95.88 402 ILE A C 1
ATOM 3074 O O . ILE A 1 402 ? -13.247 4.235 12.816 1.00 95.88 402 ILE A O 1
ATOM 3078 N N . LEU A 1 403 ? -11.128 3.480 12.869 1.00 96.50 403 LEU A N 1
ATOM 3079 C CA . LEU A 1 403 ? -11.159 3.008 14.261 1.00 96.50 403 LEU A CA 1
ATOM 3080 C C . LEU A 1 403 ? -11.375 4.140 15.279 1.00 96.50 403 LEU A C 1
ATOM 3082 O O . LEU A 1 403 ? -11.853 3.889 16.384 1.00 96.50 403 LEU A O 1
ATOM 3086 N N . SER A 1 404 ? -11.036 5.376 14.908 1.00 95.25 404 SER A N 1
ATOM 3087 C CA . SER A 1 404 ? -11.199 6.571 15.745 1.00 95.25 404 SER A CA 1
ATOM 3088 C C . SER A 1 404 ? -12.503 7.332 15.478 1.00 95.25 404 SER A C 1
ATOM 3090 O O . SER A 1 404 ? -12.719 8.396 16.058 1.00 95.25 404 SER A O 1
ATOM 3092 N N . SER A 1 405 ? -13.360 6.831 14.585 1.00 94.31 405 SER A N 1
ATOM 3093 C CA . SER A 1 405 ? -14.593 7.509 14.190 1.00 94.31 405 SER A CA 1
ATOM 3094 C C . SER A 1 405 ? -15.724 7.322 15.205 1.00 94.31 405 SER A C 1
ATOM 3096 O O . SER A 1 405 ? -15.777 6.349 15.963 1.00 94.31 405 SER A O 1
ATOM 3098 N N . ASN A 1 406 ? -16.704 8.226 15.156 1.00 92.00 406 ASN A N 1
ATOM 3099 C CA . ASN A 1 406 ? -17.929 8.071 15.938 1.00 92.00 406 ASN A CA 1
ATOM 3100 C C . ASN A 1 406 ? -18.716 6.821 15.516 1.00 92.00 406 ASN A C 1
ATOM 3102 O O . ASN A 1 406 ? -19.218 6.112 16.374 1.00 92.00 406 ASN A O 1
ATOM 3106 N N . GLU A 1 407 ? -18.778 6.483 14.230 1.00 91.69 407 GLU A N 1
ATOM 3107 C CA . GLU A 1 407 ? -19.490 5.277 13.778 1.00 91.69 407 GLU A CA 1
ATOM 3108 C C . GLU A 1 407 ? -18.842 3.974 14.291 1.00 91.69 407 GLU A C 1
ATOM 3110 O O . GLU A 1 407 ? -19.495 2.940 14.450 1.00 91.69 407 GLU A O 1
ATOM 3115 N N . PHE A 1 408 ? -17.547 4.010 14.615 1.00 94.44 408 PHE A N 1
ATOM 3116 C CA . PHE A 1 408 ? -16.879 2.884 15.261 1.00 94.44 408 PHE A CA 1
ATOM 3117 C C . PHE A 1 408 ? -17.147 2.819 16.772 1.00 94.44 408 PHE A C 1
ATOM 3119 O O . PHE A 1 408 ? -17.232 1.733 17.353 1.00 94.44 408 PHE A O 1
ATOM 3126 N N . LEU A 1 409 ? -17.282 3.972 17.427 1.00 93.69 409 LEU A N 1
ATOM 3127 C CA . LEU A 1 409 ? -17.498 4.066 18.872 1.00 93.69 409 LEU A CA 1
ATOM 3128 C C . LEU A 1 409 ? -18.967 3.880 19.280 1.00 93.69 409 LEU A C 1
ATOM 3130 O O . LEU A 1 409 ? -19.253 3.375 20.368 1.00 93.69 409 LEU A O 1
ATOM 3134 N N . TYR A 1 410 ? -19.891 4.300 18.427 1.00 90.69 410 TYR A N 1
ATOM 3135 C CA . TYR A 1 410 ? -21.323 4.278 18.675 1.00 90.69 410 TYR A CA 1
ATOM 3136 C C . TYR A 1 410 ? -22.000 3.223 17.795 1.00 90.69 410 TYR A C 1
ATOM 3138 O O . TYR A 1 410 ? -21.551 2.937 16.688 1.00 90.69 410 TYR A O 1
ATOM 3146 N N . VAL A 1 411 ? -23.056 2.602 18.313 1.00 85.81 411 VAL A N 1
ATOM 3147 C CA . VAL A 1 411 ? -23.860 1.610 17.593 1.00 85.81 411 VAL A CA 1
ATOM 3148 C C . VAL A 1 411 ? -25.334 1.970 17.669 1.00 85.81 411 VAL A C 1
ATOM 3150 O O . VAL A 1 411 ? -25.818 2.397 18.724 1.00 85.81 411 VAL A O 1
ATOM 3153 N N . ASP A 1 412 ? -26.015 1.769 16.548 1.00 71.50 412 ASP A N 1
ATOM 3154 C CA . ASP A 1 412 ? -27.439 2.037 16.369 1.00 71.50 412 ASP A CA 1
ATOM 3155 C C . ASP A 1 412 ? -28.298 0.840 16.761 1.00 71.50 412 ASP A C 1
ATOM 3157 O O . ASP A 1 412 ? -27.905 -0.326 16.510 1.00 71.50 412 ASP A O 1
#

Secondary structure (DSSP, 8-state):
-HHHHHH-TT-TT-SSPPPEEPPHHHHHHHHHHHHT--B----SPPBPEEE-TTS-EEESSTTB-GGGB--BTTB--HHHHHTTPPPTTS--SS------HHHHHHHHH-HHHHHHHHHHHHHHHHHHTTSPPHHHHHHHHTT-----SS--HHHHHHTT----GGGSPPPHHHHEEEEEE-EETTTTEE---EE-SEE-SSEEESSSSSSBTTTBT-EEESSEEE---TTSEEEEEEE-SSSEEEEEEEEEEE--SSS--EEEEEEETTTEEEEEEEESSEEEE--EEEEEE-TT-EEEEEEEESS--TT-EEEEEEEEEEEETTS-EEEEETTTT---SPPPPHHHHHHHHHHHHHSSPPPHHHHHHHHHHHHHHHHHHHTSTT-S-HHHHHHHHHHHHHHTSHHHHEE-

Nearest PDB structures (foldseek):
  4e4s-assembly1_B  TM=6.447E-01  e=2.120E-03  Ochotona princeps
  6yf6-assembly1_B  TM=5.686E-01  e=7.500E-03  Enterobacter cloacae subsp. cloacae ATCC 13047
  7ehg-assembly5_E  TM=4.397E-01  e=1.366E-03  Microbacterium sp. XT11
  3wnk-assembly1_A  TM=3.924E-01  e=2.007E-03  Niallia circulans
  8a28-assembly1_A  TM=4.049E-01  e=3.476E-03  Limulus polyphemus

Radius of gyration: 27.26 Å; Cα contacts (8 Å, |Δi|>4): 757; chains: 1; bounding box: 77×44×82 Å

Sequence (412 aa):
RSELEAVDPSNQLFGRMSVRRLDAEVLRDRVLASSGSLQQAMFGKPVSVAEDFVGQVIVNDTSRRSVYVQQKRSKPETLMRAFDAPVMECNCDKRSASTVATQSLMLMNNEFVLKQASLLAERVRREAASLPDPNTLTRRASEGAALTSTPDPSLALRASLEFDSKLLPLRPSDLWQIGYGEFDDSTKRTKSFTKFSHWTGSQWQGGPIVPDPTIGYSFLNAAGGHTGDQQHAPTRRWTAPLAGTVAITGSLHHPSENGDGVRGRVVSSRSGLAAEWIAQHKAVDANVAAIEVQPGDTLDFITDCRESITSDSFAWSIAIKLKATDGKEVSWSADKSFPGPTPPPLVNQIAIAWQIAYHRPITPAEFAAVCGFFRQQFATLSALPANADPELQALTDLCQAILSSNEFLYVD

Solvent-accessible surface area (backbone atoms only — not comparable to full-atom values): 22633 Å² total; per-residue (Å²): 114,67,70,56,43,73,77,40,73,83,44,83,83,58,86,54,70,71,76,37,74,54,50,23,55,57,46,54,40,48,50,27,53,49,25,65,52,49,46,80,79,77,83,80,81,61,41,54,60,47,69,52,99,87,70,45,28,44,59,78,61,75,41,55,45,51,89,43,49,48,86,36,76,95,53,58,46,43,69,35,49,62,47,45,40,87,62,75,84,58,89,78,89,69,86,61,84,83,91,53,72,67,46,51,51,43,44,69,67,34,68,67,48,52,53,36,11,44,40,25,27,54,46,22,46,58,58,20,55,76,49,79,60,70,82,72,45,59,68,50,65,78,58,77,73,87,77,94,66,82,79,48,72,69,52,61,51,58,79,68,61,87,63,64,72,85,54,56,68,89,46,48,50,75,33,38,48,59,25,27,19,22,69,33,84,88,79,37,33,76,71,44,79,44,69,48,75,26,74,78,88,68,38,38,21,61,42,100,51,82,62,18,98,85,43,38,53,23,26,41,40,39,57,26,35,25,26,4,54,63,64,28,10,23,28,46,35,38,42,35,85,53,42,29,39,33,28,37,41,34,39,34,30,13,75,37,82,84,18,87,20,34,34,42,34,38,28,30,72,80,81,20,62,75,48,77,48,78,18,54,54,33,73,37,81,55,63,42,84,72,43,82,44,41,60,73,35,38,41,34,42,35,33,27,32,64,96,53,54,56,61,31,48,36,37,43,49,43,33,42,38,36,40,30,77,89,69,51,74,49,75,51,38,45,54,86,43,53,56,69,81,74,71,47,57,64,67,44,28,54,44,44,45,31,38,58,63,67,70,41,83,72,50,71,70,55,48,55,52,47,34,53,51,38,41,53,40,29,57,57,37,63,70,44,96,80,54,91,50,28,65,61,49,25,40,17,54,50,33,33,51,51,69,42,29,66,73,55,48,36,47,105

Foldseek 3Di:
DVVVCVVPVPCPVVPDPDKDFDALLRLLQLLLQLLVLADPDDDDAAFEWDADPVGATDTPDSNYRPVRHDDDLVHHGRLNVLQQNDRPPDDPPDGDGDDDVVNLVCLLDPPSNLVSLLSNLVVLLVVLVPQDALVVCVVVVVVDDDDDDDDDPSNVLNVQPPAPCVLADDALVNFKAKFFFAQDPVVLATPDTDGADDDPLFKGHNDPDAPDPPFHQDIDGLFFGAQTANGGWIKMKGFDQAWFKKKKWKKKEQQDQPAPFKKKWKAKPPPHTQDIDTHHNGIDIPIGGIDTDHGGIMIMTTIHGDPDSPSHTMGMKMKMWGQHPVRDIDIDISSLSVDDPDTRDVSSSVQSLCCSQQVDGDHNVRVSVLSVQLNVQLVVQSPDPPRSCSNSVSSSVVSSCSSSDPSNRIDD

Mean predicted aligned error: 9.33 Å

pLDDT: mean 86.65, std 14.63, range [33.0, 97.88]